Protein AF-0000000071207388 (afdb_homodimer)

Sequence (584 aa):
MSTWKAILKFKCFHRLSALIIYLLIGAAIFQKIEKTDEPNKDVAQRIFKATQNKLSLRLGVNISDEVFMMAAEDIAKAAVIRNKPDWTYWRAFDFVFIAISTIGYGDIVPETTLGRGVLIIYALIGLPIVMVTMNGTGKLLSNINMRTIIAIEKRLLKKEEHVYLNIKCYTFSLVSFVTSILITGAVFAHTHEVSYITGLYASFVTLTTIGFGDFRFRAPSDSSAFAVTEVPLTLLSLTIVSCIFNTSVELAGQMHNQIKAGCDAQHNREEDTPATRNELTLEDVISVKPATMSTWKAILKFKCFHRLSALIIYLLIGAAIFQKIEKTDEPNKDVAQRIFKATQNKLSLRLGVNISDEVFMMAAEDIAKAAVIRNKPDWTYWRAFDFVFIAISTIGYGDIVPETTLGRGVLIIYALIGLPIVMVTMNGTGKLLSNINMRTIIAIEKRLLKKEEHVYLNIKCYTFSLVSFVTSILITGAVFAHTHEVSYITGLYASFVTLTTIGFGDFRFRAPSDSSAFAVTEVPLTLLSLTIVSCIFNTSVELAGQMHNQIKAGCDAQHNREEDTPATRNELTLEDVISVKPAT

Foldseek 3Di:
DPVVVVVLVVVLVVLVVVLVVLLLVQLVVLLVVLVPPDCCVVVCVVVVVVVQVVCCVVVVPNPDPVVVVVVVVVLVVVLPPPPRQNSDSVVSSVVLLLLLLLLCLVPDDRSDPVRVVVSVVSNVVSNVSLVVSLLSLLVVVLVVLLVVVVVVCVVVVPDCPVPCSLVSSLVVLVVVLLVLLQVQLVVLCVVQVHDSVVSSVVSVSRLVSVNNNPPPPPPPRDDCVCVVPVSVSSSVSSSSVSNNVVSVVVVVVVVVVVVVVVVVVVVVVVCPPVVVVPPPPVVVVVPPPPDD/DPVVVVVLVVVLVVLVVVLVVLLLVQLVVLLVVQVPPPPVVVVCVVVVVVVQVVCCVVVVPNDDPVVVVVVVVVLVVVLPPPPRPNSDSVVSSVVLLLLLLLLCLVPDDRSDPVRVVVSVVSNVVSNVSLVVSLLSLLVVVLVVLLVVVVVVCVVVVPDCPVPCSLVSSLVVLVVVLLVLLQVQLVVQCVVLVHDSVVSSVVSVSRLVSVNNNPPVSPPPDPDCVCVVPVSVSSSVSSNSVSNNVVSVVVVVVVVVVVVVVVVVVVVVVVVPPVVVVPPPPVVVVVPPPPDD

Structure (mmCIF, N/CA/C/O backbone):
data_AF-0000000071207388-model_v1
#
loop_
_entity.id
_entity.type
_entity.pdbx_description
1 polymer 'Potassium channel domain-containing protein'
#
loop_
_atom_site.group_PDB
_atom_site.id
_atom_site.type_symbol
_atom_site.label_atom_id
_atom_site.label_alt_id
_atom_site.label_comp_id
_atom_site.label_asym_id
_atom_site.label_entity_id
_atom_site.label_seq_id
_atom_site.pdbx_PDB_ins_code
_atom_site.Cartn_x
_atom_site.Cartn_y
_atom_site.Cartn_z
_atom_site.occupancy
_atom_site.B_iso_or_equiv
_atom_site.auth_seq_id
_atom_site.auth_comp_id
_atom_site.auth_asym_id
_atom_site.auth_atom_id
_atom_site.pdbx_PDB_model_num
ATOM 1 N N . MET A 1 1 ? -22.656 25.531 8.234 1 34.75 1 MET A N 1
ATOM 2 C CA . MET A 1 1 ? -22.234 24.125 8.266 1 34.75 1 MET A CA 1
ATOM 3 C C . MET A 1 1 ? -21.641 23.719 6.926 1 34.75 1 MET A C 1
ATOM 5 O O . MET A 1 1 ? -21 22.656 6.824 1 34.75 1 MET A O 1
ATOM 9 N N . SER A 1 2 ? -22.344 24.016 5.711 1 43.84 2 SER A N 1
ATOM 10 C CA . SER A 1 2 ? -22.797 23.344 4.5 1 43.84 2 SER A CA 1
ATOM 11 C C . SER A 1 2 ? -21.719 23.328 3.428 1 43.84 2 SER A C 1
ATOM 13 O O . SER A 1 2 ? -21.609 22.359 2.674 1 43.84 2 SER A O 1
ATOM 15 N N . THR A 1 3 ? -21.156 24.484 3.17 1 43.59 3 THR A N 1
ATOM 16 C CA . THR A 1 3 ? -20.406 24.688 1.933 1 43.59 3 THR A CA 1
ATOM 17 C C . THR A 1 3 ? -19.078 23.938 1.97 1 43.59 3 THR A C 1
ATOM 19 O O . THR A 1 3 ? -18.656 23.359 0.964 1 43.59 3 THR A O 1
ATOM 22 N N . TRP A 1 4 ? -18.516 23.922 3.104 1 43.25 4 TRP A N 1
ATOM 23 C CA . TRP A 1 4 ? -17.219 23.266 3.213 1 43.25 4 TRP A CA 1
ATOM 24 C C . TRP A 1 4 ? -17.344 21.75 3.025 1 43.25 4 TRP A C 1
ATOM 26 O O . TRP A 1 4 ? -16.531 21.141 2.355 1 43.25 4 TRP A O 1
ATOM 36 N N . LYS A 1 5 ? -18.453 21.359 3.703 1 52.31 5 LYS A N 1
ATOM 37 C CA . LYS A 1 5 ? -18.766 19.938 3.543 1 52.31 5 LYS A CA 1
ATOM 38 C C . LYS A 1 5 ? -19.016 19.594 2.078 1 52.31 5 LYS A C 1
ATOM 40 O O . LYS A 1 5 ? -18.594 18.531 1.604 1 52.31 5 LYS A O 1
ATOM 45 N N . ALA A 1 6 ? -19.688 20.516 1.451 1 47.53 6 ALA A N 1
ATOM 46 C CA . ALA A 1 6 ? -20.031 20.328 0.045 1 47.53 6 ALA A CA 1
ATOM 47 C C . ALA A 1 6 ? -18.781 20.344 -0.833 1 47.53 6 ALA A C 1
ATOM 49 O O . ALA A 1 6 ? -18.672 19.547 -1.764 1 47.53 6 ALA A O 1
ATOM 50 N N . ILE A 1 7 ? -17.844 21.062 -0.411 1 42.97 7 ILE A N 1
ATOM 51 C CA . ILE A 1 7 ? -16.625 21.203 -1.196 1 42.97 7 ILE A CA 1
ATOM 52 C C . ILE A 1 7 ? -15.734 19.984 -1.007 1 42.97 7 ILE A C 1
ATOM 54 O O . ILE A 1 7 ? -15.18 19.453 -1.975 1 42.97 7 ILE A O 1
ATOM 58 N N . LEU A 1 8 ? -15.766 19.5 0.174 1 50.91 8 LEU A N 1
ATOM 59 C CA . LEU A 1 8 ? -14.938 18.328 0.453 1 50.91 8 LEU A CA 1
ATOM 60 C C . LEU A 1 8 ? -15.531 17.094 -0.198 1 50.91 8 LEU A C 1
ATOM 62 O O . LEU A 1 8 ? -14.797 16.25 -0.736 1 50.91 8 LEU A O 1
ATOM 66 N N . LYS A 1 9 ? -16.859 17.125 -0.014 1 56.84 9 LYS A N 1
ATOM 67 C CA . LYS A 1 9 ? -17.578 16.031 -0.663 1 56.84 9 LYS A CA 1
ATOM 68 C C . LYS A 1 9 ? -17.375 16.062 -2.176 1 56.84 9 LYS A C 1
ATOM 70 O O . LYS A 1 9 ? -17.203 15.016 -2.809 1 56.84 9 LYS A O 1
ATOM 75 N N . PHE A 1 10 ? -17.375 17.234 -2.613 1 53 10 PHE A N 1
ATOM 76 C CA . PHE A 1 10 ? -17.25 17.391 -4.055 1 53 10 PHE A CA 1
ATOM 77 C C . PHE A 1 10 ? -15.844 17.016 -4.52 1 53 10 PHE A C 1
ATOM 79 O O . PHE A 1 10 ? -15.68 16.391 -5.57 1 53 10 PHE A O 1
ATOM 86 N N . LYS A 1 11 ? -14.953 17.219 -3.604 1 63.25 11 LYS A N 1
ATOM 87 C CA . LYS A 1 11 ? -13.547 16.953 -3.904 1 63.25 11 LYS A CA 1
ATOM 88 C C . LYS A 1 11 ? -13.273 15.453 -3.959 1 63.25 11 LYS A C 1
ATOM 90 O O . LYS A 1 11 ? -12.602 14.977 -4.879 1 63.25 11 LYS A O 1
ATOM 95 N N . CYS A 1 12 ? -13.875 14.781 -3.119 1 69.5 12 CYS A N 1
ATOM 96 C CA . CYS A 1 12 ? -13.672 13.336 -3.031 1 69.5 12 CYS A CA 1
ATOM 97 C C . CYS A 1 12 ? -14.391 12.617 -4.164 1 69.5 12 CYS A C 1
ATOM 99 O O . CYS A 1 12 ? -13.852 11.672 -4.742 1 69.5 12 CYS A O 1
ATOM 101 N N . PHE A 1 13 ? -15.445 13.312 -4.562 1 70.12 13 PHE A N 1
ATOM 102 C CA . PHE A 1 13 ? -16.219 12.695 -5.629 1 70.12 13 PHE A CA 1
ATOM 103 C C . PHE A 1 13 ? -15.523 12.859 -6.973 1 70.12 13 PHE A C 1
ATOM 105 O O . PHE A 1 13 ? -15.484 11.93 -7.777 1 70.12 13 PHE A O 1
ATOM 112 N N . HIS A 1 14 ? -14.914 13.992 -7.145 1 75.31 14 HIS A N 1
ATOM 113 C CA . HIS A 1 14 ? -14.219 14.227 -8.406 1 75.31 14 HIS A CA 1
ATOM 114 C C . HIS A 1 14 ? -12.969 13.352 -8.516 1 75.31 14 HIS A C 1
ATOM 116 O O . HIS A 1 14 ? -12.688 12.812 -9.586 1 75.31 14 HIS A O 1
ATOM 122 N N . ARG A 1 15 ? -12.344 13.133 -7.449 1 81.81 15 ARG A N 1
ATOM 123 C CA . ARG A 1 15 ? -11.141 12.32 -7.461 1 81.81 15 ARG A CA 1
ATOM 124 C C . ARG A 1 15 ? -11.477 10.844 -7.672 1 81.81 15 ARG A C 1
ATOM 126 O O . ARG A 1 15 ? -10.773 10.133 -8.391 1 81.81 15 ARG A O 1
ATOM 133 N N . LEU A 1 16 ? -12.594 10.477 -7.066 1 84.25 16 LEU A N 1
ATOM 134 C CA . LEU A 1 16 ? -13.016 9.086 -7.223 1 84.25 16 LEU A CA 1
ATOM 135 C C . LEU A 1 16 ? -13.477 8.812 -8.648 1 84.25 16 LEU A C 1
ATOM 137 O O . LEU A 1 16 ? -13.188 7.754 -9.211 1 84.25 16 LEU A O 1
ATOM 141 N N . SER A 1 17 ? -14.172 9.844 -9.227 1 81.75 17 SER A N 1
ATOM 142 C CA . SER A 1 17 ? -14.602 9.711 -10.617 1 81.75 17 SER A CA 1
ATOM 143 C C . SER A 1 17 ? -13.406 9.672 -11.562 1 81.75 17 SER A C 1
ATOM 145 O O . SER A 1 17 ? -13.398 8.898 -12.523 1 81.75 17 SER A O 1
ATOM 147 N N . ALA A 1 18 ? -12.422 10.508 -11.305 1 81.88 18 ALA A N 1
ATOM 148 C CA . ALA A 1 18 ? -11.211 10.508 -12.117 1 81.88 18 ALA A CA 1
ATOM 149 C C . ALA A 1 18 ? -10.5 9.164 -12.039 1 81.88 18 ALA A C 1
ATOM 151 O O . ALA A 1 18 ? -9.961 8.672 -13.031 1 81.88 18 ALA A O 1
ATOM 152 N N . LEU A 1 19 ? -10.555 8.578 -10.875 1 88.25 19 LEU A N 1
ATOM 153 C CA . LEU A 1 19 ? -9.938 7.266 -10.688 1 88.25 19 LEU A CA 1
ATOM 154 C C . LEU A 1 19 ? -10.672 6.203 -11.492 1 88.25 19 LEU A C 1
ATOM 156 O O . LEU A 1 19 ? -10.047 5.363 -12.141 1 88.25 19 LEU A O 1
ATOM 160 N N . ILE A 1 20 ? -11.992 6.289 -11.539 1 83.88 20 ILE A N 1
ATOM 161 C CA . ILE A 1 20 ? -12.805 5.32 -12.273 1 83.88 20 ILE A CA 1
ATOM 162 C C . ILE A 1 20 ? -12.555 5.469 -13.773 1 83.88 20 ILE A C 1
ATOM 164 O O . ILE A 1 20 ? -12.414 4.473 -14.484 1 83.88 20 ILE A O 1
ATOM 168 N N . ILE A 1 21 ? -12.453 6.668 -14.227 1 83.19 21 ILE A N 1
ATOM 169 C CA . ILE A 1 21 ? -12.172 6.922 -15.633 1 83.19 21 ILE A CA 1
ATOM 170 C C . ILE A 1 21 ? -10.789 6.395 -15.984 1 83.19 21 ILE A C 1
ATOM 172 O O . ILE A 1 21 ? -10.594 5.785 -17.047 1 83.19 21 ILE A O 1
ATOM 176 N N . TYR A 1 22 ? -9.891 6.664 -15.117 1 89.56 22 TYR A N 1
ATOM 177 C CA . TYR A 1 22 ? -8.531 6.176 -15.328 1 89.56 22 TYR A CA 1
ATOM 178 C C . TYR A 1 22 ? -8.508 4.656 -15.445 1 89.56 22 TYR A C 1
ATOM 180 O O . TYR A 1 22 ? -7.789 4.102 -16.281 1 89.56 22 TYR A O 1
ATOM 188 N N . LEU A 1 23 ? -9.289 3.963 -14.641 1 89.5 23 LEU A N 1
ATOM 189 C CA . LEU A 1 23 ? -9.367 2.506 -14.672 1 89.5 23 LEU A CA 1
ATOM 190 C C . LEU A 1 23 ? -10.008 2.021 -15.969 1 89.5 23 LEU A C 1
ATOM 192 O O . LEU A 1 23 ? -9.57 1.031 -16.547 1 89.5 23 LEU A O 1
ATOM 196 N N . LEU A 1 24 ? -11.031 2.736 -16.406 1 85.81 24 LEU A N 1
ATOM 197 C CA . LEU A 1 24 ? -11.719 2.354 -17.641 1 85.81 24 LEU A CA 1
ATOM 198 C C . LEU A 1 24 ? -10.797 2.514 -18.844 1 85.81 24 LEU A C 1
ATOM 200 O O . LEU A 1 24 ? -10.773 1.661 -19.734 1 85.81 24 LEU A O 1
ATOM 204 N N . ILE A 1 25 ? -10.008 3.568 -18.844 1 87.12 25 ILE A N 1
ATOM 205 C CA . ILE A 1 25 ? -9.055 3.793 -19.922 1 87.12 25 ILE A CA 1
ATOM 206 C C . ILE A 1 25 ? -7.992 2.693 -19.906 1 87.12 25 ILE A C 1
ATOM 208 O O . ILE A 1 25 ? -7.617 2.172 -20.953 1 87.12 25 ILE A O 1
ATOM 212 N N . GLY A 1 26 ? -7.535 2.363 -18.75 1 90.88 26 GLY A N 1
ATOM 213 C CA . GLY A 1 26 ? -6.555 1.291 -18.641 1 90.88 26 GLY A CA 1
ATOM 214 C C . GLY A 1 26 ? -7.078 -0.045 -19.125 1 90.88 26 GLY A C 1
ATOM 215 O O . GLY A 1 26 ? -6.352 -0.801 -19.781 1 90.88 26 GLY A O 1
ATOM 216 N N . ALA A 1 27 ? -8.32 -0.337 -18.781 1 87.56 27 ALA A N 1
ATOM 217 C CA . ALA A 1 27 ? -8.93 -1.589 -19.234 1 87.56 27 ALA A CA 1
ATOM 218 C C . ALA A 1 27 ? -8.961 -1.676 -20.75 1 87.56 27 ALA A C 1
ATOM 220 O O . ALA A 1 27 ? -8.648 -2.723 -21.328 1 87.56 27 ALA A O 1
ATOM 221 N N . ALA A 1 28 ? -9.289 -0.569 -21.391 1 86.12 28 ALA A N 1
ATOM 222 C CA . ALA A 1 28 ? -9.344 -0.53 -22.859 1 86.12 28 ALA A CA 1
ATOM 223 C C . ALA A 1 28 ? -7.953 -0.699 -23.453 1 86.12 28 ALA A C 1
ATOM 225 O O . ALA A 1 28 ? -7.785 -1.409 -24.453 1 86.12 28 ALA A O 1
ATOM 226 N N . ILE A 1 29 ? -7.02 -0.081 -22.875 1 88.19 29 ILE A N 1
ATOM 227 C CA . ILE A 1 29 ? -5.648 -0.137 -23.375 1 88.19 29 ILE A CA 1
ATOM 228 C C . ILE A 1 29 ? -5.125 -1.568 -23.281 1 88.19 29 ILE A C 1
ATOM 230 O O . ILE A 1 29 ? -4.598 -2.107 -24.266 1 88.19 29 ILE A O 1
ATOM 234 N N . PHE A 1 30 ? -5.293 -2.229 -22.156 1 89.81 30 PHE A N 1
ATOM 235 C CA . PHE A 1 30 ? -4.719 -3.553 -21.969 1 89.81 30 PHE A CA 1
ATOM 236 C C . PHE A 1 30 ? -5.512 -4.609 -22.719 1 89.81 30 PHE A C 1
ATOM 238 O O . PHE A 1 30 ? -4.949 -5.613 -23.156 1 89.81 30 PHE A O 1
ATOM 245 N N . GLN A 1 31 ? -6.816 -4.383 -22.812 1 84.62 31 GLN A N 1
ATOM 246 C CA . GLN A 1 31 ? -7.586 -5.305 -23.641 1 84.62 31 GLN A CA 1
ATOM 247 C C . GLN A 1 31 ? -7.062 -5.332 -25.062 1 84.62 31 GLN A C 1
ATOM 249 O O . GLN A 1 31 ? -6.93 -6.402 -25.672 1 84.62 31 GLN A O 1
ATOM 254 N N . LYS A 1 32 ? -6.797 -4.172 -25.609 1 81.81 32 LYS A N 1
ATOM 255 C CA . LYS A 1 32 ? -6.324 -4.059 -26.984 1 81.81 32 LYS A CA 1
ATOM 256 C C . LYS A 1 32 ? -4.914 -4.633 -27.141 1 81.81 32 LYS A C 1
ATOM 258 O O . LYS A 1 32 ? -4.629 -5.348 -28.094 1 81.81 32 LYS A O 1
ATOM 263 N N . ILE A 1 33 ? -4.078 -4.355 -26.219 1 83.25 33 ILE A N 1
ATOM 264 C CA . ILE A 1 33 ? -2.674 -4.734 -26.312 1 83.25 33 ILE A CA 1
ATOM 265 C C . ILE A 1 33 ? -2.535 -6.246 -26.125 1 83.25 33 ILE A C 1
ATOM 267 O O . ILE A 1 33 ? -1.735 -6.891 -26.797 1 83.25 33 ILE A O 1
ATOM 271 N N . GLU A 1 34 ? -3.254 -6.801 -25.172 1 84.88 34 GLU A N 1
ATOM 272 C CA . GLU A 1 34 ? -3.059 -8.203 -24.812 1 84.88 34 GLU A CA 1
ATOM 273 C C . GLU A 1 34 ? -3.969 -9.117 -25.641 1 84.88 34 GLU A C 1
ATOM 275 O O . GLU A 1 34 ? -3.729 -10.32 -25.719 1 84.88 34 GLU A O 1
ATOM 280 N N . LYS A 1 35 ? -5.176 -8.711 -26.047 1 70.06 35 LYS A N 1
ATOM 281 C CA . LYS A 1 35 ? -6.035 -9.531 -26.891 1 70.06 35 LYS A CA 1
ATOM 282 C C . LYS A 1 35 ? -5.359 -9.836 -28.234 1 70.06 35 LYS A C 1
ATOM 284 O O . LYS A 1 35 ? -5.586 -10.891 -28.812 1 70.06 35 LYS A O 1
ATOM 289 N N . THR A 1 36 ? -4.762 -8.828 -28.828 1 56.22 36 THR A N 1
ATOM 290 C CA . THR A 1 36 ? -4.25 -9.008 -30.188 1 56.22 36 THR A CA 1
ATOM 291 C C . THR A 1 36 ? -3.219 -10.125 -30.234 1 56.22 36 THR A C 1
ATOM 293 O O . THR A 1 36 ? -2.213 -10.086 -29.516 1 56.22 36 THR A O 1
ATOM 296 N N . ASP A 1 37 ? -3.529 -11.375 -30.156 1 47.31 37 ASP A N 1
ATOM 297 C CA . ASP A 1 37 ? -2.863 -12.648 -30.422 1 47.31 37 ASP A CA 1
ATOM 298 C C . ASP A 1 37 ? -1.645 -12.453 -31.328 1 47.31 37 ASP A C 1
ATOM 300 O O . ASP A 1 37 ? -0.969 -13.422 -31.688 1 47.31 37 ASP A O 1
ATOM 304 N N . GLU A 1 38 ? -1.667 -11.641 -32.531 1 40.69 38 GLU A N 1
ATOM 305 C CA . GLU A 1 38 ? -0.624 -11.859 -33.531 1 40.69 38 GLU A CA 1
ATOM 306 C C . GLU A 1 38 ? 0.766 -11.773 -32.906 1 40.69 38 GLU A C 1
ATOM 308 O O . GLU A 1 38 ? 1.022 -10.898 -32.062 1 40.69 38 GLU A O 1
ATOM 313 N N . PRO A 1 39 ? 1.555 -12.891 -32.875 1 41.44 39 PRO A N 1
ATOM 314 C CA . PRO A 1 39 ? 2.988 -12.938 -32.562 1 41.44 39 PRO A CA 1
ATOM 315 C C . PRO A 1 39 ? 3.703 -11.625 -32.906 1 41.44 39 PRO A C 1
ATOM 317 O O . PRO A 1 39 ? 4.148 -11.43 -34.031 1 41.44 39 PRO A O 1
ATOM 320 N N . ASN A 1 40 ? 3.227 -10.547 -32.688 1 38.53 40 ASN A N 1
ATOM 321 C CA . ASN A 1 40 ? 3.871 -9.359 -33.219 1 38.53 40 ASN A CA 1
ATOM 322 C C . ASN A 1 40 ? 5.289 -9.195 -32.688 1 38.53 40 ASN A C 1
ATOM 324 O O . ASN A 1 40 ? 5.512 -8.461 -31.734 1 38.53 40 ASN A O 1
ATOM 328 N N . LYS A 1 41 ? 5.902 -10.234 -32.531 1 42.34 41 LYS A N 1
ATOM 329 C CA . LYS A 1 41 ? 7.352 -10.25 -32.375 1 42.34 41 LYS A CA 1
ATOM 330 C C . LYS A 1 41 ? 8 -9.062 -33.062 1 42.34 41 LYS A C 1
ATOM 332 O O . LYS A 1 41 ? 8.938 -8.453 -32.531 1 42.34 41 LYS A O 1
ATOM 337 N N . ASP A 1 42 ? 7.508 -8.891 -34.25 1 42.28 42 ASP A N 1
ATOM 338 C CA . ASP A 1 42 ? 8.141 -7.879 -35.094 1 42.28 42 ASP A CA 1
ATOM 339 C C . ASP A 1 42 ? 7.836 -6.473 -34.594 1 42.28 42 ASP A C 1
ATOM 341 O O . ASP A 1 42 ? 8.711 -5.605 -34.594 1 42.28 42 ASP A O 1
ATOM 345 N N . VAL A 1 43 ? 6.645 -6.289 -34.125 1 40.09 43 VAL A N 1
ATOM 346 C CA . VAL A 1 43 ? 6.312 -4.938 -33.688 1 40.09 43 VAL A CA 1
ATOM 347 C C . VAL A 1 43 ? 7.004 -4.637 -32.344 1 40.09 43 VAL A C 1
ATOM 349 O O . VAL A 1 43 ? 7.547 -3.547 -32.156 1 40.09 43 VAL A O 1
ATOM 352 N N . ALA A 1 44 ? 6.93 -5.605 -31.438 1 40.25 44 ALA A N 1
ATOM 353 C CA . ALA A 1 44 ? 7.676 -5.387 -30.203 1 40.25 44 ALA A CA 1
ATOM 354 C C . ALA A 1 44 ? 9.156 -5.176 -30.484 1 40.25 44 ALA A C 1
ATOM 356 O O . ALA A 1 44 ? 9.781 -4.277 -29.922 1 40.25 44 ALA A O 1
ATOM 357 N N . GLN A 1 45 ? 9.586 -6.07 -31.328 1 44.53 45 GLN A N 1
ATOM 358 C CA . GLN A 1 45 ? 10.969 -5.875 -31.766 1 44.53 45 GLN A CA 1
ATOM 359 C C . GLN A 1 45 ? 11.164 -4.5 -32.406 1 44.53 45 GLN A C 1
ATOM 361 O O . GLN A 1 45 ? 12.188 -3.854 -32.188 1 44.53 45 GLN A O 1
ATOM 366 N N . ARG A 1 46 ? 10.172 -4.094 -33.125 1 44.19 46 ARG A N 1
ATOM 367 C CA . ARG A 1 46 ? 10.273 -2.789 -33.781 1 44.19 46 ARG A CA 1
ATOM 368 C C . ARG A 1 46 ? 10.141 -1.661 -32.781 1 44.19 46 ARG A C 1
ATOM 370 O O . ARG A 1 46 ? 10.883 -0.677 -32.812 1 44.19 46 ARG A O 1
ATOM 377 N N . ILE A 1 47 ? 9.219 -1.748 -31.875 1 43.47 47 ILE A N 1
ATOM 378 C CA . ILE A 1 47 ? 9.055 -0.71 -30.859 1 43.47 47 ILE A CA 1
ATOM 379 C C . ILE A 1 47 ? 10.266 -0.703 -29.922 1 43.47 47 ILE A C 1
ATOM 381 O O . ILE A 1 47 ? 10.781 0.361 -29.578 1 43.47 47 ILE A O 1
ATOM 385 N N . PHE A 1 48 ? 10.578 -1.885 -29.625 1 43.78 48 PHE A N 1
ATOM 386 C CA . PHE A 1 48 ? 11.758 -2.004 -28.781 1 43.78 48 PHE A CA 1
ATOM 387 C C . PHE A 1 48 ? 12.992 -1.482 -29.5 1 43.78 48 PHE A C 1
ATOM 389 O O . PHE A 1 48 ? 13.805 -0.754 -28.922 1 43.78 48 PHE A O 1
ATOM 396 N N . LYS A 1 49 ? 13.094 -1.995 -30.766 1 49.53 49 LYS A N 1
ATOM 397 C CA . LYS A 1 49 ? 14.195 -1.46 -31.562 1 49.53 49 LYS A CA 1
ATOM 398 C C . LYS A 1 49 ? 14.07 0.054 -31.719 1 49.53 49 LYS A C 1
ATOM 400 O O . LYS A 1 49 ? 15.078 0.77 -31.656 1 49.53 49 LYS A O 1
ATOM 405 N N . ALA A 1 50 ? 12.875 0.466 -31.797 1 45.53 50 ALA A N 1
ATOM 406 C CA . ALA A 1 50 ? 12.664 1.904 -31.938 1 45.53 50 ALA A CA 1
ATOM 407 C C . ALA A 1 50 ? 12.938 2.623 -30.609 1 45.53 50 ALA A C 1
ATOM 409 O O . ALA A 1 50 ? 13.555 3.689 -30.594 1 45.53 50 ALA A O 1
ATOM 410 N N . THR A 1 51 ? 12.508 2.062 -29.578 1 43.88 51 THR A N 1
ATOM 411 C CA . THR A 1 51 ? 12.781 2.645 -28.281 1 43.88 51 THR A CA 1
ATOM 412 C C . THR A 1 51 ? 14.266 2.545 -27.938 1 43.88 51 THR A C 1
ATOM 414 O O . THR A 1 51 ? 14.852 3.49 -27.406 1 43.88 51 THR A O 1
ATOM 417 N N . GLN A 1 52 ? 14.797 1.362 -28.203 1 47.69 52 GLN A N 1
ATOM 418 C CA . GLN A 1 52 ? 16.234 1.194 -28.078 1 47.69 52 GLN A CA 1
ATOM 419 C C . GLN A 1 52 ? 16.984 2.258 -28.875 1 47.69 52 GLN A C 1
ATOM 421 O O . GLN A 1 52 ? 17.938 2.863 -28.375 1 47.69 52 GLN A O 1
ATOM 426 N N . ASN A 1 53 ? 16.562 2.295 -30.094 1 49.06 53 ASN A N 1
ATOM 427 C CA . ASN A 1 53 ? 17.203 3.285 -30.953 1 49.06 53 ASN A CA 1
ATOM 428 C C . ASN A 1 53 ? 17.016 4.699 -30.406 1 49.06 53 ASN A C 1
ATOM 430 O O . ASN A 1 53 ? 17.969 5.496 -30.406 1 49.06 53 ASN A O 1
ATOM 434 N N . LYS A 1 54 ? 15.883 4.922 -30 1 45.16 54 LYS A N 1
ATOM 435 C CA . LYS A 1 54 ? 15.625 6.254 -29.469 1 45.16 54 LYS A CA 1
ATOM 436 C C . LYS A 1 54 ? 16.328 6.457 -28.141 1 45.16 54 LYS A C 1
ATOM 438 O O . LYS A 1 54 ? 16.891 7.527 -27.875 1 45.16 54 LYS A O 1
ATOM 443 N N . LEU A 1 55 ? 16.25 5.508 -27.375 1 44.09 55 LEU A N 1
ATOM 444 C CA . LEU A 1 55 ? 16.938 5.59 -26.109 1 44.09 55 LEU A CA 1
ATOM 445 C C . LEU A 1 55 ? 18.453 5.609 -26.312 1 44.09 55 LEU A C 1
ATOM 447 O O . LEU A 1 55 ? 19.156 6.371 -25.656 1 44.09 55 LEU A O 1
ATOM 451 N N . SER A 1 56 ? 18.875 4.613 -27.156 1 45.81 56 SER A N 1
ATOM 452 C CA . SER A 1 56 ? 20.297 4.633 -27.5 1 45.81 56 SER A CA 1
ATOM 453 C C . SER A 1 56 ? 20.703 5.992 -28.062 1 45.81 56 SER A C 1
ATOM 455 O O . SER A 1 56 ? 21.781 6.5 -27.75 1 45.81 56 SER A O 1
ATOM 457 N N . LEU A 1 57 ? 19.906 6.527 -28.922 1 46.59 57 LEU A N 1
ATOM 458 C CA . LEU A 1 57 ? 20.203 7.828 -29.516 1 46.59 57 LEU A CA 1
ATOM 459 C C . LEU A 1 57 ? 20.156 8.93 -28.453 1 46.59 57 LEU A C 1
ATOM 461 O O . LEU A 1 57 ? 21 9.836 -28.469 1 46.59 57 LEU A O 1
ATOM 465 N N . ARG A 1 58 ? 19.281 8.781 -27.641 1 40.53 58 ARG A N 1
ATOM 466 C CA . ARG A 1 58 ? 19.109 9.852 -26.656 1 40.53 58 ARG A CA 1
ATOM 467 C C . ARG A 1 58 ? 20.078 9.688 -25.484 1 40.53 58 ARG A C 1
ATOM 469 O O . ARG A 1 58 ? 20.578 10.672 -24.953 1 40.53 58 ARG A O 1
ATOM 476 N N . LEU A 1 59 ? 20.266 8.414 -25.156 1 44.78 59 LEU A N 1
ATOM 477 C CA . LEU A 1 59 ? 21.172 8.18 -24.031 1 44.78 59 LEU A CA 1
ATOM 478 C C . LEU A 1 59 ? 22.594 7.883 -24.516 1 44.78 59 LEU A C 1
ATOM 480 O O . LEU A 1 59 ? 23.531 7.855 -23.734 1 44.78 59 LEU A O 1
ATOM 484 N N . GLY A 1 60 ? 22.812 7.797 -25.75 1 44.09 60 GLY A N 1
ATOM 485 C CA . GLY A 1 60 ? 24.109 7.535 -26.328 1 44.09 60 GLY A CA 1
ATOM 486 C C . GLY A 1 60 ? 24.641 6.145 -26.016 1 44.09 60 GLY A C 1
ATOM 487 O O . GLY A 1 60 ? 25.859 5.926 -25.984 1 44.09 60 GLY A O 1
ATOM 488 N N . VAL A 1 61 ? 23.859 5.262 -25.406 1 40.12 61 VAL A N 1
ATOM 489 C CA . VAL A 1 61 ? 24.406 3.947 -25.078 1 40.12 61 VAL A CA 1
ATOM 490 C C . VAL A 1 61 ? 23.922 2.912 -26.094 1 40.12 61 VAL A C 1
ATOM 492 O O . VAL A 1 61 ? 22.797 2.986 -26.578 1 40.12 61 VAL A O 1
ATOM 495 N N . ASN A 1 62 ? 24.797 2.211 -26.906 1 41.69 62 ASN A N 1
ATOM 496 C CA . ASN A 1 62 ? 24.578 1.101 -27.828 1 41.69 62 ASN A CA 1
ATOM 497 C C . ASN A 1 62 ? 24.047 -0.133 -27.094 1 41.69 62 ASN A C 1
ATOM 499 O O . ASN A 1 62 ? 24.797 -0.857 -26.453 1 41.69 62 ASN A O 1
ATOM 503 N N . ILE A 1 63 ? 22.859 -0.237 -26.781 1 43.66 63 ILE A N 1
ATOM 504 C CA . ILE A 1 63 ? 22.312 -1.467 -26.219 1 43.66 63 ILE A CA 1
ATOM 505 C C . ILE A 1 63 ? 22.344 -2.574 -27.266 1 43.66 63 ILE A C 1
ATOM 507 O O . ILE A 1 63 ? 21.734 -2.447 -28.344 1 43.66 63 ILE A O 1
ATOM 511 N N . SER A 1 64 ? 23.188 -3.609 -27.156 1 47.34 64 SER A N 1
ATOM 512 C CA . SER A 1 64 ? 23.453 -4.68 -28.109 1 47.34 64 SER A CA 1
ATOM 513 C C . SER A 1 64 ? 22.203 -5.512 -28.391 1 47.34 64 SER A C 1
ATOM 515 O O . SER A 1 64 ? 21.375 -5.691 -27.5 1 47.34 64 SER A O 1
ATOM 517 N N . ASP A 1 65 ? 21.859 -5.848 -29.656 1 47.59 65 ASP A N 1
ATOM 518 C CA . ASP A 1 65 ? 20.797 -6.703 -30.188 1 47.59 65 ASP A CA 1
ATOM 519 C C . ASP A 1 65 ? 20.688 -7.992 -29.391 1 47.59 65 ASP A C 1
ATOM 521 O O . ASP A 1 65 ? 19.578 -8.508 -29.203 1 47.59 65 ASP A O 1
ATOM 525 N N . GLU A 1 66 ? 21.734 -8.508 -28.906 1 47.12 66 GLU A N 1
ATOM 526 C CA . GLU A 1 66 ? 21.75 -9.773 -28.188 1 47.12 66 GLU A CA 1
ATOM 527 C C . GLU A 1 66 ? 21 -9.672 -26.859 1 47.12 66 GLU A C 1
ATOM 529 O O . GLU A 1 66 ? 20.266 -10.578 -26.484 1 47.12 66 GLU A O 1
ATOM 534 N N . VAL A 1 67 ? 21.172 -8.664 -26.266 1 45.59 67 VAL A N 1
ATOM 535 C CA . VAL A 1 67 ? 20.547 -8.469 -24.969 1 45.59 67 VAL A CA 1
ATOM 536 C C . VAL A 1 67 ? 19.031 -8.391 -25.156 1 45.59 67 VAL A C 1
ATOM 538 O O . VAL A 1 67 ? 18.266 -8.938 -24.344 1 45.59 67 VAL A O 1
ATOM 541 N N . PHE A 1 68 ? 18.688 -7.863 -26.266 1 43.09 68 PHE A N 1
ATOM 542 C CA . PHE A 1 68 ? 17.266 -7.742 -26.594 1 43.09 68 PHE A CA 1
ATOM 543 C C . PHE A 1 68 ? 16.672 -9.109 -26.922 1 43.09 68 PHE A C 1
ATOM 545 O O . PHE A 1 68 ? 15.562 -9.422 -26.484 1 43.09 68 PHE A O 1
ATOM 552 N N . MET A 1 69 ? 17.422 -9.82 -27.766 1 44.88 69 MET A N 1
ATOM 553 C CA . MET A 1 69 ? 16.922 -11.148 -28.109 1 44.88 69 MET A CA 1
ATOM 554 C C . MET A 1 69 ? 16.797 -12.023 -26.859 1 44.88 69 MET A C 1
ATOM 556 O O . MET A 1 69 ? 15.859 -12.812 -26.734 1 44.88 69 MET A O 1
ATOM 560 N N . MET A 1 70 ? 17.688 -11.914 -26.047 1 44.66 70 MET A N 1
ATOM 561 C CA . MET A 1 70 ? 17.609 -12.703 -24.812 1 44.66 70 MET A CA 1
ATOM 562 C C . MET A 1 70 ? 16.438 -12.266 -23.953 1 44.66 70 MET A C 1
ATOM 564 O O . MET A 1 70 ? 15.742 -13.102 -23.359 1 44.66 70 MET A O 1
ATOM 568 N N . ALA A 1 71 ? 16.219 -11.008 -24.016 1 44.56 71 ALA A N 1
ATOM 569 C CA . ALA A 1 71 ? 15.055 -10.492 -23.297 1 44.56 71 ALA A CA 1
ATOM 570 C C . ALA A 1 71 ? 13.758 -11 -23.906 1 44.56 71 ALA A C 1
ATOM 572 O O . ALA A 1 71 ? 12.828 -11.383 -23.188 1 44.56 71 ALA A O 1
ATOM 573 N N . ALA A 1 72 ? 13.75 -11.016 -25.219 1 43.03 72 ALA A N 1
ATOM 574 C CA . ALA A 1 72 ? 12.586 -11.531 -25.938 1 43.03 72 ALA A CA 1
ATOM 575 C C . ALA A 1 72 ? 12.352 -13.008 -25.625 1 43.03 72 ALA A C 1
ATOM 577 O O . ALA A 1 72 ? 11.211 -13.43 -25.438 1 43.03 72 ALA A O 1
ATOM 578 N N . GLU A 1 73 ? 13.422 -13.742 -25.703 1 42.97 73 GLU A N 1
ATOM 579 C CA . GLU A 1 73 ? 13.273 -15.164 -25.406 1 42.97 73 GLU A CA 1
ATOM 580 C C . GLU A 1 73 ? 12.773 -15.391 -23.984 1 42.97 73 GLU A C 1
ATOM 582 O O . GLU A 1 73 ? 11.914 -16.25 -23.75 1 42.97 73 GLU A O 1
ATOM 587 N N . ASP A 1 74 ? 13.375 -14.695 -23.094 1 40.78 74 ASP A N 1
ATOM 588 C CA . ASP A 1 74 ? 12.969 -14.883 -21.703 1 40.78 74 ASP A CA 1
ATOM 589 C C . ASP A 1 74 ? 11.508 -14.5 -21.5 1 40.78 74 ASP A C 1
ATOM 591 O O . ASP A 1 74 ? 10.773 -15.172 -20.766 1 40.78 74 ASP A O 1
ATOM 595 N N . ILE A 1 75 ? 11.125 -13.391 -22.141 1 40.56 75 ILE A N 1
ATOM 596 C CA . ILE A 1 75 ? 9.711 -13.031 -22.125 1 40.56 75 ILE A CA 1
ATOM 597 C C . ILE A 1 75 ? 8.891 -14.156 -22.766 1 40.56 75 ILE A C 1
ATOM 599 O O . ILE A 1 75 ? 7.82 -14.508 -22.266 1 40.56 75 ILE A O 1
ATOM 603 N N . ALA A 1 76 ? 9.445 -14.688 -23.875 1 37.16 76 ALA A N 1
ATOM 604 C CA . ALA A 1 76 ? 8.766 -15.797 -24.547 1 37.16 76 ALA A CA 1
ATOM 605 C C . ALA A 1 76 ? 8.633 -17 -23.609 1 37.16 76 ALA A C 1
ATOM 607 O O . ALA A 1 76 ? 7.59 -17.656 -23.594 1 37.16 76 ALA A O 1
ATOM 608 N N . LYS A 1 77 ? 9.672 -17.406 -22.984 1 39.62 77 LYS A N 1
ATOM 609 C CA . LYS A 1 77 ? 9.617 -18.547 -22.094 1 39.62 77 LYS A CA 1
ATOM 610 C C . LYS A 1 77 ? 8.656 -18.297 -20.922 1 39.62 77 LYS A C 1
ATOM 612 O O . LYS A 1 77 ? 7.973 -19.203 -20.469 1 39.62 77 LYS A O 1
ATOM 617 N N . ALA A 1 78 ? 8.812 -17.188 -20.344 1 36.06 78 ALA A N 1
ATOM 618 C CA . ALA A 1 78 ? 7.863 -16.844 -19.281 1 36.06 78 ALA A CA 1
ATOM 619 C C . ALA A 1 78 ? 6.43 -16.875 -19.797 1 36.06 78 ALA A C 1
ATOM 621 O O . ALA A 1 78 ? 5.492 -17.109 -19.031 1 36.06 78 ALA A O 1
ATOM 622 N N . ALA A 1 79 ? 6.227 -16.594 -21.078 1 33.69 79 ALA A N 1
ATOM 623 C CA . ALA A 1 79 ? 4.938 -16.766 -21.734 1 33.69 79 ALA A CA 1
ATOM 624 C C . ALA A 1 79 ? 4.562 -18.234 -21.828 1 33.69 79 ALA A C 1
ATOM 626 O O . ALA A 1 79 ? 4.652 -18.844 -22.906 1 33.69 79 ALA A O 1
ATOM 627 N N . VAL A 1 80 ? 5.152 -19.188 -21.156 1 32.34 80 VAL A N 1
ATOM 628 C CA . VAL A 1 80 ? 4.598 -20.547 -21.219 1 32.34 80 VAL A CA 1
ATOM 629 C C . VAL A 1 80 ? 3.076 -20.469 -21.297 1 32.34 80 VAL A C 1
ATOM 631 O O . VAL A 1 80 ? 2.469 -19.5 -20.844 1 32.34 80 VAL A O 1
ATOM 634 N N . ILE A 1 81 ? 2.389 -21.719 -21.688 1 33.16 81 ILE A N 1
ATOM 635 C CA . ILE A 1 81 ? 1.081 -22.172 -22.156 1 33.16 81 ILE A CA 1
ATOM 636 C C . ILE A 1 81 ? 0.015 -21.828 -21.125 1 33.16 81 ILE A C 1
ATOM 638 O O . ILE A 1 81 ? -0.287 -22.641 -20.25 1 33.16 81 ILE A O 1
ATOM 642 N N . ARG A 1 82 ? 0.265 -20.953 -20.172 1 36 82 ARG A N 1
ATOM 643 C CA . ARG A 1 82 ? -0.995 -20.844 -19.438 1 36 82 ARG A CA 1
ATOM 644 C C . ARG A 1 82 ? -2.139 -20.469 -20.375 1 36 82 ARG A C 1
ATOM 646 O O . ARG A 1 82 ? -1.952 -19.703 -21.328 1 36 82 ARG A O 1
ATOM 653 N N . ASN A 1 83 ? -3.156 -21.266 -20.453 1 38.16 83 ASN A N 1
ATOM 654 C CA . ASN A 1 83 ? -4.402 -20.953 -21.141 1 38.16 83 ASN A CA 1
ATOM 655 C C . ASN A 1 83 ? -4.664 -19.453 -21.156 1 38.16 83 ASN A C 1
ATOM 657 O O . ASN A 1 83 ? -4.539 -18.781 -20.125 1 38.16 83 ASN A O 1
ATOM 661 N N . LYS A 1 84 ? -4.297 -18.656 -22.203 1 46.69 84 LYS A N 1
ATOM 662 C CA . LYS A 1 84 ? -4.465 -17.234 -22.453 1 46.69 84 LYS A CA 1
ATOM 663 C C . LYS A 1 84 ? -5.676 -16.672 -21.703 1 46.69 84 LYS A C 1
ATOM 665 O O . LYS A 1 84 ? -6.797 -17.156 -21.891 1 46.69 84 LYS A O 1
ATOM 670 N N . PRO A 1 85 ? -5.469 -16.203 -20.516 1 55.22 85 PRO A N 1
ATOM 671 C CA . PRO A 1 85 ? -6.664 -15.594 -19.922 1 55.22 85 PRO A CA 1
ATOM 672 C C . PRO A 1 85 ? -7.465 -14.773 -20.938 1 55.22 85 PRO A C 1
ATOM 674 O O . PRO A 1 85 ? -6.895 -14.203 -21.875 1 55.22 85 PRO A O 1
ATOM 677 N N . ASP A 1 86 ? -8.703 -15.164 -21.312 1 63.5 86 ASP A N 1
ATOM 678 C CA . ASP A 1 86 ? -9.617 -14.352 -22.109 1 63.5 86 ASP A CA 1
ATOM 679 C C . ASP A 1 86 ? -9.648 -12.914 -21.609 1 63.5 86 ASP A C 1
ATOM 681 O O . ASP A 1 86 ? -10.078 -12.648 -20.484 1 63.5 86 ASP A O 1
ATOM 685 N N . TRP A 1 87 ? -8.773 -12.031 -22.234 1 77.94 87 TRP A N 1
ATOM 686 C CA . TRP A 1 87 ? -8.727 -10.609 -21.906 1 77.94 87 TRP A CA 1
ATOM 687 C C . TRP A 1 87 ? -9.992 -9.898 -22.391 1 77.94 87 TRP A C 1
ATOM 689 O O . TRP A 1 87 ? -9.938 -9.078 -23.312 1 77.94 87 TRP A O 1
ATOM 699 N N . THR A 1 88 ? -11.156 -10.297 -21.781 1 77.62 88 THR A N 1
ATOM 700 C CA . THR A 1 88 ? -12.359 -9.492 -21.984 1 77.62 88 THR A CA 1
ATOM 701 C C . THR A 1 88 ? -12.203 -8.125 -21.328 1 77.62 88 THR A C 1
ATOM 703 O O . THR A 1 88 ? -11.266 -7.898 -20.562 1 77.62 88 THR A O 1
ATOM 706 N N . TYR A 1 89 ? -13.047 -7.234 -21.734 1 81.62 89 TYR A N 1
ATOM 707 C CA . TYR A 1 89 ? -12.953 -5.887 -21.172 1 81.62 89 TYR A CA 1
ATOM 708 C C . TYR A 1 89 ? -13.016 -5.918 -19.656 1 81.62 89 TYR A C 1
ATOM 710 O O . TYR A 1 89 ? -12.234 -5.242 -18.984 1 81.62 89 TYR A O 1
ATOM 718 N N . TRP A 1 90 ? -13.875 -6.688 -19.094 1 79.19 90 TRP A N 1
ATOM 719 C CA . TRP A 1 90 ? -14.062 -6.703 -17.641 1 79.19 90 TRP A CA 1
ATOM 720 C C . TRP A 1 90 ? -12.891 -7.402 -16.953 1 79.19 90 TRP A C 1
ATOM 722 O O . TRP A 1 90 ? -12.516 -7.039 -15.836 1 79.19 90 TRP A O 1
ATOM 732 N N . ARG A 1 91 ? -12.312 -8.297 -17.641 1 83.44 91 ARG A N 1
ATOM 733 C CA . ARG A 1 91 ? -11.117 -8.938 -17.094 1 83.44 91 ARG A CA 1
ATOM 734 C C . ARG A 1 91 ? -9.93 -7.984 -17.109 1 83.44 91 ARG A C 1
ATOM 736 O O . ARG A 1 91 ? -9.117 -7.98 -16.188 1 83.44 91 ARG A O 1
ATOM 743 N N . ALA A 1 92 ? -9.938 -7.199 -18.219 1 86.38 92 ALA A N 1
ATOM 744 C CA . ALA A 1 92 ? -8.898 -6.176 -18.281 1 86.38 92 ALA A CA 1
ATOM 745 C C . ALA A 1 92 ? -9.086 -5.121 -17.203 1 86.38 92 ALA A C 1
ATOM 747 O O . ALA A 1 92 ? -8.117 -4.625 -16.625 1 86.38 92 ALA A O 1
ATOM 748 N N . PHE A 1 93 ? -10.352 -4.875 -16.969 1 86.5 93 PHE A N 1
ATOM 749 C CA . PHE A 1 93 ? -10.672 -3.932 -15.898 1 86.5 93 PHE A CA 1
ATOM 750 C C . PHE A 1 93 ? -10.227 -4.465 -14.547 1 86.5 93 PHE A C 1
ATOM 752 O O . PHE A 1 93 ? -9.625 -3.738 -13.75 1 86.5 93 PHE A O 1
ATOM 759 N N . ASP A 1 94 ? -10.477 -5.699 -14.328 1 85.69 94 ASP A N 1
ATOM 760 C CA . ASP A 1 94 ? -10.062 -6.332 -13.086 1 85.69 94 ASP A CA 1
ATOM 761 C C . ASP A 1 94 ? -8.539 -6.32 -12.945 1 85.69 94 ASP A C 1
ATOM 763 O O . ASP A 1 94 ? -8.016 -6.074 -11.852 1 85.69 94 ASP A O 1
ATOM 767 N N . PHE A 1 95 ? -7.949 -6.5 -14 1 89.81 95 PHE A N 1
ATOM 768 C CA . PHE A 1 95 ? -6.492 -6.527 -13.992 1 89.81 95 PHE A CA 1
ATOM 769 C C . PHE A 1 95 ? -5.922 -5.168 -13.602 1 89.81 95 PHE A C 1
ATOM 771 O O . PHE A 1 95 ? -5.043 -5.086 -12.742 1 89.81 95 PHE A O 1
ATOM 778 N N . VAL A 1 96 ? -6.379 -4.156 -14.227 1 91.44 96 VAL A N 1
ATOM 779 C CA . VAL A 1 96 ? -5.836 -2.824 -13.977 1 91.44 96 VAL A CA 1
ATOM 780 C C . VAL A 1 96 ? -6.164 -2.396 -12.547 1 91.44 96 VAL A C 1
ATOM 782 O O . VAL A 1 96 ? -5.348 -1.755 -11.883 1 91.44 96 VAL A O 1
ATOM 785 N N . PHE A 1 97 ? -7.344 -2.764 -12.086 1 90.94 97 PHE A N 1
ATOM 786 C CA . PHE A 1 97 ? -7.723 -2.428 -10.719 1 90.94 97 PHE A CA 1
ATOM 787 C C . PHE A 1 97 ? -6.816 -3.131 -9.719 1 90.94 97 PHE A C 1
ATOM 789 O O . PHE A 1 97 ? -6.34 -2.514 -8.766 1 90.94 97 PHE A O 1
ATOM 796 N N . ILE A 1 98 ? -6.547 -4.375 -9.906 1 90.62 98 ILE A N 1
ATOM 797 C CA . ILE A 1 98 ? -5.699 -5.18 -9.031 1 90.62 98 ILE A CA 1
ATOM 798 C C . ILE A 1 98 ? -4.266 -4.652 -9.07 1 90.62 98 ILE A C 1
ATOM 800 O O . ILE A 1 98 ? -3.576 -4.641 -8.055 1 90.62 98 ILE A O 1
ATOM 804 N N . ALA A 1 99 ? -3.893 -4.125 -10.188 1 93.38 99 ALA A N 1
ATOM 805 C CA . ALA A 1 99 ? -2.537 -3.607 -10.359 1 93.38 99 ALA A CA 1
ATOM 806 C C . ALA A 1 99 ? -2.365 -2.273 -9.633 1 93.38 99 ALA A C 1
ATOM 808 O O . ALA A 1 99 ? -1.434 -2.102 -8.844 1 93.38 99 ALA A O 1
ATOM 809 N N . ILE A 1 100 ? -3.305 -1.408 -9.812 1 93.5 100 ILE A N 1
ATOM 810 C CA . ILE A 1 100 ? -3.111 -0.053 -9.305 1 93.5 100 ILE A CA 1
ATOM 811 C C . ILE A 1 100 ? -3.484 0.005 -7.828 1 93.5 100 ILE A C 1
ATOM 813 O O . ILE A 1 100 ? -3.074 0.921 -7.113 1 93.5 100 ILE A O 1
ATOM 817 N N . SER A 1 101 ? -4.371 -0.885 -7.371 1 91.94 101 SER A N 1
ATOM 818 C CA . SER A 1 101 ? -4.66 -0.976 -5.945 1 91.94 101 SER A CA 1
ATOM 819 C C . SER A 1 101 ? -3.562 -1.732 -5.203 1 91.94 101 SER A C 1
ATOM 821 O O . SER A 1 101 ? -3.59 -1.83 -3.977 1 91.94 101 SER A O 1
ATOM 823 N N . THR A 1 102 ? -2.611 -2.342 -5.902 1 91.94 102 THR A N 1
ATOM 824 C CA . THR A 1 102 ? -1.445 -3.074 -5.422 1 91.94 102 THR A CA 1
ATOM 825 C C . THR A 1 102 ? -1.869 -4.352 -4.699 1 91.94 102 THR A C 1
ATOM 827 O O . THR A 1 102 ? -1.151 -4.844 -3.828 1 91.94 102 THR A O 1
ATOM 830 N N . ILE A 1 103 ? -3.125 -4.793 -4.961 1 91.31 103 ILE A N 1
ATOM 831 C CA . ILE A 1 103 ? -3.523 -6.109 -4.477 1 91.31 103 ILE A CA 1
ATOM 832 C C . ILE A 1 103 ? -2.629 -7.184 -5.094 1 91.31 103 ILE A C 1
ATOM 834 O O . ILE A 1 103 ? -2.051 -8.008 -4.379 1 91.31 103 ILE A O 1
ATOM 838 N N . GLY A 1 104 ? -2.504 -7.23 -6.434 1 90.06 104 GLY A N 1
ATOM 839 C CA . GLY A 1 104 ? -1.487 -7.992 -7.145 1 90.06 104 GLY A CA 1
ATOM 840 C C . GLY A 1 104 ? -1.696 -9.492 -7.062 1 90.06 104 GLY A C 1
ATOM 841 O O . GLY A 1 104 ? -0.757 -10.242 -6.781 1 90.06 104 GLY A O 1
ATOM 842 N N . TYR A 1 105 ? -2.844 -10.094 -7.309 1 85.19 105 TYR A N 1
ATOM 843 C CA . TYR A 1 105 ? -3.105 -11.531 -7.254 1 85.19 105 TYR A CA 1
ATOM 844 C C . TYR A 1 105 ? -2.152 -12.297 -8.164 1 85.19 105 TYR A C 1
ATOM 846 O O . TYR A 1 105 ? -1.722 -13.398 -7.832 1 85.19 105 TYR A O 1
ATOM 854 N N . GLY A 1 106 ? -1.837 -11.75 -9.305 1 81.88 106 GLY A N 1
ATOM 855 C CA . GLY A 1 106 ? -0.923 -12.375 -10.25 1 81.88 106 GLY A CA 1
ATOM 856 C C . GLY A 1 106 ? -1.59 -13.414 -11.133 1 81.88 106 GLY A C 1
ATOM 857 O O . GLY A 1 106 ? -0.911 -14.203 -11.789 1 81.88 106 GLY A O 1
ATOM 858 N N . ASP A 1 107 ? -2.908 -13.57 -11.055 1 79.25 107 ASP A N 1
ATOM 859 C CA . ASP A 1 107 ? -3.621 -14.531 -11.891 1 79.25 107 ASP A CA 1
ATOM 860 C C . ASP A 1 107 ? -3.648 -14.07 -13.352 1 79.25 107 ASP A C 1
ATOM 862 O O . ASP A 1 107 ? -3.576 -14.891 -14.266 1 79.25 107 ASP A O 1
ATOM 866 N N . ILE A 1 108 ? -3.836 -12.789 -13.586 1 81.12 108 ILE A N 1
ATOM 867 C CA . ILE A 1 108 ? -3.736 -12.188 -14.914 1 81.12 108 ILE A CA 1
ATOM 868 C C . ILE A 1 108 ? -2.57 -11.203 -14.945 1 81.12 108 ILE A C 1
ATOM 870 O O . ILE A 1 108 ? -2.529 -10.25 -14.156 1 81.12 108 ILE A O 1
ATOM 874 N N . VAL A 1 109 ? -1.632 -11.531 -15.703 1 85.19 109 VAL A N 1
ATOM 875 C CA . VAL A 1 109 ? -0.438 -10.695 -15.82 1 85.19 109 VAL A CA 1
ATOM 876 C C . VAL A 1 109 ? -0.136 -10.43 -17.297 1 85.19 109 VAL A C 1
ATOM 878 O O . VAL A 1 109 ? -0.551 -11.188 -18.172 1 85.19 109 VAL A O 1
ATOM 881 N N . PRO A 1 110 ? 0.439 -9.312 -17.5 1 85.25 110 PRO A N 1
ATOM 882 C CA . PRO A 1 110 ? 0.793 -9.047 -18.906 1 85.25 110 PRO A CA 1
ATOM 883 C C . PRO A 1 110 ? 1.75 -10.086 -19.469 1 85.25 110 PRO A C 1
ATOM 885 O O . PRO A 1 110 ? 2.764 -10.414 -18.859 1 85.25 110 PRO A O 1
ATOM 888 N N . GLU A 1 111 ? 1.44 -10.539 -20.625 1 81.81 111 GLU A N 1
ATOM 889 C CA . GLU A 1 111 ? 2.238 -11.586 -21.266 1 81.81 111 GLU A CA 1
ATOM 890 C C . GLU A 1 111 ? 3.137 -11.016 -22.344 1 81.81 111 GLU A C 1
ATOM 892 O O . GLU A 1 111 ? 4.184 -11.586 -22.672 1 81.81 111 GLU A O 1
ATOM 897 N N . THR A 1 112 ? 2.717 -9.867 -22.859 1 78.56 112 THR A N 1
ATOM 898 C CA . THR A 1 112 ? 3.486 -9.242 -23.938 1 78.56 112 THR A CA 1
ATOM 899 C C . THR A 1 112 ? 4.48 -8.234 -23.375 1 78.56 112 THR A C 1
ATOM 901 O O . THR A 1 112 ? 4.266 -7.68 -22.297 1 78.56 112 THR A O 1
ATOM 904 N N . THR A 1 113 ? 5.621 -8.109 -24.078 1 77.62 113 THR A N 1
ATOM 905 C CA . THR A 1 113 ? 6.617 -7.125 -23.672 1 77.62 113 THR A CA 1
ATOM 906 C C . THR A 1 113 ? 6.012 -5.723 -23.656 1 77.62 113 THR A C 1
ATOM 908 O O . THR A 1 113 ? 6.293 -4.93 -22.75 1 77.62 113 THR A O 1
ATOM 911 N N . LEU A 1 114 ? 5.191 -5.512 -24.688 1 79.19 114 LEU A N 1
ATOM 912 C CA . LEU A 1 114 ? 4.52 -4.215 -24.734 1 79.19 114 LEU A CA 1
ATOM 913 C C . LEU A 1 114 ? 3.607 -4.031 -23.516 1 79.19 114 LEU A C 1
ATOM 915 O O . LEU A 1 114 ? 3.555 -2.947 -22.938 1 79.19 114 LEU A O 1
ATOM 919 N N . GLY A 1 115 ? 2.881 -5.094 -23.219 1 85.19 115 GLY A N 1
ATOM 920 C CA . GLY A 1 115 ? 2.008 -5.035 -22.062 1 85.19 115 GLY A CA 1
ATOM 921 C C . GLY A 1 115 ? 2.75 -4.738 -20.781 1 85.19 115 GLY A C 1
ATOM 922 O O . GLY A 1 115 ? 2.281 -3.953 -19.953 1 85.19 115 GLY A O 1
ATOM 923 N N . ARG A 1 116 ? 3.914 -5.281 -20.641 1 86.94 116 ARG A N 1
ATOM 924 C CA . ARG A 1 116 ? 4.73 -5.059 -19.453 1 86.94 116 ARG A CA 1
ATOM 925 C C . ARG A 1 116 ? 5.254 -3.627 -19.406 1 86.94 116 ARG A C 1
ATOM 927 O O . ARG A 1 116 ? 5.273 -3 -18.344 1 86.94 116 ARG A O 1
ATOM 934 N N . GLY A 1 117 ? 5.672 -3.131 -20.5 1 85.44 117 GLY A N 1
ATOM 935 C CA . GLY A 1 117 ? 6.117 -1.749 -20.578 1 85.44 117 GLY A CA 1
ATOM 936 C C . GLY A 1 117 ? 5.008 -0.75 -20.297 1 85.44 117 GLY A C 1
ATOM 937 O O . GLY A 1 117 ? 5.211 0.221 -19.562 1 85.44 117 GLY A O 1
ATOM 938 N N . VAL A 1 118 ? 3.871 -1.012 -20.875 1 87.69 118 VAL A N 1
ATOM 939 C CA . VAL A 1 118 ? 2.732 -0.119 -20.688 1 87.69 118 VAL A CA 1
ATOM 940 C C . VAL A 1 118 ? 2.281 -0.146 -19.234 1 87.69 118 VAL A C 1
ATOM 942 O O . VAL A 1 118 ? 1.865 0.877 -18.688 1 87.69 118 VAL A O 1
ATOM 945 N N . LEU A 1 119 ? 2.393 -1.283 -18.625 1 92.12 119 LEU A N 1
ATOM 946 C CA . LEU A 1 119 ? 2.031 -1.38 -17.219 1 92.12 119 LEU A CA 1
ATOM 947 C C . LEU A 1 119 ? 2.902 -0.462 -16.375 1 92.12 119 LEU A C 1
ATOM 949 O O . LEU A 1 119 ? 2.41 0.191 -15.445 1 92.12 119 LEU A O 1
ATOM 953 N N . ILE A 1 120 ? 4.184 -0.431 -16.719 1 90.06 120 ILE A N 1
ATOM 954 C CA . ILE A 1 120 ? 5.117 0.389 -15.953 1 90.06 120 ILE A CA 1
ATOM 955 C C . ILE A 1 120 ? 4.711 1.858 -16.047 1 90.06 120 ILE A C 1
ATOM 957 O O . ILE A 1 120 ? 4.578 2.539 -15.031 1 90.06 120 ILE A O 1
ATOM 961 N N . ILE A 1 121 ? 4.438 2.287 -17.219 1 87.94 121 ILE A N 1
ATOM 962 C CA . ILE A 1 121 ? 4.062 3.68 -17.422 1 87.94 121 ILE A CA 1
ATOM 963 C C . ILE A 1 121 ? 2.695 3.949 -16.797 1 87.94 121 ILE A C 1
ATOM 965 O O . ILE A 1 121 ? 2.508 4.953 -16.109 1 87.94 121 ILE A O 1
ATOM 969 N N . TYR A 1 122 ? 1.789 3.09 -17.078 1 91.12 122 TYR A N 1
ATOM 970 C CA . TYR A 1 122 ? 0.429 3.223 -16.562 1 91.12 122 TYR A CA 1
ATOM 971 C C . TYR A 1 122 ? 0.418 3.27 -15.039 1 91.12 122 TYR A C 1
ATOM 973 O O . TYR A 1 122 ? -0.271 4.102 -14.445 1 91.12 122 TYR A O 1
ATOM 981 N N . ALA A 1 123 ? 1.188 2.457 -14.43 1 93.25 123 ALA A N 1
ATOM 982 C CA . ALA A 1 123 ? 1.175 2.355 -12.977 1 93.25 123 ALA A CA 1
ATOM 983 C C . ALA A 1 123 ? 1.937 3.514 -12.336 1 93.25 123 ALA A C 1
ATOM 985 O O . ALA A 1 123 ? 1.614 3.941 -11.227 1 93.25 123 ALA A O 1
ATOM 986 N N . LEU A 1 124 ? 2.961 4.039 -12.984 1 89.44 124 LEU A N 1
ATOM 987 C CA . LEU A 1 124 ? 3.709 5.18 -12.477 1 89.44 124 LEU A CA 1
ATOM 988 C C . LEU A 1 124 ? 2.805 6.398 -12.312 1 89.44 124 LEU A C 1
ATOM 990 O O . LEU A 1 124 ? 2.986 7.195 -11.391 1 89.44 124 LEU A O 1
ATOM 994 N N . ILE A 1 125 ? 1.827 6.418 -13.156 1 89.94 125 ILE A N 1
ATOM 995 C CA . ILE A 1 125 ? 0.877 7.523 -13.102 1 89.94 125 ILE A CA 1
ATOM 996 C C . ILE A 1 125 ? -0.28 7.16 -12.172 1 89.94 125 ILE A C 1
ATOM 998 O O . ILE A 1 125 ? -0.74 7.996 -11.383 1 89.94 125 ILE A O 1
ATOM 1002 N N . GLY A 1 126 ? -0.729 6.016 -12.266 1 92.06 126 GLY A N 1
ATOM 1003 C CA . GLY A 1 126 ? -1.913 5.566 -11.547 1 92.06 126 GLY A CA 1
ATOM 1004 C C . GLY A 1 126 ? -1.699 5.457 -10.047 1 92.06 126 GLY A C 1
ATOM 1005 O O . GLY A 1 126 ? -2.594 5.785 -9.266 1 92.06 126 GLY A O 1
ATOM 1006 N N . LEU A 1 127 ? -0.55 5.07 -9.578 1 92.56 127 LEU A N 1
ATOM 1007 C CA . LEU A 1 127 ? -0.292 4.82 -8.164 1 92.56 127 LEU A CA 1
ATOM 1008 C C . LEU A 1 127 ? -0.385 6.109 -7.355 1 92.56 127 LEU A C 1
ATOM 1010 O O . LEU A 1 127 ? -1.104 6.172 -6.355 1 92.56 127 LEU A O 1
ATOM 1014 N N . PRO A 1 128 ? 0.257 7.152 -7.797 1 88.88 128 PRO A N 1
ATOM 1015 C CA . PRO A 1 128 ? 0.094 8.406 -7.059 1 88.88 128 PRO A CA 1
ATOM 1016 C C . PRO A 1 128 ? -1.355 8.891 -7.027 1 88.88 128 PRO A C 1
ATOM 1018 O O . PRO A 1 128 ? -1.804 9.438 -6.02 1 88.88 128 PRO A O 1
ATOM 1021 N N . ILE A 1 129 ? -2.047 8.656 -8.109 1 88.75 129 ILE A N 1
ATOM 1022 C CA . ILE A 1 129 ? -3.445 9.07 -8.18 1 88.75 129 ILE A CA 1
ATOM 1023 C C . ILE A 1 129 ? -4.258 8.32 -7.125 1 88.75 129 ILE A C 1
ATOM 1025 O O . ILE A 1 129 ? -5.039 8.93 -6.391 1 88.75 129 ILE A O 1
ATOM 1029 N N . VAL A 1 130 ? -4.062 7.07 -7.051 1 91.44 130 VAL A N 1
ATOM 1030 C CA . VAL A 1 130 ? -4.789 6.262 -6.074 1 91.44 130 VAL A CA 1
ATOM 1031 C C . VAL A 1 130 ? -4.391 6.676 -4.66 1 91.44 130 VAL A C 1
ATOM 1033 O O . VAL A 1 130 ? -5.242 6.793 -3.777 1 91.44 130 VAL A O 1
ATOM 1036 N N . MET A 1 131 ? -3.111 6.949 -4.457 1 89.75 131 MET A N 1
ATOM 1037 C CA . MET A 1 131 ? -2.605 7.309 -3.135 1 89.75 131 MET A CA 1
ATOM 1038 C C . MET A 1 131 ? -3.232 8.609 -2.646 1 89.75 131 MET A C 1
ATOM 1040 O O . MET A 1 131 ? -3.693 8.695 -1.508 1 89.75 131 MET A O 1
ATOM 1044 N N . VAL A 1 132 ? -3.271 9.578 -3.51 1 88.5 132 VAL A N 1
ATOM 1045 C CA . VAL A 1 132 ? -3.809 10.883 -3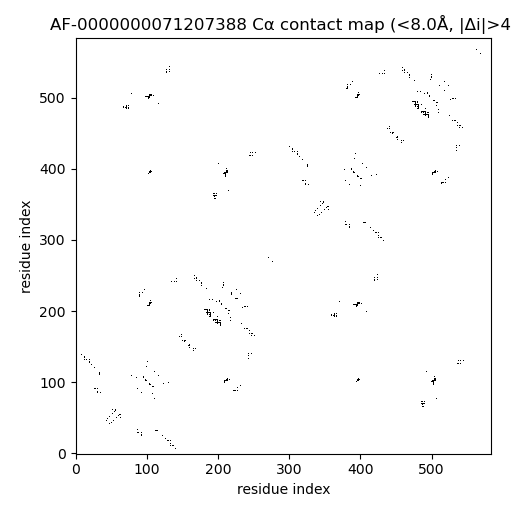.143 1 88.5 132 VAL A CA 1
ATOM 1046 C C . VAL A 1 132 ? -5.316 10.781 -2.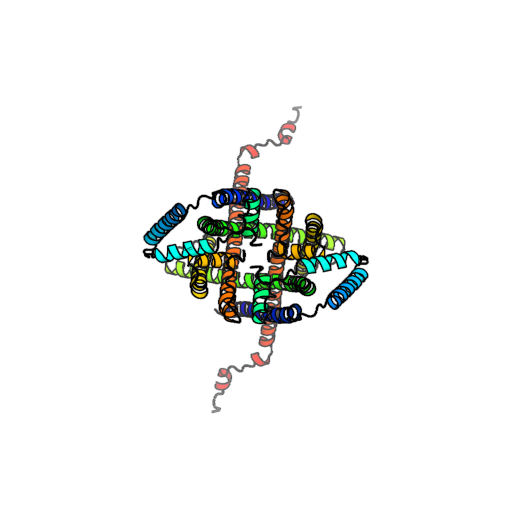926 1 88.5 132 VAL A C 1
ATOM 1048 O O . VAL A 1 132 ? -5.855 11.352 -1.977 1 88.5 132 VAL A O 1
ATOM 1051 N N . THR A 1 133 ? -5.969 10.086 -3.807 1 90.06 133 THR A N 1
ATOM 1052 C CA . THR A 1 133 ? -7.418 9.938 -3.707 1 90.06 133 THR A CA 1
ATOM 1053 C C . THR A 1 133 ? -7.801 9.219 -2.416 1 90.06 133 THR A C 1
ATOM 1055 O O . THR A 1 133 ? -8.695 9.664 -1.694 1 90.06 133 THR A O 1
ATOM 1058 N N . MET A 1 134 ? -7.062 8.18 -2.088 1 92.06 134 MET A N 1
ATOM 1059 C CA . MET A 1 134 ? -7.402 7.41 -0.897 1 92.06 134 MET A CA 1
ATOM 1060 C C . MET A 1 134 ? -7.02 8.164 0.37 1 92.06 134 MET A C 1
ATOM 1062 O O . MET A 1 134 ? -7.691 8.047 1.396 1 92.06 134 MET A O 1
ATOM 1066 N N . ASN A 1 135 ? -5.969 8.859 0.266 1 89.69 135 ASN A N 1
ATOM 1067 C CA . ASN A 1 135 ? -5.617 9.688 1.417 1 89.69 135 ASN A CA 1
ATOM 1068 C C . ASN A 1 135 ? -6.684 10.742 1.703 1 89.69 135 ASN A C 1
ATOM 1070 O O . ASN A 1 135 ? -7.02 10.992 2.861 1 89.69 135 ASN A O 1
ATOM 1074 N N . GLY A 1 136 ? -7.137 11.328 0.664 1 87.44 136 GLY A N 1
ATOM 1075 C CA . GLY A 1 136 ? -8.188 12.312 0.821 1 87.44 136 GLY A CA 1
ATOM 1076 C C . GLY A 1 136 ? -9.469 11.734 1.396 1 87.44 136 GLY A C 1
ATOM 1077 O O . GLY A 1 136 ? -10.047 12.305 2.324 1 87.44 136 GLY A O 1
ATOM 1078 N N . THR A 1 137 ? -9.875 10.672 0.93 1 90.25 137 THR A N 1
ATOM 1079 C CA . THR A 1 137 ? -11.078 10.023 1.432 1 90.25 137 THR A CA 1
ATOM 1080 C C . THR A 1 137 ? -10.867 9.516 2.855 1 90.25 137 THR A C 1
ATOM 1082 O O . THR A 1 137 ? -11.797 9.508 3.662 1 90.25 137 THR A O 1
ATOM 1085 N N . GLY A 1 138 ? -9.688 9.023 3.105 1 90.69 138 GLY A N 1
ATOM 1086 C CA . GLY A 1 138 ? -9.359 8.594 4.457 1 90.69 138 GLY A CA 1
ATOM 1087 C C . GLY A 1 138 ? -9.43 9.719 5.469 1 90.69 138 GLY A C 1
ATOM 1088 O O . GLY A 1 138 ? -9.922 9.531 6.586 1 90.69 138 GLY A O 1
ATOM 1089 N N . LYS A 1 139 ? -8.938 10.859 5.07 1 88.69 139 LYS A N 1
ATOM 1090 C CA . LYS A 1 139 ? -9 12.031 5.941 1 88.69 139 LYS A CA 1
ATOM 1091 C C . LYS A 1 139 ? -10.445 12.453 6.191 1 88.69 139 LYS A C 1
ATOM 1093 O O . LYS A 1 139 ? -10.805 12.836 7.305 1 88.69 139 LYS A O 1
ATOM 1098 N N . LEU A 1 140 ? -11.195 12.375 5.168 1 86.94 140 LEU A N 1
ATOM 1099 C CA . LEU A 1 140 ? -12.609 12.688 5.309 1 86.94 140 LEU A CA 1
ATOM 1100 C C . LEU A 1 140 ? -13.281 11.742 6.301 1 86.94 140 LEU A C 1
ATOM 1102 O O . LEU A 1 140 ? -14.031 12.18 7.18 1 86.94 140 LEU A O 1
ATOM 1106 N N . LEU A 1 141 ? -12.953 10.508 6.148 1 89.56 141 LEU A N 1
ATOM 1107 C CA . LEU A 1 141 ? -13.531 9.516 7.051 1 89.56 141 LEU A CA 1
ATOM 1108 C C . LEU A 1 141 ? -13.055 9.734 8.484 1 89.56 141 LEU A C 1
ATOM 1110 O O . LEU A 1 141 ? -13.828 9.578 9.43 1 89.56 141 LEU A O 1
ATOM 1114 N N . SER A 1 142 ? -11.812 10.039 8.578 1 89.38 142 SER A N 1
ATOM 1115 C CA . SER A 1 142 ? -11.266 10.32 9.898 1 89.38 142 SER A CA 1
ATOM 1116 C C . SER A 1 142 ? -11.992 11.492 10.555 1 89.38 142 SER A C 1
ATOM 1118 O O . SER A 1 142 ? -12.281 11.445 11.758 1 89.38 142 SER A O 1
ATOM 1120 N N . ASN A 1 143 ? -12.266 12.477 9.805 1 87.44 143 ASN A N 1
ATOM 1121 C CA . ASN A 1 143 ? -12.992 13.641 10.312 1 87.44 143 ASN A CA 1
ATOM 1122 C C . ASN A 1 143 ? -14.414 13.281 10.711 1 87.44 143 ASN A C 1
ATOM 1124 O O . ASN A 1 143 ? -14.914 13.75 11.734 1 87.44 143 ASN A O 1
ATOM 1128 N N . ILE A 1 144 ? -15 12.516 9.898 1 87.69 144 ILE A N 1
ATOM 1129 C CA . ILE A 1 144 ? -16.344 12.055 10.211 1 87.69 144 ILE A CA 1
ATOM 1130 C C . ILE A 1 144 ? -16.344 11.258 11.516 1 87.69 144 ILE A C 1
ATOM 1132 O O . ILE A 1 144 ? -17.203 11.438 12.375 1 87.69 144 ILE A O 1
ATOM 1136 N N . ASN A 1 145 ? -15.32 10.344 11.625 1 88.31 145 ASN A N 1
ATOM 1137 C CA . ASN A 1 145 ? -15.188 9.547 12.836 1 88.31 145 ASN A CA 1
ATOM 1138 C C . ASN A 1 145 ? -15 10.422 14.07 1 88.31 145 ASN A C 1
ATOM 1140 O O . ASN A 1 145 ? -15.602 10.172 15.117 1 88.31 145 ASN A O 1
ATOM 1144 N N . MET A 1 146 ? -14.219 11.438 13.953 1 86.94 146 MET A N 1
ATOM 1145 C CA . MET A 1 146 ? -13.969 12.344 15.062 1 86.94 146 MET A CA 1
ATOM 1146 C C . MET A 1 146 ? -15.25 13.07 15.469 1 86.94 146 MET A C 1
ATOM 1148 O O . MET A 1 146 ? -15.562 13.164 16.656 1 86.94 146 MET A O 1
ATOM 1152 N N . ARG A 1 147 ? -15.953 13.508 14.516 1 86.06 147 ARG A N 1
ATOM 1153 C CA . ARG A 1 147 ? -17.203 14.227 14.781 1 86.06 147 ARG A CA 1
ATOM 1154 C C . ARG A 1 147 ? -18.234 13.312 15.438 1 86.06 147 ARG A C 1
ATOM 1156 O O . ARG A 1 147 ? -18.969 13.734 16.328 1 86.06 147 ARG A O 1
ATOM 1163 N N . THR A 1 148 ? -18.25 12.164 14.945 1 86.5 148 THR A N 1
ATOM 1164 C CA . THR A 1 148 ? -19.188 11.195 15.492 1 86.5 148 THR A CA 1
ATOM 1165 C C . THR A 1 148 ? -18.859 10.875 16.953 1 86.5 148 THR A C 1
ATOM 1167 O O . THR A 1 148 ? -19.75 10.789 17.797 1 86.5 148 THR A O 1
ATOM 1170 N N . ILE A 1 149 ? -17.594 10.727 17.234 1 87 149 ILE A N 1
ATOM 1171 C CA . ILE A 1 149 ? -17.156 10.406 18.594 1 87 149 ILE A CA 1
ATOM 1172 C C . ILE A 1 149 ? -17.469 11.57 19.516 1 87 149 ILE A C 1
ATOM 1174 O O . ILE A 1 149 ? -17.953 11.367 20.641 1 87 149 ILE A O 1
ATOM 1178 N N . ILE A 1 150 ? -17.219 12.766 19.062 1 84.75 150 ILE A N 1
ATOM 1179 C CA . ILE A 1 150 ? -17.484 13.953 19.859 1 84.75 150 ILE A CA 1
ATOM 1180 C C . ILE A 1 150 ? -18.984 14.062 20.141 1 84.75 150 ILE A C 1
ATOM 1182 O O . ILE A 1 150 ? -19.391 14.375 21.266 1 84.75 150 ILE A O 1
ATOM 1186 N N . ALA A 1 151 ? -19.75 13.773 19.156 1 85 151 ALA A N 1
ATOM 1187 C CA . ALA A 1 151 ? -21.203 13.836 19.297 1 85 151 ALA A CA 1
ATOM 1188 C C . ALA A 1 151 ? -21.688 12.812 20.328 1 85 151 ALA A C 1
ATOM 1190 O O . ALA A 1 151 ? -22.578 13.109 21.125 1 85 151 ALA A O 1
ATOM 1191 N N . ILE A 1 152 ? -21.109 11.688 20.297 1 83.94 152 ILE A N 1
ATOM 1192 C CA . ILE A 1 152 ? -21.484 10.625 21.219 1 83.94 152 ILE A CA 1
ATOM 1193 C C . ILE A 1 152 ? -21.062 11.008 22.641 1 83.94 152 ILE A C 1
ATOM 1195 O O . ILE A 1 152 ? -21.812 10.781 23.594 1 83.94 152 ILE A O 1
ATOM 1199 N N . GLU A 1 153 ? -19.859 11.531 22.734 1 83.44 153 GLU A N 1
ATOM 1200 C CA . GLU A 1 153 ? -19.359 11.93 24.047 1 83.44 153 GLU A CA 1
ATOM 1201 C C . GLU A 1 153 ? -20.188 13.07 24.625 1 83.44 153 GLU A C 1
ATOM 1203 O O . GLU A 1 153 ? -20.406 13.141 25.844 1 83.44 153 GLU A O 1
ATOM 1208 N N . LYS A 1 154 ? -20.531 14.023 23.812 1 82.62 154 LYS A N 1
ATOM 1209 C CA . LYS A 1 154 ? -21.375 15.133 24.266 1 82.62 154 LYS A CA 1
ATOM 1210 C C . LYS A 1 154 ? -22.719 14.641 24.766 1 82.62 154 LYS A C 1
ATOM 1212 O O . LYS A 1 154 ? -23.266 15.164 25.75 1 82.62 154 LYS A O 1
ATOM 1217 N N . ARG A 1 155 ? -23.156 13.711 24.125 1 81.12 155 ARG A N 1
ATOM 1218 C CA . ARG A 1 155 ? -24.438 13.156 24.516 1 81.12 155 ARG A CA 1
ATOM 1219 C C . ARG A 1 155 ? -24.328 12.391 25.828 1 81.12 155 ARG A C 1
ATOM 1221 O O . ARG A 1 155 ? -25.266 12.367 26.625 1 81.12 155 ARG A O 1
ATOM 1228 N N . LEU A 1 156 ? -23.172 11.695 25.953 1 77.5 156 LEU A N 1
ATOM 1229 C CA . LEU A 1 156 ? -22.984 10.891 27.156 1 77.5 156 LEU A CA 1
ATOM 1230 C C . LEU A 1 156 ? -22.438 11.734 28.297 1 77.5 156 LEU A C 1
ATOM 1232 O O . LEU A 1 156 ? -22.203 11.227 29.391 1 77.5 156 LEU A O 1
ATOM 1236 N N . LEU A 1 157 ? -22.422 13.086 28.281 1 64.5 157 LEU A N 1
ATOM 1237 C CA . LEU A 1 157 ? -22.016 14.062 29.281 1 64.5 157 LEU A CA 1
ATOM 1238 C C . LEU A 1 157 ? -20.594 13.773 29.781 1 64.5 157 LEU A C 1
ATOM 1240 O O . LEU A 1 157 ? -20.312 13.93 30.969 1 64.5 157 LEU A O 1
ATOM 1244 N N . LYS A 1 158 ? -19.891 13.047 29.109 1 60.38 158 LYS A N 1
ATOM 1245 C CA . LYS A 1 158 ? -18.547 12.773 29.578 1 60.38 158 LYS A CA 1
ATOM 1246 C C . LYS A 1 158 ? -17.594 13.93 29.234 1 60.38 158 LYS A C 1
ATOM 1248 O O . LYS A 1 158 ? -17.766 14.594 28.219 1 60.38 158 LYS A O 1
ATOM 1253 N N . LYS A 1 159 ? -17.125 14.555 30.234 1 53.47 159 LYS A N 1
ATOM 1254 C CA . LYS A 1 159 ? -16.156 15.656 30.203 1 53.47 159 LYS A CA 1
ATOM 1255 C C . LYS A 1 159 ? -15.062 15.391 29.172 1 53.47 159 LYS A C 1
ATOM 1257 O O . LYS A 1 159 ? -14.453 14.32 29.172 1 53.47 159 LYS A O 1
ATOM 1262 N N . GLU A 1 160 ? -15.016 16 28.016 1 53.03 160 GLU A N 1
ATOM 1263 C CA . GLU A 1 160 ? -14.422 15.938 26.672 1 53.03 160 GLU A CA 1
ATOM 1264 C C . GLU A 1 160 ? -12.898 15.93 26.75 1 53.03 160 GLU A C 1
ATOM 1266 O O . GLU A 1 160 ? -12.266 16.984 26.766 1 53.03 160 GLU A O 1
ATOM 1271 N N . GLU A 1 161 ? -12.211 15.328 27.672 1 53.22 161 GLU A N 1
ATOM 1272 C CA . GLU A 1 161 ? -10.789 15.609 27.469 1 53.22 161 GLU A CA 1
ATOM 1273 C C . GLU A 1 161 ? -10.328 15.125 26.094 1 53.22 161 GLU A C 1
ATOM 1275 O O . GLU A 1 161 ? -10.547 13.969 25.734 1 53.22 161 GLU A O 1
ATOM 1280 N N . HIS A 1 162 ? -10.273 16.047 25.062 1 58 162 HIS A N 1
ATOM 1281 C CA . HIS A 1 162 ? -9.789 15.969 23.688 1 58 162 HIS A CA 1
ATOM 1282 C C . HIS A 1 162 ? -8.516 15.141 23.594 1 58 162 HIS A C 1
ATOM 1284 O O . HIS A 1 162 ? -8.062 14.812 22.5 1 58 162 HIS A O 1
ATOM 1290 N N . VAL A 1 163 ? -8.016 14.609 24.812 1 57.75 163 VAL A N 1
ATOM 1291 C CA . VAL A 1 163 ? -6.684 14.008 24.812 1 57.75 163 VAL A CA 1
ATOM 1292 C C . VAL A 1 163 ? -6.746 12.625 24.172 1 57.75 163 VAL A C 1
ATOM 1294 O O . VAL A 1 163 ? -5.824 12.211 23.469 1 57.75 163 VAL A O 1
ATOM 1297 N N . TYR A 1 164 ? -7.957 12.023 24.156 1 74.56 164 TYR A N 1
ATOM 1298 C CA . TYR A 1 164 ? -7.934 10.625 23.734 1 74.56 164 TYR A CA 1
ATOM 1299 C C . TYR A 1 164 ? -8.742 10.422 22.469 1 74.56 164 TYR A C 1
ATOM 1301 O O . TYR A 1 164 ? -9.102 9.289 22.125 1 74.56 164 TYR A O 1
ATOM 1309 N N . LEU A 1 165 ? -8.93 11.562 21.875 1 81.06 165 LEU A N 1
ATOM 1310 C CA . LEU A 1 165 ? -9.773 11.508 20.688 1 81.06 165 LEU A CA 1
ATOM 1311 C C . LEU A 1 165 ? -9.086 10.727 19.578 1 81.06 165 LEU A C 1
ATOM 1313 O O . LEU A 1 165 ? -9.734 9.938 18.875 1 81.06 165 LEU A O 1
ATOM 1317 N N . ASN A 1 166 ? -7.785 10.883 19.531 1 80.81 166 ASN A N 1
ATOM 1318 C CA . ASN A 1 166 ? -7.043 10.203 18.469 1 80.81 166 ASN A CA 1
ATOM 1319 C C . ASN A 1 166 ? -7.023 8.695 18.688 1 80.81 166 ASN A C 1
ATOM 1321 O O . ASN A 1 166 ? -7.117 7.926 17.734 1 80.81 166 ASN A O 1
ATOM 1325 N N . ILE A 1 167 ? -6.977 8.328 19.922 1 85.69 167 ILE A N 1
ATOM 1326 C CA . ILE A 1 167 ? -6.953 6.902 20.234 1 85.69 167 ILE A CA 1
ATOM 1327 C C . ILE A 1 167 ? -8.336 6.297 20 1 85.69 167 ILE A C 1
ATOM 1329 O O . ILE A 1 167 ? -8.445 5.16 19.531 1 85.69 167 ILE A O 1
ATOM 1333 N N . LYS A 1 168 ? -9.352 7.09 20.391 1 87.5 168 LYS A N 1
ATOM 1334 C CA . LYS A 1 168 ? -10.711 6.609 20.156 1 87.5 168 LYS A CA 1
ATOM 1335 C C . LYS A 1 168 ? -11.008 6.48 18.672 1 87.5 168 LYS A C 1
ATOM 1337 O O . LYS A 1 168 ? -11.625 5.5 18.234 1 87.5 168 LYS A O 1
ATOM 1342 N N . CYS A 1 169 ? -10.539 7.414 17.875 1 86.94 169 CYS A N 1
ATOM 1343 C CA . CYS A 1 169 ? -10.742 7.375 16.438 1 86.94 169 CYS A CA 1
ATOM 1344 C C . CYS A 1 169 ? -9.992 6.203 15.812 1 86.94 169 CYS A C 1
ATOM 1346 O O . CYS A 1 169 ? -10.516 5.535 14.914 1 86.94 169 CYS A O 1
ATOM 1348 N N . TYR A 1 170 ? -8.781 5.996 16.297 1 89.56 170 TYR A N 1
ATOM 1349 C CA . TYR A 1 170 ? -7.984 4.875 15.812 1 89.56 170 TYR A CA 1
ATOM 1350 C C . TYR A 1 170 ? -8.68 3.549 16.094 1 89.56 170 TYR A C 1
ATOM 1352 O O . TYR A 1 170 ? -8.773 2.689 15.219 1 89.56 170 TYR A O 1
ATOM 1360 N N . THR A 1 171 ? -9.203 3.406 17.312 1 89.31 171 THR A N 1
ATOM 1361 C CA . THR A 1 171 ? -9.891 2.182 17.703 1 89.31 171 THR A CA 1
ATOM 1362 C C . THR A 1 171 ? -11.156 1.989 16.875 1 89.31 171 THR A C 1
ATOM 1364 O O . THR A 1 171 ? -11.461 0.875 16.438 1 89.31 171 THR A O 1
ATOM 1367 N N . PHE A 1 172 ? -11.805 3.078 16.672 1 90.75 172 PHE A N 1
ATOM 1368 C CA . PHE A 1 172 ? -13.016 3.021 15.859 1 90.75 172 PHE A CA 1
ATOM 1369 C C . PHE A 1 172 ? -12.695 2.58 14.438 1 90.75 172 PHE A C 1
ATOM 1371 O O . PHE A 1 172 ? -13.438 1.799 13.844 1 90.75 172 PHE A O 1
ATOM 1378 N N . SER A 1 173 ? -11.648 3.119 13.891 1 91.38 173 SER A N 1
ATOM 1379 C CA . SER A 1 173 ? -11.234 2.758 12.539 1 91.38 173 SER A CA 1
ATOM 1380 C C . SER A 1 173 ? -10.82 1.292 12.461 1 91.38 173 SER A C 1
ATOM 1382 O O . SER A 1 173 ? -11.078 0.619 11.461 1 91.38 173 SER A O 1
ATOM 1384 N N . LEU A 1 174 ? -10.188 0.777 13.492 1 91.38 174 LEU A N 1
ATOM 1385 C CA . LEU A 1 174 ? -9.773 -0.62 13.531 1 91.38 174 LEU A CA 1
ATOM 1386 C C . LEU A 1 174 ? -10.984 -1.547 13.578 1 91.38 174 LEU A C 1
ATOM 1388 O O . LEU A 1 174 ? -11.008 -2.572 12.891 1 91.38 174 LEU A O 1
ATOM 1392 N N . VAL A 1 175 ? -11.969 -1.145 14.328 1 91.12 175 VAL A N 1
ATOM 1393 C CA . VAL A 1 175 ? -13.188 -1.938 14.445 1 91.12 175 VAL A CA 1
ATOM 1394 C C . VAL A 1 175 ? -13.922 -1.954 13.109 1 91.12 175 VAL A C 1
ATOM 1396 O O . VAL A 1 175 ? -14.398 -3.002 12.664 1 91.12 175 VAL A O 1
ATOM 1399 N N . SER A 1 176 ? -13.953 -0.759 12.523 1 92 176 SER A N 1
ATOM 1400 C CA . SER A 1 176 ? -14.594 -0.677 11.211 1 92 176 SER A CA 1
ATOM 1401 C C . SER A 1 176 ? -13.867 -1.546 10.188 1 92 176 SER A C 1
ATOM 1403 O O . SER A 1 176 ? -14.5 -2.139 9.312 1 92 176 SER A O 1
ATOM 1405 N N . PHE A 1 177 ? -12.602 -1.595 10.273 1 94.31 177 PHE A N 1
ATOM 1406 C CA . PHE A 1 177 ? -11.805 -2.402 9.352 1 94.31 177 PHE A CA 1
ATOM 1407 C C . PHE A 1 177 ? -12.086 -3.887 9.555 1 94.31 177 PHE A C 1
ATOM 1409 O O . PHE A 1 177 ? -12.281 -4.625 8.586 1 94.31 177 PHE A O 1
ATOM 1416 N N . VAL A 1 178 ? -12.156 -4.348 10.82 1 91.56 178 VAL A N 1
ATOM 1417 C CA . VAL A 1 178 ? -12.43 -5.746 11.141 1 91.56 178 VAL A CA 1
ATOM 1418 C C . VAL A 1 178 ? -13.844 -6.109 10.68 1 91.56 178 VAL A C 1
ATOM 1420 O O . VAL A 1 178 ? -14.062 -7.188 10.117 1 91.56 178 VAL A O 1
ATOM 1423 N N . THR A 1 179 ? -14.75 -5.215 10.844 1 91.69 179 THR A N 1
ATOM 1424 C CA . THR A 1 179 ? -16.125 -5.445 10.406 1 91.69 179 THR A CA 1
ATOM 1425 C C . THR A 1 179 ? -16.188 -5.574 8.883 1 91.69 179 THR A C 1
ATOM 1427 O O . THR A 1 179 ? -16.906 -6.426 8.367 1 91.69 179 THR A O 1
ATOM 1430 N N . SER A 1 180 ? -15.445 -4.711 8.242 1 92.38 180 SER A N 1
ATOM 1431 C CA . SER A 1 180 ? -15.422 -4.793 6.781 1 92.38 180 SER A CA 1
ATOM 1432 C C . SER A 1 180 ? -14.859 -6.129 6.312 1 92.38 180 SER A C 1
ATOM 1434 O O . SER A 1 180 ? -15.312 -6.68 5.305 1 92.38 180 SER A O 1
ATOM 1436 N N . ILE A 1 181 ? -13.867 -6.617 6.984 1 92.62 181 ILE A N 1
ATOM 1437 C CA . ILE A 1 181 ? -13.281 -7.906 6.645 1 92.62 181 ILE A CA 1
ATOM 1438 C C . ILE A 1 181 ? -14.312 -9.016 6.84 1 92.62 181 ILE A C 1
ATOM 1440 O O . ILE A 1 181 ? -14.438 -9.906 6 1 92.62 181 ILE A O 1
ATOM 1444 N N . LEU A 1 182 ? -15.07 -8.953 7.941 1 89.69 182 LEU A N 1
ATOM 1445 C CA . LEU A 1 182 ? -16.078 -9.969 8.242 1 89.69 182 LEU A CA 1
ATOM 1446 C C . LEU A 1 182 ? -17.203 -9.938 7.207 1 89.69 182 LEU A C 1
ATOM 1448 O O . LEU A 1 182 ? -17.641 -10.992 6.734 1 89.69 182 LEU A O 1
ATOM 1452 N N . ILE A 1 183 ? -17.609 -8.789 6.789 1 89.44 183 ILE A N 1
ATOM 1453 C CA . ILE A 1 183 ? -18.688 -8.641 5.816 1 89.44 183 ILE A CA 1
ATOM 1454 C C . ILE A 1 183 ? -18.234 -9.141 4.453 1 89.44 183 ILE A C 1
ATOM 1456 O O . ILE A 1 183 ? -18.922 -9.945 3.818 1 89.44 183 ILE A O 1
ATOM 1460 N N . THR A 1 184 ? -17.062 -8.68 4.059 1 89.44 184 THR A N 1
ATOM 1461 C CA . THR A 1 184 ? -16.547 -9.109 2.766 1 89.44 184 THR A CA 1
ATOM 1462 C C . THR A 1 184 ? -16.266 -10.609 2.768 1 89.44 184 THR A C 1
ATOM 1464 O O . THR A 1 184 ? -16.453 -11.281 1.749 1 89.44 184 THR A O 1
ATOM 1467 N N . GLY A 1 185 ? -15.758 -11.07 3.91 1 88.56 185 GLY A N 1
ATOM 1468 C CA . GLY A 1 185 ? -15.539 -12.508 4.031 1 88.56 185 GLY A CA 1
ATOM 1469 C C . GLY A 1 185 ? -16.812 -13.32 3.834 1 88.56 185 GLY A C 1
ATOM 1470 O O . GLY A 1 185 ? -16.781 -14.367 3.193 1 88.56 185 GLY A O 1
ATOM 1471 N N . ALA A 1 186 ? -17.922 -12.828 4.391 1 86.44 186 ALA A N 1
ATOM 1472 C CA . ALA A 1 186 ? -19.219 -13.5 4.227 1 86.44 186 ALA A CA 1
ATOM 1473 C C . ALA A 1 186 ? -19.672 -13.461 2.771 1 86.44 186 ALA A C 1
ATOM 1475 O O . ALA A 1 186 ? -20.203 -14.453 2.254 1 86.44 186 ALA A O 1
ATOM 1476 N N . VAL A 1 187 ? -19.438 -12.344 2.164 1 83.62 187 VAL A N 1
ATOM 1477 C CA . VAL A 1 187 ? -19.812 -12.203 0.762 1 83.62 187 VAL A CA 1
ATOM 1478 C C . VAL A 1 187 ? -19 -13.164 -0.094 1 83.62 187 VAL A C 1
ATOM 1480 O O . VAL A 1 187 ? -19.531 -13.836 -0.973 1 83.62 187 VAL A O 1
ATOM 1483 N N . PHE A 1 188 ? -17.656 -13.219 0.193 1 83.44 188 PHE A N 1
ATOM 1484 C CA . PHE A 1 188 ? -16.781 -14.125 -0.551 1 83.44 188 PHE A CA 1
ATOM 1485 C C . PHE A 1 188 ? -17.188 -15.57 -0.32 1 83.44 188 PHE A C 1
ATOM 1487 O O . PHE A 1 188 ? -17.203 -16.375 -1.257 1 83.44 188 PHE A O 1
ATOM 1494 N N . ALA A 1 189 ? -17.484 -15.875 0.924 1 81.88 189 ALA A N 1
ATOM 1495 C CA . ALA A 1 189 ? -17.859 -17.25 1.258 1 81.88 189 ALA A CA 1
ATOM 1496 C C . ALA A 1 189 ? -19.125 -17.656 0.529 1 81.88 189 ALA A C 1
ATOM 1498 O O . ALA A 1 189 ? -19.219 -18.766 0.004 1 81.88 189 ALA A O 1
ATOM 1499 N N . HIS A 1 190 ? -20.094 -16.797 0.457 1 79.81 190 HIS A N 1
ATOM 1500 C CA . HIS A 1 190 ? -21.375 -17.078 -0.174 1 79.81 190 HIS A CA 1
ATOM 1501 C C . HIS A 1 190 ? -21.25 -17.094 -1.694 1 79.81 190 HIS A C 1
ATOM 1503 O O . HIS A 1 190 ? -21.797 -17.984 -2.357 1 79.81 190 HIS A O 1
ATOM 1509 N N . THR A 1 191 ? -20.547 -16.172 -2.254 1 74 191 THR A N 1
ATOM 1510 C CA . THR A 1 191 ? -20.438 -16.031 -3.703 1 74 191 THR A CA 1
ATOM 1511 C C . THR A 1 191 ? -19.594 -17.141 -4.297 1 74 191 THR A C 1
ATOM 1513 O O . THR A 1 191 ? -19.844 -17.594 -5.418 1 74 191 THR A O 1
ATOM 1516 N N . HIS A 1 192 ? -18.594 -17.531 -3.572 1 75.81 192 HIS A N 1
ATOM 1517 C CA . HIS A 1 192 ? -17.656 -18.516 -4.137 1 75.81 192 HIS A CA 1
ATOM 1518 C C . HIS A 1 192 ? -17.844 -19.891 -3.496 1 75.81 192 HIS A C 1
ATOM 1520 O O . HIS A 1 192 ? -17.078 -20.812 -3.762 1 75.81 192 HIS A O 1
ATOM 1526 N N . GLU A 1 193 ? -18.828 -20 -2.689 1 76.62 193 GLU A N 1
ATOM 1527 C CA . GLU A 1 193 ? -19.203 -21.266 -2.066 1 76.62 193 GLU A CA 1
ATOM 1528 C C . GLU A 1 193 ? -18.016 -21.922 -1.357 1 76.62 193 GLU A C 1
ATOM 1530 O O . GLU A 1 193 ? -17.719 -23.094 -1.582 1 76.62 193 GLU A O 1
ATOM 1535 N N . VAL A 1 194 ? -17.297 -21.141 -0.618 1 75.12 194 VAL A N 1
ATOM 1536 C CA . VAL A 1 194 ? -16.188 -21.625 0.195 1 75.12 194 VAL A CA 1
ATOM 1537 C C . VAL A 1 194 ? -16.516 -21.484 1.677 1 75.12 194 VAL A C 1
ATOM 1539 O O . VAL A 1 194 ? -17.547 -20.891 2.027 1 75.12 194 VAL A O 1
ATOM 1542 N N . SER A 1 195 ? -15.773 -22.109 2.484 1 76.12 195 SER A N 1
ATOM 1543 C CA . SER A 1 195 ? -15.977 -21.969 3.924 1 76.12 195 SER A CA 1
ATOM 1544 C C . SER A 1 195 ? -15.773 -20.516 4.375 1 76.12 195 SER A C 1
ATOM 1546 O O . SER A 1 195 ? -15.062 -19.75 3.721 1 76.12 195 SER A O 1
ATOM 1548 N N . TYR A 1 196 ? -16.484 -20.188 5.398 1 81 196 TYR A N 1
ATOM 1549 C CA . TYR A 1 196 ? -16.391 -18.812 5.895 1 81 196 TYR A CA 1
ATOM 1550 C C . TYR A 1 196 ? -14.969 -18.469 6.301 1 81 196 TYR A C 1
ATOM 1552 O O . TYR A 1 196 ? -14.516 -17.344 6.105 1 81 196 TYR A O 1
ATOM 1560 N N . ILE A 1 197 ? -14.25 -19.438 6.773 1 79.94 197 ILE A N 1
ATOM 1561 C CA . ILE A 1 197 ? -12.875 -19.172 7.207 1 79.94 197 ILE A CA 1
ATOM 1562 C C . ILE A 1 197 ? -12.008 -18.859 5.992 1 79.94 197 ILE A C 1
ATOM 1564 O O . ILE A 1 197 ? -11.18 -17.938 6.039 1 79.94 197 ILE A O 1
ATOM 1568 N N . THR A 1 198 ? -12.234 -19.578 4.984 1 81.75 198 THR A N 1
ATOM 1569 C CA . THR A 1 198 ? -11.5 -19.312 3.75 1 81.75 198 THR A CA 1
ATOM 1570 C C . THR A 1 198 ? -11.898 -17.969 3.158 1 81.75 198 THR A C 1
ATOM 1572 O O . THR A 1 198 ? -11.055 -17.234 2.641 1 81.75 198 THR A O 1
ATOM 1575 N N . GLY A 1 199 ? -13.18 -17.734 3.303 1 84.31 199 GLY A N 1
ATOM 1576 C CA . GLY A 1 199 ? -13.641 -16.438 2.842 1 84.31 199 GLY A CA 1
ATOM 1577 C C . GLY A 1 199 ? -13.062 -15.281 3.639 1 84.31 199 GLY A C 1
ATOM 1578 O O . GLY A 1 199 ? -12.711 -14.25 3.07 1 84.31 199 GLY A O 1
ATOM 1579 N N . LEU A 1 200 ? -12.953 -15.547 4.93 1 87.06 200 LEU A N 1
ATOM 1580 C CA . LEU A 1 200 ? -12.391 -14.523 5.809 1 87.06 200 LEU A CA 1
ATOM 1581 C C . LEU A 1 200 ? -10.922 -14.289 5.492 1 87.06 200 LEU A C 1
ATOM 1583 O O . LEU A 1 200 ? -10.469 -13.141 5.422 1 87.06 200 LEU A O 1
ATOM 1587 N N . TYR A 1 201 ? -10.234 -15.359 5.246 1 88.31 201 TYR A N 1
ATOM 1588 C CA . TYR A 1 201 ? -8.82 -15.266 4.887 1 88.31 201 TYR A CA 1
ATOM 1589 C C . TYR A 1 201 ? -8.641 -14.539 3.559 1 88.31 201 TYR A C 1
ATOM 1591 O O . TYR A 1 201 ? -7.805 -13.641 3.445 1 88.31 201 TYR A O 1
ATOM 1599 N N . ALA A 1 202 ? -9.453 -14.914 2.68 1 88.31 202 ALA A N 1
ATOM 1600 C CA . ALA A 1 202 ? -9.375 -14.297 1.36 1 88.31 202 ALA A CA 1
ATOM 1601 C C . ALA A 1 202 ? -9.734 -12.812 1.432 1 88.31 202 ALA A C 1
ATOM 1603 O O . ALA A 1 202 ? -9.125 -11.984 0.747 1 88.31 202 ALA A O 1
ATOM 1604 N N . SER A 1 203 ? -10.711 -12.555 2.229 1 90.94 203 SER A N 1
ATOM 1605 C CA . SER A 1 203 ? -11.109 -11.164 2.396 1 90.94 203 SER A CA 1
ATOM 1606 C C . SER A 1 203 ? -10 -10.336 3.043 1 90.94 203 SER A C 1
ATOM 1608 O O . SER A 1 203 ? -9.711 -9.227 2.602 1 90.94 203 SER A O 1
ATOM 1610 N N . PHE A 1 204 ? -9.398 -10.891 4.016 1 92.94 204 PHE A N 1
ATOM 1611 C CA . PHE A 1 204 ? -8.312 -10.195 4.699 1 92.94 204 PHE A CA 1
ATOM 1612 C C . PHE A 1 204 ? -7.16 -9.922 3.744 1 92.94 204 PHE A C 1
ATOM 1614 O O . PHE A 1 204 ? -6.645 -8.805 3.688 1 92.94 204 PHE A O 1
ATOM 1621 N N . VAL A 1 205 ? -6.77 -10.914 3.004 1 92.06 205 VAL A N 1
ATOM 1622 C CA . VAL A 1 205 ? -5.645 -10.828 2.078 1 92.06 205 VAL A CA 1
ATOM 1623 C C . VAL A 1 205 ? -5.953 -9.805 0.985 1 92.06 205 VAL A C 1
ATOM 1625 O O . VAL A 1 205 ? -5.066 -9.07 0.546 1 92.06 205 VAL A O 1
ATOM 1628 N N . THR A 1 206 ? -7.172 -9.695 0.644 1 89.81 206 THR A N 1
ATOM 1629 C CA . THR A 1 206 ? -7.586 -8.781 -0.415 1 89.81 206 THR A CA 1
ATOM 1630 C C . THR A 1 206 ? -7.684 -7.352 0.112 1 89.81 206 THR A C 1
ATOM 1632 O O . THR A 1 206 ? -7.137 -6.426 -0.489 1 89.81 206 THR A O 1
ATOM 1635 N N . LEU A 1 207 ? -8.281 -7.188 1.248 1 91.88 207 LEU A N 1
ATOM 1636 C CA . LEU A 1 207 ? -8.586 -5.852 1.751 1 91.88 207 LEU A CA 1
ATOM 1637 C C . LEU A 1 207 ? -7.332 -5.184 2.309 1 91.88 207 LEU A C 1
ATOM 1639 O O . LEU A 1 207 ? -7.254 -3.955 2.373 1 91.88 207 LEU A O 1
ATOM 1643 N N . THR A 1 208 ? -6.352 -5.941 2.686 1 92.19 208 THR A N 1
ATOM 1644 C CA . THR A 1 208 ? -5.086 -5.383 3.154 1 92.19 208 THR A CA 1
ATOM 1645 C C . THR A 1 208 ? -4.105 -5.223 1.997 1 92.19 208 THR A C 1
ATOM 1647 O O . THR A 1 208 ? -2.996 -4.719 2.184 1 92.19 208 THR A O 1
ATOM 1650 N N . THR A 1 209 ? -4.457 -5.613 0.778 1 90.5 209 THR A N 1
ATOM 1651 C CA . THR A 1 209 ? -3.701 -5.531 -0.467 1 90.5 209 THR A CA 1
ATOM 1652 C C . THR A 1 209 ? -2.438 -6.383 -0.392 1 90.5 209 THR A C 1
ATOM 1654 O O . THR A 1 209 ? -1.463 -6.121 -1.099 1 90.5 209 THR A O 1
ATOM 1657 N N . ILE A 1 210 ? -2.391 -7.32 0.641 1 93.06 210 ILE A N 1
ATOM 1658 C CA . ILE A 1 210 ? -1.326 -8.32 0.622 1 93.06 210 ILE A CA 1
ATOM 1659 C C . ILE A 1 210 ? -1.385 -9.109 -0.681 1 93.06 210 ILE A C 1
ATOM 1661 O O . ILE A 1 210 ? -0.373 -9.258 -1.37 1 93.06 210 ILE A O 1
ATOM 1665 N N . GLY A 1 211 ? -2.512 -9.656 -1.058 1 90.75 211 GLY A N 1
ATOM 1666 C CA . GLY A 1 211 ? -2.822 -10.156 -2.389 1 90.75 211 GLY A CA 1
ATOM 1667 C C . GLY A 1 211 ? -2.025 -11.383 -2.77 1 90.75 211 GLY A C 1
ATOM 1668 O O . GLY A 1 211 ? -1.444 -11.445 -3.855 1 90.75 211 GLY A O 1
ATOM 1669 N N . PHE A 1 212 ? -1.981 -12.438 -2.004 1 88.06 212 PHE A N 1
ATOM 1670 C CA . PHE A 1 212 ? -1.259 -13.664 -2.318 1 88.06 212 PHE A CA 1
ATOM 1671 C C . PHE A 1 212 ? -1.819 -14.312 -3.578 1 88.06 212 PHE A C 1
ATOM 1673 O O . PHE A 1 212 ? -1.077 -14.922 -4.352 1 88.06 212 PHE A O 1
ATOM 1680 N N . GLY A 1 213 ? -3.076 -14.219 -3.764 1 80.75 213 GLY A N 1
ATOM 1681 C CA . GLY A 1 213 ? -3.715 -14.758 -4.949 1 80.75 213 GLY A CA 1
ATOM 1682 C C . GLY A 1 213 ? -3.951 -16.25 -4.867 1 80.75 213 GLY A C 1
ATOM 1683 O O . GLY A 1 213 ? -4.18 -16.906 -5.887 1 80.75 213 GLY A O 1
ATOM 1684 N N . ASP A 1 214 ? -3.76 -16.875 -3.723 1 76.69 214 ASP A N 1
ATOM 1685 C CA . ASP A 1 214 ? -3.932 -18.312 -3.574 1 76.69 214 ASP A CA 1
ATOM 1686 C C . ASP A 1 214 ? -5.406 -18.703 -3.646 1 76.69 214 ASP A C 1
ATOM 1688 O O . ASP A 1 214 ? -5.75 -19.766 -4.172 1 76.69 214 ASP A O 1
ATOM 1692 N N . PHE A 1 215 ? -6.203 -17.906 -3.002 1 64.69 215 PHE A N 1
ATOM 1693 C CA . PHE A 1 215 ? -7.633 -18.188 -3.098 1 64.69 215 PHE A CA 1
ATOM 1694 C C . PHE A 1 215 ? -8.32 -17.188 -4.023 1 64.69 215 PHE A C 1
ATOM 1696 O O . PHE A 1 215 ? -8.766 -16.125 -3.584 1 64.69 215 PHE A O 1
ATOM 1703 N N . ARG A 1 216 ? -7.754 -17.016 -5.195 1 60.06 216 ARG A N 1
ATOM 1704 C CA . ARG A 1 216 ? -8.352 -15.992 -6.051 1 60.06 216 ARG A CA 1
ATOM 1705 C C . ARG A 1 216 ? -9.742 -16.406 -6.52 1 60.06 216 ARG A C 1
ATOM 1707 O O . ARG A 1 216 ? -9.906 -17.484 -7.109 1 60.06 216 ARG A O 1
ATOM 1714 N N . PHE A 1 217 ? -10.695 -15.797 -5.801 1 55.66 217 PHE A N 1
ATOM 1715 C CA . PHE A 1 217 ? -12.086 -15.922 -6.195 1 55.66 217 PHE A CA 1
ATOM 1716 C C . PHE A 1 217 ? -12.336 -15.242 -7.535 1 55.66 217 PHE A C 1
ATOM 1718 O O . PHE A 1 217 ? -12.133 -14.031 -7.672 1 55.66 217 PHE A O 1
ATOM 1725 N N . ARG A 1 218 ? -11.766 -16.016 -8.602 1 50.53 218 ARG A N 1
ATOM 1726 C CA . ARG A 1 218 ? -11.969 -15.539 -9.969 1 50.53 218 ARG A CA 1
ATOM 1727 C C . ARG A 1 218 ? -13.43 -15.18 -10.219 1 50.53 218 ARG A C 1
ATOM 1729 O O . ARG A 1 218 ? -14.328 -15.805 -9.656 1 50.53 218 ARG A O 1
ATOM 1736 N N . ALA A 1 219 ? -13.516 -13.812 -10.531 1 45.56 219 ALA A N 1
ATOM 1737 C CA . ALA A 1 219 ? -14.836 -13.609 -11.125 1 45.56 219 ALA A CA 1
ATOM 1738 C C . ALA A 1 219 ? -15.227 -14.781 -12.023 1 45.56 219 ALA A C 1
ATOM 1740 O O . ALA A 1 219 ? -14.406 -15.266 -12.805 1 45.56 219 ALA A O 1
ATOM 1741 N N . PRO A 1 220 ? -16.031 -15.547 -11.609 1 43 220 PRO A N 1
ATOM 1742 C CA . PRO A 1 220 ? -16.422 -16.484 -12.656 1 43 220 PRO A CA 1
ATOM 1743 C C . PRO A 1 220 ? -16.266 -15.914 -14.062 1 43 220 PRO A C 1
ATOM 1745 O O . PRO A 1 220 ? -16.188 -14.695 -14.227 1 43 220 PRO A O 1
ATOM 1748 N N . SER A 1 221 ? -16.078 -16.75 -15.141 1 42.81 221 SER A N 1
ATOM 1749 C CA . SER A 1 221 ? -15.883 -16.438 -16.547 1 42.81 221 SER A CA 1
ATOM 1750 C C . SER A 1 221 ? -16.234 -14.984 -16.844 1 42.81 221 SER A C 1
ATOM 1752 O O . SER A 1 221 ? -15.453 -14.258 -17.453 1 42.81 221 SER A O 1
ATOM 1754 N N . ASP A 1 222 ? -17.453 -14.641 -17.219 1 43.31 222 ASP A N 1
ATOM 1755 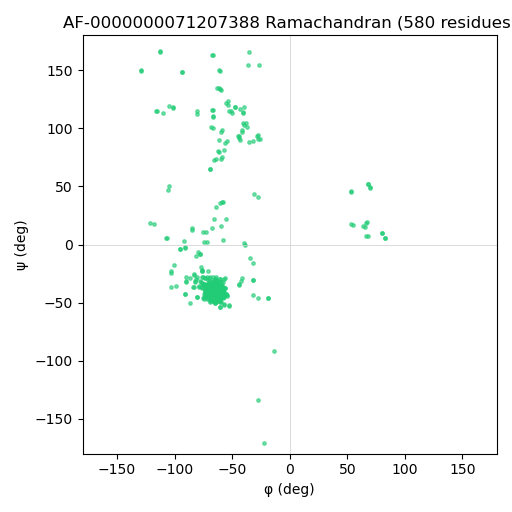C CA . ASP A 1 222 ? -18.125 -13.539 -17.906 1 43.31 222 ASP A CA 1
ATOM 1756 C C . ASP A 1 222 ? -18.625 -12.492 -16.906 1 43.31 222 ASP A C 1
ATOM 1758 O O . ASP A 1 222 ? -19.359 -11.578 -17.281 1 43.31 222 ASP A O 1
ATOM 1762 N N . SER A 1 223 ? -18.422 -12.531 -15.531 1 49.94 223 SER A N 1
ATOM 1763 C CA . SER A 1 223 ? -19.5 -11.758 -14.891 1 49.94 223 SER A CA 1
ATOM 1764 C C . SER A 1 223 ? -18.953 -10.461 -14.297 1 49.94 223 SER A C 1
ATOM 1766 O O . SER A 1 223 ? -17.922 -10.461 -13.633 1 49.94 223 SER A O 1
ATOM 1768 N N . SER A 1 224 ? -19.328 -9.336 -14.82 1 54.75 224 SER A N 1
ATOM 1769 C CA . SER A 1 224 ? -19.391 -7.949 -14.367 1 54.75 224 SER A CA 1
ATOM 1770 C C . SER A 1 224 ? -19.672 -7.863 -12.875 1 54.75 224 SER A C 1
ATOM 1772 O O . SER A 1 224 ? -19.406 -6.832 -12.25 1 54.75 224 SER A O 1
ATOM 1774 N N . ALA A 1 225 ? -20.125 -9 -12.344 1 57.09 225 ALA A N 1
ATOM 1775 C CA . ALA A 1 225 ? -20.578 -8.93 -10.961 1 57.09 225 ALA A CA 1
ATOM 1776 C C . ALA A 1 225 ? -19.406 -8.727 -10 1 57.09 225 ALA A C 1
ATOM 1778 O O . ALA A 1 225 ? -19.516 -7.977 -9.031 1 57.09 225 ALA A O 1
ATOM 1779 N N . PHE A 1 226 ? -18.312 -9.305 -10.352 1 57.91 226 PHE A N 1
ATOM 1780 C CA . PHE A 1 226 ? -17.156 -9.156 -9.477 1 57.91 226 PHE A CA 1
ATOM 1781 C C . PHE A 1 226 ? -16.672 -7.711 -9.461 1 57.91 226 PHE A C 1
ATOM 1783 O O . PHE A 1 226 ? -16.391 -7.156 -8.398 1 57.91 226 PHE A O 1
ATOM 1790 N N . ALA A 1 227 ? -16.719 -7.266 -10.68 1 62.12 227 ALA A N 1
ATOM 1791 C CA . ALA A 1 227 ? -16.25 -5.887 -10.797 1 62.12 227 ALA A CA 1
ATOM 1792 C C . ALA A 1 227 ? -17.156 -4.934 -10.023 1 62.12 227 ALA A C 1
ATOM 1794 O O . ALA A 1 227 ? -16.688 -4.008 -9.367 1 62.12 227 ALA A O 1
ATOM 1795 N N . VAL A 1 228 ? -18.359 -5.363 -9.969 1 64.75 228 VAL A N 1
ATOM 1796 C CA . VAL A 1 228 ? -19.328 -4.43 -9.406 1 64.75 228 VAL A CA 1
ATOM 1797 C C . VAL A 1 228 ? -19.375 -4.574 -7.887 1 64.75 228 VAL A C 1
ATOM 1799 O O . VAL A 1 228 ? -19.594 -3.598 -7.172 1 64.75 228 VAL A O 1
ATOM 1802 N N . THR A 1 229 ? -19.094 -5.742 -7.371 1 73.44 229 THR A N 1
ATOM 1803 C CA . THR A 1 229 ? -19.219 -5.91 -5.93 1 73.44 229 THR A CA 1
ATOM 1804 C C . THR A 1 229 ? -17.859 -5.797 -5.242 1 73.44 229 THR A C 1
ATOM 1806 O O . THR A 1 229 ? -17.75 -5.148 -4.199 1 73.44 229 THR A O 1
ATOM 1809 N N . GLU A 1 230 ? -16.844 -6.277 -5.906 1 77.06 230 GLU A N 1
ATOM 1810 C CA . GLU A 1 230 ? -15.547 -6.355 -5.242 1 77.06 230 GLU A CA 1
ATOM 1811 C C . GLU A 1 230 ? -14.82 -5.016 -5.285 1 77.06 230 GLU A C 1
ATOM 1813 O O . GLU A 1 230 ? -14.125 -4.648 -4.34 1 77.06 230 GLU A O 1
ATOM 1818 N N . VAL A 1 231 ? -15.07 -4.258 -6.383 1 83.94 231 VAL A N 1
ATOM 1819 C CA . VAL A 1 231 ? -14.344 -3.006 -6.551 1 83.94 231 VAL A CA 1
ATOM 1820 C C . VAL A 1 231 ? -14.797 -1.997 -5.5 1 83.94 231 VAL A C 1
ATOM 1822 O O . VAL A 1 231 ? -13.977 -1.436 -4.77 1 83.94 231 VAL A O 1
ATOM 1825 N N . PRO A 1 232 ? -16.109 -1.864 -5.305 1 83.75 232 PRO A N 1
ATOM 1826 C CA . PRO A 1 232 ? -16.547 -0.918 -4.273 1 83.75 232 PRO A CA 1
ATOM 1827 C C . PRO A 1 232 ? -16.156 -1.357 -2.865 1 83.75 232 PRO A C 1
ATOM 1829 O O . PRO A 1 232 ? -15.797 -0.521 -2.029 1 83.75 232 PRO A O 1
ATOM 1832 N N . LEU A 1 233 ? -16.203 -2.619 -2.607 1 85.94 233 LEU A N 1
ATOM 1833 C CA . LEU A 1 233 ? -15.836 -3.121 -1.287 1 85.94 233 LEU A CA 1
ATOM 1834 C C . LEU A 1 233 ? -14.352 -2.891 -1.012 1 85.94 233 LEU A C 1
ATOM 1836 O O . LEU A 1 233 ? -13.977 -2.531 0.105 1 85.94 233 LEU A O 1
ATOM 1840 N N . THR A 1 234 ? -13.578 -3.078 -2.037 1 87.81 234 THR A N 1
ATOM 1841 C CA . THR A 1 234 ? -12.141 -2.871 -1.895 1 87.81 234 THR A CA 1
ATOM 1842 C C . THR A 1 234 ? -11.828 -1.387 -1.731 1 87.81 234 THR A C 1
ATOM 1844 O O . THR A 1 234 ? -10.977 -1.015 -0.916 1 87.81 234 THR A O 1
ATOM 1847 N N . LEU A 1 235 ? -12.477 -0.546 -2.469 1 88.44 235 LEU A N 1
ATOM 1848 C CA . LEU A 1 235 ? -12.25 0.89 -2.348 1 88.44 235 LEU A CA 1
ATOM 1849 C C . LEU A 1 235 ? -12.664 1.39 -0.966 1 88.44 235 LEU A C 1
ATOM 1851 O O . LEU A 1 235 ? -11.984 2.242 -0.384 1 88.44 235 LEU A O 1
ATOM 1855 N N . LEU A 1 236 ? -13.719 0.813 -0.466 1 88.69 236 LEU A N 1
ATOM 1856 C CA . LEU A 1 236 ? -14.156 1.168 0.879 1 88.69 236 LEU A CA 1
ATOM 1857 C C . LEU A 1 236 ? -13.125 0.744 1.919 1 88.69 236 LEU A C 1
ATOM 1859 O O . LEU A 1 236 ? -12.812 1.506 2.836 1 88.69 236 LEU A O 1
ATOM 1863 N N . SER A 1 237 ? -12.656 -0.381 1.735 1 90.31 237 SER A N 1
ATOM 1864 C CA . SER A 1 237 ? -11.648 -0.885 2.67 1 90.31 237 SER A CA 1
ATOM 1865 C C . SER A 1 237 ? -10.375 -0.051 2.617 1 90.31 237 SER A C 1
ATOM 1867 O O . SER A 1 237 ? -9.781 0.248 3.654 1 90.31 237 SER A O 1
ATOM 1869 N N . LEU A 1 238 ? -9.992 0.297 1.404 1 90.62 238 LEU A N 1
ATOM 1870 C CA . LEU A 1 238 ? -8.797 1.128 1.254 1 90.62 238 LEU A CA 1
ATOM 1871 C C . LEU A 1 238 ? -8.992 2.479 1.935 1 90.62 238 LEU A C 1
ATOM 1873 O O . LEU A 1 238 ? -8.039 3.041 2.484 1 90.62 238 LEU A O 1
ATOM 1877 N N . THR A 1 239 ? -10.18 2.92 1.886 1 91.25 239 THR A N 1
ATOM 1878 C CA . THR A 1 239 ? -10.5 4.16 2.582 1 91.25 239 THR A CA 1
ATOM 1879 C C . THR A 1 239 ? -10.344 3.99 4.09 1 91.25 239 THR A C 1
ATOM 1881 O O . THR A 1 239 ? -9.758 4.844 4.758 1 91.25 239 THR A O 1
ATOM 1884 N N . ILE A 1 240 ? -10.797 2.932 4.57 1 93.25 240 ILE A N 1
ATOM 1885 C CA . ILE A 1 240 ? -10.719 2.658 6 1 93.25 240 ILE A CA 1
ATOM 1886 C C . ILE A 1 240 ? -9.258 2.494 6.414 1 93.25 240 ILE A C 1
ATOM 1888 O O . ILE A 1 240 ? -8.836 3.01 7.449 1 93.25 240 ILE A O 1
ATOM 1892 N N . VAL A 1 241 ? -8.523 1.779 5.586 1 92.56 241 VAL A N 1
ATOM 1893 C CA . VAL A 1 241 ? -7.105 1.593 5.859 1 92.56 241 VAL A CA 1
ATOM 1894 C C . VAL A 1 241 ? -6.395 2.945 5.859 1 92.56 241 VAL A C 1
ATOM 1896 O O . VAL A 1 241 ? -5.523 3.195 6.695 1 92.56 241 VAL A O 1
ATOM 1899 N N . SER A 1 242 ? -6.754 3.756 4.93 1 91.81 242 SER A N 1
ATOM 1900 C CA . SER A 1 242 ? -6.188 5.102 4.883 1 91.81 242 SER A CA 1
ATOM 1901 C C . SER A 1 242 ? -6.535 5.891 6.137 1 91.81 242 SER A C 1
ATOM 1903 O O . SER A 1 242 ? -5.734 6.703 6.609 1 91.81 242 SER A O 1
ATOM 1905 N N . CYS A 1 243 ? -7.703 5.68 6.617 1 91.44 243 CYS A N 1
ATOM 1906 C CA . CYS A 1 243 ? -8.109 6.305 7.871 1 91.44 243 CYS A CA 1
ATOM 1907 C C . CYS A 1 243 ? -7.234 5.828 9.023 1 91.44 243 CYS A C 1
ATOM 1909 O O . CYS A 1 243 ? -6.785 6.633 9.844 1 91.44 243 CYS A O 1
ATOM 1911 N N . ILE A 1 244 ? -7.031 4.586 9.055 1 91.75 244 ILE A N 1
ATOM 1912 C CA . ILE A 1 244 ? -6.172 4.008 10.078 1 91.75 244 ILE A CA 1
ATOM 1913 C C . ILE A 1 244 ? -4.758 4.578 9.953 1 91.75 244 ILE A C 1
ATOM 1915 O O . ILE A 1 244 ? -4.125 4.914 10.953 1 91.75 244 ILE A O 1
ATOM 1919 N N . PHE A 1 245 ? -4.336 4.715 8.727 1 90.19 245 PHE A N 1
ATOM 1920 C CA . PHE A 1 245 ? -3.016 5.281 8.461 1 90.19 245 PHE A CA 1
ATOM 1921 C C . PHE A 1 245 ? -2.914 6.695 9.016 1 90.19 245 PHE A C 1
ATOM 1923 O O . PHE A 1 245 ? -1.978 7.016 9.75 1 90.19 245 PHE A O 1
ATOM 1930 N N . ASN A 1 246 ? -3.854 7.484 8.719 1 87.12 246 ASN A N 1
ATOM 1931 C CA . ASN A 1 246 ? -3.844 8.875 9.148 1 87.12 246 ASN A CA 1
ATOM 1932 C C . ASN A 1 246 ? -3.906 9 10.664 1 87.12 246 ASN A C 1
ATOM 1934 O O . ASN A 1 246 ? -3.17 9.789 11.258 1 87.12 246 ASN A O 1
ATOM 1938 N N . THR A 1 247 ? -4.719 8.227 11.195 1 87.75 247 THR A N 1
ATOM 1939 C CA . THR A 1 247 ? -4.855 8.289 12.648 1 87.75 247 THR A CA 1
ATOM 1940 C C . THR A 1 247 ? -3.619 7.715 13.328 1 87.75 247 THR A C 1
ATOM 1942 O O . THR A 1 247 ? -3.213 8.195 14.391 1 87.75 247 THR A O 1
ATOM 1945 N N . SER A 1 248 ? -3.016 6.715 12.711 1 87.38 248 SER A N 1
ATOM 1946 C CA . SER A 1 248 ? -1.791 6.141 13.258 1 87.38 248 SER A CA 1
ATOM 1947 C C . SER A 1 248 ? -0.652 7.156 13.25 1 87.38 248 SER A C 1
ATOM 1949 O O . SER A 1 248 ? 0.14 7.219 14.188 1 87.38 248 SER A O 1
ATOM 1951 N N . VAL A 1 249 ? -0.546 7.867 12.227 1 84.94 249 VAL A N 1
ATOM 1952 C CA . VAL A 1 249 ? 0.501 8.875 12.094 1 84.94 249 VAL A CA 1
ATOM 1953 C C . VAL A 1 249 ? 0.294 9.977 13.133 1 84.94 249 VAL A C 1
ATOM 1955 O O . VAL A 1 249 ? 1.253 10.438 13.758 1 84.94 249 VAL A O 1
ATOM 1958 N N . GLU A 1 250 ? -0.914 10.336 13.289 1 83.44 250 GLU A N 1
ATOM 1959 C CA . GLU A 1 250 ? -1.22 11.352 14.289 1 83.44 250 GLU A CA 1
ATOM 1960 C C . GLU A 1 250 ? -0.896 10.852 15.695 1 83.44 250 GLU A C 1
ATOM 1962 O O . GLU A 1 250 ? -0.344 11.594 16.516 1 83.44 250 GLU A O 1
ATOM 1967 N N . LEU A 1 251 ? -1.229 9.672 15.953 1 82.56 251 LEU A N 1
ATOM 1968 C CA . LEU A 1 251 ? -0.948 9.078 17.25 1 82.56 251 LEU A CA 1
ATOM 1969 C C . LEU A 1 251 ? 0.555 8.984 17.5 1 82.56 251 LEU A C 1
ATOM 1971 O O . LEU A 1 251 ? 1.03 9.273 18.594 1 82.56 251 LEU A O 1
ATOM 1975 N N . ALA A 1 252 ? 1.236 8.539 16.516 1 79.19 252 ALA A N 1
ATOM 1976 C CA . ALA A 1 252 ? 2.691 8.461 16.625 1 79.19 252 ALA A CA 1
ATOM 1977 C C . ALA A 1 252 ? 3.301 9.836 16.875 1 79.19 252 ALA A C 1
ATOM 1979 O O . ALA A 1 252 ? 4.262 9.969 17.641 1 79.19 252 ALA A O 1
ATOM 1980 N N . GLY A 1 253 ? 2.729 10.812 16.234 1 78.5 253 GLY A N 1
ATOM 1981 C CA . GLY A 1 253 ? 3.172 12.18 16.484 1 78.5 253 GLY A CA 1
ATOM 1982 C C . GLY A 1 253 ? 2.926 12.648 17.891 1 78.5 253 GLY A C 1
ATOM 1983 O O . GLY A 1 253 ? 3.787 13.281 18.5 1 78.5 253 GLY A O 1
ATOM 1984 N N . GLN A 1 254 ? 1.828 12.352 18.375 1 77.88 254 GLN A N 1
ATOM 1985 C CA . GLN A 1 254 ? 1.49 12.727 19.734 1 77.88 254 GLN A CA 1
ATOM 1986 C C . GLN A 1 254 ? 2.412 12.031 20.75 1 77.88 254 GLN A C 1
ATOM 1988 O O . GLN A 1 254 ? 2.863 12.648 21.703 1 77.88 254 GLN A O 1
ATOM 1993 N N . MET A 1 255 ? 2.582 10.828 20.484 1 73.31 255 MET A N 1
ATOM 1994 C CA . MET A 1 255 ? 3.465 10.07 21.359 1 73.31 255 MET A CA 1
ATOM 1995 C C . MET A 1 255 ? 4.879 10.641 21.344 1 73.31 255 MET A C 1
ATOM 1997 O O . MET A 1 255 ? 5.531 10.734 22.375 1 73.31 255 MET A O 1
ATOM 2001 N N . HIS A 1 256 ? 5.227 11.008 20.203 1 72.44 256 HIS A N 1
ATOM 2002 C CA . HIS A 1 256 ? 6.547 11.609 20.062 1 72.44 256 HIS A CA 1
ATOM 2003 C C . HIS A 1 256 ? 6.645 12.922 20.812 1 72.44 256 HIS A C 1
ATOM 2005 O O . HIS A 1 256 ? 7.645 13.18 21.484 1 72.44 256 HIS A O 1
ATOM 2011 N N . ASN A 1 257 ? 5.672 13.625 20.75 1 73.19 257 ASN A N 1
ATOM 2012 C CA . ASN A 1 257 ? 5.656 14.914 21.438 1 73.19 257 ASN A CA 1
ATOM 2013 C C . ASN A 1 257 ? 5.633 14.727 22.953 1 73.19 257 ASN A C 1
ATOM 2015 O O . ASN A 1 257 ? 6.27 15.492 23.688 1 73.19 257 ASN A O 1
ATOM 2019 N N . GLN A 1 258 ? 4.984 13.781 23.375 1 69.75 258 GLN A N 1
ATOM 2020 C CA . GLN A 1 258 ? 4.938 13.492 24.797 1 69.75 258 GLN A CA 1
ATOM 2021 C C . GLN A 1 258 ? 6.297 13.016 25.312 1 69.75 258 GLN A C 1
ATOM 2023 O O . GLN A 1 258 ? 6.738 13.414 26.391 1 69.75 258 GLN A O 1
ATOM 2028 N N . ILE A 1 259 ? 6.906 12.18 24.5 1 65.38 259 ILE A N 1
ATOM 2029 C CA . ILE A 1 259 ? 8.227 11.672 24.859 1 65.38 259 ILE A CA 1
ATOM 2030 C C . ILE A 1 259 ? 9.234 12.812 24.859 1 65.38 259 ILE A C 1
ATOM 2032 O O . ILE A 1 259 ? 10.062 12.922 25.766 1 65.38 259 ILE A O 1
ATOM 2036 N N . LYS A 1 260 ? 9.078 13.617 23.875 1 68 260 LYS A N 1
ATOM 2037 C CA . LYS A 1 260 ? 9.953 14.781 23.797 1 68 260 LYS A CA 1
ATOM 2038 C C . LYS A 1 260 ? 9.727 15.711 24.984 1 68 260 LYS A C 1
ATOM 2040 O O . LYS A 1 260 ? 10.688 16.234 25.562 1 68 260 LYS A O 1
ATOM 2045 N N . ALA A 1 261 ? 8.57 15.922 25.25 1 67.5 261 ALA A N 1
ATOM 2046 C CA . ALA A 1 261 ? 8.234 16.766 26.391 1 67.5 261 ALA A CA 1
ATOM 2047 C C . ALA A 1 261 ? 8.758 16.172 27.688 1 67.5 261 ALA A C 1
ATOM 2049 O O . ALA A 1 261 ? 9.234 16.891 28.562 1 67.5 261 ALA A O 1
ATOM 2050 N N . GLY A 1 262 ? 8.641 14.914 27.703 1 61.69 262 GLY A N 1
ATOM 2051 C CA . GLY A 1 262 ? 9.172 14.25 28.875 1 61.69 262 GLY A CA 1
ATOM 2052 C C . GLY A 1 262 ? 10.68 14.344 28.984 1 61.69 262 GLY A C 1
ATOM 2053 O O . GLY A 1 262 ? 11.219 14.562 30.062 1 61.69 262 GLY A O 1
ATOM 2054 N N . CYS A 1 263 ? 11.312 14.188 27.812 1 59.69 263 CYS A N 1
ATOM 2055 C CA . CYS A 1 263 ? 12.766 14.297 27.797 1 59.69 263 CYS A CA 1
ATOM 2056 C C . CYS A 1 263 ? 13.211 15.719 28.109 1 59.69 263 CYS A C 1
ATOM 2058 O O . CYS A 1 263 ? 14.188 15.922 28.828 1 59.69 263 CYS A O 1
ATOM 2060 N N . ASP A 1 264 ? 12.508 16.641 27.516 1 65.25 264 ASP A N 1
ATOM 2061 C CA . ASP A 1 264 ? 12.812 18.047 27.797 1 65.25 264 ASP A CA 1
ATOM 2062 C C . ASP A 1 264 ? 12.602 18.375 29.266 1 65.25 264 ASP A C 1
ATOM 2064 O O . ASP A 1 264 ? 13.391 19.109 29.859 1 65.25 264 ASP A O 1
ATOM 2068 N N . ALA A 1 265 ? 11.586 17.812 29.75 1 65.69 265 ALA A N 1
ATOM 2069 C CA . ALA A 1 265 ? 11.305 18.031 31.172 1 65.69 265 ALA A CA 1
ATOM 2070 C C . ALA A 1 265 ? 12.398 17.391 32.031 1 65.69 265 ALA A C 1
ATOM 2072 O O . ALA A 1 265 ? 12.812 17.984 33.031 1 65.69 265 ALA A O 1
ATOM 2073 N N . GLN A 1 266 ? 12.828 16.312 31.656 1 60.5 266 GLN A N 1
ATOM 2074 C CA . GLN A 1 266 ? 13.898 15.641 32.375 1 60.5 266 GLN A CA 1
ATOM 2075 C C . GLN A 1 266 ? 15.211 16.422 32.281 1 60.5 266 GLN A C 1
ATOM 2077 O O . GLN A 1 266 ? 15.945 16.547 33.25 1 60.5 266 GLN A O 1
ATOM 2082 N N . HIS A 1 267 ? 15.398 16.859 31 1 61.19 267 HIS A N 1
ATOM 2083 C CA . HIS A 1 267 ? 16.594 17.656 30.797 1 61.19 267 HIS A CA 1
ATOM 2084 C C . HIS A 1 267 ? 16.562 18.938 31.625 1 61.19 267 HIS A C 1
ATOM 2086 O O . HIS A 1 267 ? 17.578 19.328 32.219 1 61.19 267 HIS A O 1
ATOM 2092 N N . ASN A 1 268 ? 15.414 19.5 31.609 1 65.19 268 ASN A N 1
ATOM 2093 C CA . ASN A 1 268 ? 15.25 20.703 32.406 1 65.19 268 ASN A CA 1
ATOM 2094 C C . ASN A 1 268 ? 15.383 20.406 33.906 1 65.19 268 ASN A C 1
ATOM 2096 O O . ASN A 1 268 ? 15.922 21.219 34.656 1 65.19 268 ASN A O 1
ATOM 2100 N N . ARG A 1 269 ? 14.875 19.344 34.312 1 59.62 269 ARG A N 1
ATOM 2101 C CA . ARG A 1 269 ? 15.023 18.938 35.719 1 59.62 269 ARG A CA 1
ATOM 2102 C C . ARG A 1 269 ? 16.484 18.641 36.062 1 59.62 269 ARG A C 1
ATOM 2104 O O . ARG A 1 269 ? 16.938 18.969 37.156 1 59.62 269 ARG A O 1
ATOM 2111 N N . GLU A 1 270 ? 17.156 18 35.125 1 57.22 270 GLU A N 1
ATOM 2112 C CA . GLU A 1 270 ? 18.578 17.719 35.344 1 57.22 270 GLU A CA 1
ATOM 2113 C C . GLU A 1 270 ? 19.391 19.016 35.375 1 57.22 270 GLU A C 1
ATOM 2115 O O . GLU A 1 270 ? 20.375 19.109 36.125 1 57.22 270 GLU A O 1
ATOM 2120 N N . GLU A 1 271 ? 18.969 19.906 34.5 1 57.72 271 GLU A N 1
ATOM 2121 C CA . GLU A 1 271 ? 19.656 21.203 34.5 1 57.72 271 GLU A CA 1
ATOM 2122 C C . GLU A 1 271 ? 19.328 21.969 35.781 1 57.72 271 GLU A C 1
ATOM 2124 O O . GLU A 1 271 ? 20.172 22.734 36.281 1 57.72 271 GLU A O 1
ATOM 2129 N N . ASP A 1 272 ? 18.109 21.797 36.344 1 54.12 272 ASP A N 1
ATOM 2130 C CA . ASP A 1 272 ? 17.719 22.484 37.562 1 54.12 272 ASP A CA 1
ATOM 2131 C C . ASP A 1 272 ? 18.281 21.766 38.812 1 54.12 272 ASP A C 1
ATOM 2133 O O . ASP A 1 272 ? 18.062 22.203 39.938 1 54.12 272 ASP A O 1
ATOM 2137 N N . THR A 1 273 ? 18.812 20.641 38.656 1 50.47 273 THR A N 1
ATOM 2138 C CA . THR A 1 273 ? 19.422 20.016 39.844 1 50.47 273 THR A CA 1
ATOM 2139 C C . THR A 1 273 ? 20.641 20.812 40.312 1 50.47 273 THR A C 1
ATOM 2141 O O . THR A 1 273 ? 21.469 21.219 39.5 1 50.47 273 THR A O 1
ATOM 2144 N N . PRO A 1 274 ? 20.609 21.406 41.531 1 51.38 274 PRO A N 1
ATOM 2145 C CA . PRO A 1 274 ? 21.609 22.281 42.125 1 51.38 274 PRO A CA 1
ATOM 2146 C C . PRO A 1 274 ? 23.047 21.812 41.875 1 51.38 274 PRO A C 1
ATOM 2148 O O . PRO A 1 274 ? 23.984 22.609 41.969 1 51.38 274 PRO A O 1
ATOM 2151 N N . ALA A 1 275 ? 23.266 20.516 41.719 1 48.03 275 ALA A N 1
ATOM 2152 C CA . ALA A 1 275 ? 24.656 20.078 41.656 1 48.03 275 ALA A CA 1
ATOM 2153 C C . ALA A 1 275 ? 25.328 20.609 40.375 1 48.03 275 ALA A C 1
ATOM 2155 O O . ALA A 1 275 ? 26.531 20.844 40.375 1 48.03 275 ALA A O 1
ATOM 2156 N N . THR A 1 276 ? 24.5 20.828 39.312 1 44.09 276 THR A N 1
ATOM 2157 C CA . THR A 1 276 ? 25.125 21.359 38.094 1 44.09 276 THR A CA 1
ATOM 2158 C C . THR A 1 276 ? 25.312 22.875 38.219 1 44.09 276 THR A C 1
ATOM 2160 O O . THR A 1 276 ? 26.031 23.469 37.406 1 44.09 276 THR A O 1
ATOM 2163 N N . ARG A 1 277 ? 24.453 23.562 38.969 1 40.28 277 ARG A N 1
ATOM 2164 C CA . ARG A 1 277 ? 24.719 24.984 39.219 1 40.28 277 ARG A CA 1
ATOM 2165 C C . ARG A 1 277 ? 26.062 25.172 39.938 1 40.28 277 ARG A C 1
ATOM 2167 O O . ARG A 1 277 ? 26.672 26.234 39.844 1 40.28 277 ARG A O 1
ATOM 2174 N N . ASN A 1 278 ? 26.312 24.188 40.812 1 38.56 278 ASN A N 1
ATOM 2175 C CA . ASN A 1 278 ? 27.562 24.422 41.531 1 38.56 278 ASN A CA 1
ATOM 2176 C C . ASN A 1 278 ? 28.781 24.203 40.625 1 38.56 278 ASN A C 1
ATOM 2178 O O . ASN A 1 278 ? 29.875 23.969 41.125 1 38.56 278 ASN A O 1
ATOM 2182 N N . GLU A 1 279 ? 28.609 23.891 39.344 1 36.56 279 GLU A N 1
ATOM 2183 C CA . GLU A 1 279 ? 29.891 23.906 38.656 1 36.56 279 GLU A CA 1
ATOM 2184 C C . GLU A 1 279 ? 30.594 25.25 38.812 1 36.56 279 GLU A C 1
ATOM 2186 O O . GLU A 1 279 ? 30.062 26.281 38.406 1 36.56 279 GLU A O 1
ATOM 2191 N N . LEU A 1 280 ? 31.391 25.422 39.906 1 34.47 280 LEU A N 1
ATOM 2192 C CA . LEU A 1 280 ? 32.438 26.359 40.281 1 34.47 280 LEU A CA 1
ATOM 2193 C C . LEU A 1 280 ? 33.219 26.812 39.031 1 34.47 280 LEU A C 1
ATOM 2195 O O . LEU A 1 280 ? 33.719 25.984 38.281 1 34.47 280 LEU A O 1
ATOM 2199 N N . THR A 1 281 ? 32.812 27.828 38.375 1 34.59 281 THR A N 1
ATOM 2200 C CA . THR A 1 281 ? 33.656 28.453 37.375 1 34.59 281 THR A CA 1
ATOM 2201 C C . THR A 1 281 ? 35.094 28.531 37.875 1 34.59 281 THR A C 1
ATOM 2203 O O . THR A 1 281 ? 35.375 28.875 39.031 1 34.59 281 THR A O 1
ATOM 2206 N N . LEU A 1 282 ? 35.969 27.594 37.469 1 35 282 LEU A N 1
ATOM 2207 C CA . LEU A 1 282 ? 37.406 27.594 37.719 1 35 282 LEU A CA 1
ATOM 2208 C C . LEU A 1 282 ? 37.938 29.016 37.781 1 35 282 LEU A C 1
ATOM 2210 O O . LEU A 1 282 ? 38.969 29.266 38.438 1 35 282 LEU A O 1
ATOM 2214 N N . GLU A 1 283 ? 37.344 29.969 37.062 1 34.62 283 GLU A N 1
ATOM 2215 C CA . GLU A 1 283 ? 37.938 31.297 37.156 1 34.62 283 GLU A CA 1
ATOM 2216 C C . GLU A 1 283 ? 37.812 31.859 38.562 1 34.62 283 GLU A C 1
ATOM 2218 O O . GLU A 1 283 ? 38.656 32.688 38.969 1 34.62 283 GLU A O 1
ATOM 2223 N N . ASP A 1 284 ? 36.719 31.469 39.219 1 36 284 ASP A N 1
ATOM 2224 C CA . ASP A 1 284 ? 36.656 32.031 40.562 1 36 284 ASP A CA 1
ATOM 2225 C C . ASP A 1 284 ? 37.688 31.406 41.5 1 36 284 ASP A C 1
ATOM 2227 O O . ASP A 1 284 ? 37.938 31.906 42.594 1 36 284 ASP A O 1
ATOM 2231 N N . VAL A 1 285 ? 38.031 30.078 41.25 1 35.78 285 VAL A N 1
ATOM 2232 C CA . VAL A 1 285 ? 39.094 29.516 42.125 1 35.78 285 VAL A CA 1
ATOM 2233 C C . VAL A 1 285 ? 40.406 30.188 41.812 1 35.78 285 VAL A C 1
ATOM 2235 O O . VAL A 1 285 ? 41.344 30.156 42.625 1 35.78 285 VAL A O 1
ATOM 2238 N N . ILE A 1 286 ? 40.656 30.547 40.562 1 34.38 286 ILE A N 1
ATOM 2239 C CA . ILE A 1 286 ? 42.031 31 40.312 1 34.38 286 ILE A CA 1
ATOM 2240 C C . ILE A 1 286 ? 42.25 32.375 40.969 1 34.38 286 ILE A C 1
ATOM 2242 O O . ILE A 1 286 ? 43.375 32.844 41.031 1 34.38 286 ILE A O 1
ATOM 2246 N N . SER A 1 287 ? 41.156 33.094 41.188 1 31.05 287 SER A N 1
ATOM 2247 C CA . SER A 1 287 ? 41.469 34.438 41.656 1 31.05 287 SER A CA 1
ATOM 2248 C C . SER A 1 287 ? 41.906 34.406 43.125 1 31.05 287 SER A C 1
ATOM 2250 O O . SER A 1 287 ? 41.719 35.375 43.875 1 31.05 287 SER A O 1
ATOM 2252 N N . VAL A 1 288 ? 42.156 33.219 43.688 1 33.16 288 VAL A N 1
ATOM 2253 C CA . VAL A 1 288 ? 42.719 33.281 45.031 1 33.16 288 VAL A CA 1
ATOM 2254 C C . VAL A 1 288 ? 44.062 34 45 1 33.16 288 VAL A C 1
ATOM 2256 O O . VAL A 1 288 ? 45 33.562 44.344 1 33.16 288 VAL A O 1
ATOM 2259 N N . LYS A 1 289 ? 44.125 35.312 45.156 1 34.66 289 LYS A N 1
ATOM 2260 C CA . LYS A 1 289 ? 45.219 36.25 45.406 1 34.66 289 LYS A CA 1
ATOM 2261 C C . LYS A 1 289 ? 46.156 35.688 46.469 1 34.66 289 LYS A C 1
ATOM 2263 O O . LYS A 1 289 ? 45.719 35.188 47.531 1 34.66 289 LYS A O 1
ATOM 2268 N N . PRO A 1 290 ? 47.438 35.406 46.125 1 29.94 290 PRO A N 1
ATOM 2269 C CA . PRO A 1 290 ? 48.406 35.125 47.188 1 29.94 290 PRO A CA 1
ATOM 2270 C C . PRO A 1 290 ? 48.406 36.188 48.281 1 29.94 290 PRO A C 1
ATOM 2272 O O . PRO A 1 290 ? 48.094 37.344 48.062 1 29.94 290 PRO A O 1
ATOM 2275 N N . ALA A 1 291 ? 48 35.812 49.531 1 34.69 291 ALA A N 1
ATOM 2276 C CA . ALA A 1 291 ? 48.219 36.656 50.719 1 34.69 291 ALA A CA 1
ATOM 2277 C C . ALA A 1 291 ? 49.625 37.25 50.75 1 34.69 291 ALA A C 1
ATOM 2279 O O . ALA A 1 291 ? 50.625 36.5 50.688 1 34.69 291 ALA A O 1
ATOM 2280 N N . THR A 1 292 ? 49.812 38.469 50.188 1 25.23 292 THR A N 1
ATOM 2281 C CA . THR A 1 292 ? 50.938 39.25 50.781 1 25.23 292 THR A CA 1
ATOM 2282 C C . THR A 1 292 ? 50.656 39.594 52.219 1 25.23 292 THR A C 1
ATOM 2284 O O . THR A 1 292 ? 49.562 40 52.562 1 25.23 292 THR A O 1
ATOM 2287 N N . MET B 1 1 ? 23.109 23.469 15.148 1 32.69 1 MET B N 1
ATOM 2288 C CA . MET B 1 1 ? 22.641 22.531 14.133 1 32.69 1 MET B CA 1
ATOM 2289 C C . MET B 1 1 ? 21.812 21.406 14.75 1 32.69 1 MET B C 1
ATOM 2291 O O . MET B 1 1 ? 20.703 21.125 14.297 1 32.69 1 MET B O 1
ATOM 2295 N N . SER B 1 2 ? 22.422 20.141 15.352 1 40.19 2 SER B N 1
ATOM 2296 C CA . SER B 1 2 ? 22.359 18.734 14.992 1 40.19 2 SER B CA 1
ATOM 2297 C C . SER B 1 2 ? 21.359 17.984 15.867 1 40.19 2 SER B C 1
ATOM 2299 O O . SER B 1 2 ? 21.328 16.75 15.852 1 40.19 2 SER B O 1
ATOM 2301 N N . THR B 1 3 ? 20.969 18.422 16.906 1 42.84 3 THR B N 1
ATOM 2302 C CA . THR B 1 3 ? 20.266 17.594 17.891 1 42.84 3 THR B CA 1
ATOM 2303 C C . THR B 1 3 ? 18.938 17.109 17.328 1 42.84 3 THR B C 1
ATOM 2305 O O . THR B 1 3 ? 18.547 15.961 17.547 1 42.84 3 THR B O 1
ATOM 2308 N N . TRP B 1 4 ? 18.344 17.969 16.656 1 43.62 4 TRP B N 1
ATOM 2309 C CA . TRP B 1 4 ? 17.062 17.594 16.094 1 43.62 4 TRP B CA 1
ATOM 2310 C C . TRP B 1 4 ? 17.219 16.484 15.055 1 43.62 4 TRP B C 1
ATOM 2312 O O . TRP B 1 4 ? 16.406 15.562 14.984 1 43.62 4 TRP B O 1
ATOM 2322 N N . LYS B 1 5 ? 18.328 16.766 14.32 1 52.62 5 LYS B N 1
ATOM 2323 C CA . LYS B 1 5 ? 18.672 15.742 13.336 1 52.62 5 LYS B CA 1
ATOM 2324 C C . LYS B 1 5 ? 18.953 14.406 14.008 1 52.62 5 LYS B C 1
ATOM 2326 O O . LYS B 1 5 ? 18.562 13.352 13.5 1 52.62 5 LYS B O 1
ATOM 2331 N N . ALA B 1 6 ? 19.609 14.547 15.117 1 48 6 ALA B N 1
ATOM 2332 C CA . ALA B 1 6 ? 19.984 13.359 15.875 1 48 6 ALA B CA 1
ATOM 2333 C C . ALA B 1 6 ? 18.75 12.656 16.438 1 48 6 ALA B C 1
ATOM 2335 O O . ALA B 1 6 ? 18.672 11.43 16.422 1 48 6 ALA B O 1
ATOM 2336 N N . ILE B 1 7 ? 17.797 13.391 16.734 1 42.81 7 ILE B N 1
ATOM 2337 C CA . ILE B 1 7 ? 16.594 12.852 17.344 1 42.81 7 ILE B CA 1
ATOM 2338 C C . ILE B 1 7 ? 15.719 12.195 16.281 1 42.81 7 ILE B C 1
ATOM 2340 O O . ILE B 1 7 ? 15.188 11.102 16.484 1 42.81 7 ILE B O 1
ATOM 2344 N N . LEU B 1 8 ? 15.734 12.805 15.156 1 51.09 8 LEU B N 1
ATOM 2345 C CA . LEU B 1 8 ? 14.93 12.258 14.078 1 51.09 8 LEU B CA 1
ATOM 2346 C C . LEU B 1 8 ? 15.547 10.977 13.523 1 51.09 8 LEU B C 1
ATOM 2348 O O . LEU B 1 8 ? 14.844 10.016 13.219 1 51.09 8 LEU B O 1
ATOM 2352 N N . LYS B 1 9 ? 16.875 11.172 13.43 1 56.81 9 LYS B N 1
ATOM 2353 C CA . LYS B 1 9 ? 17.609 10 12.992 1 56.81 9 LYS B CA 1
ATOM 2354 C C . LYS B 1 9 ? 17.438 8.836 13.977 1 56.81 9 LYS B C 1
ATOM 2356 O O . LYS B 1 9 ? 17.297 7.688 13.562 1 56.81 9 LYS B O 1
ATOM 2361 N N . PHE B 1 10 ? 17.438 9.242 15.156 1 53 10 PHE B N 1
ATOM 2362 C CA . PHE B 1 10 ? 17.312 8.227 16.188 1 53 10 PHE B CA 1
ATOM 2363 C C . PHE B 1 10 ? 15.93 7.598 16.188 1 53 10 PHE B C 1
ATOM 2365 O O . PHE B 1 10 ? 15.789 6.387 16.359 1 53 10 PHE B O 1
ATOM 2372 N N . LYS B 1 11 ? 15.016 8.406 15.75 1 63.12 11 LYS B N 1
ATOM 2373 C CA . LYS B 1 11 ? 13.625 7.977 15.727 1 63.12 11 LYS B CA 1
ATOM 2374 C C . LYS B 1 11 ? 13.367 6.984 14.602 1 63.12 11 LYS B C 1
ATOM 2376 O O 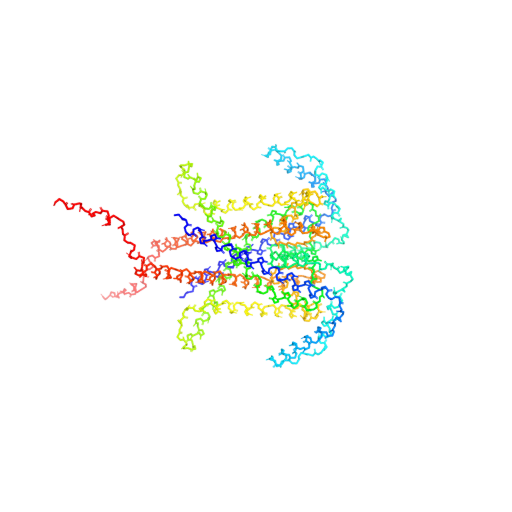. LYS B 1 11 ? 12.727 5.953 14.805 1 63.12 11 LYS B O 1
ATOM 2381 N N . CYS B 1 12 ? 13.984 7.223 13.555 1 69.69 12 CYS B N 1
ATOM 2382 C CA . CYS B 1 12 ? 13.812 6.375 12.383 1 69.69 12 CYS B CA 1
ATOM 2383 C C . CYS B 1 12 ? 14.562 5.059 12.539 1 69.69 12 CYS B C 1
ATOM 2385 O O . CYS B 1 12 ? 14.047 4 12.172 1 69.69 12 CYS B O 1
ATOM 2387 N N . PHE B 1 13 ? 15.617 5.219 13.352 1 70.19 1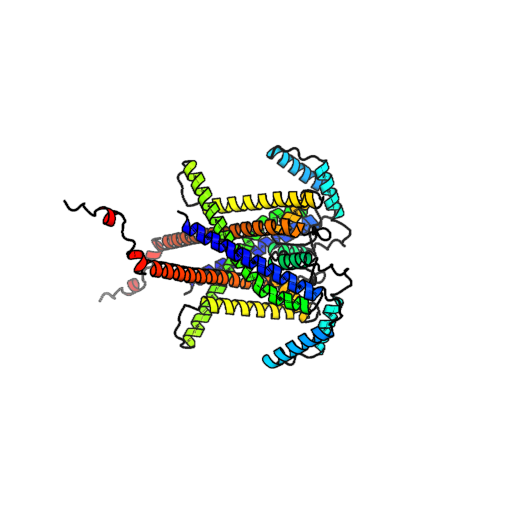3 PHE B N 1
ATOM 2388 C CA . PHE B 1 13 ? 16.422 4.02 13.555 1 70.19 13 PHE B CA 1
ATOM 2389 C C . PHE B 1 13 ? 15.727 3.064 14.516 1 70.19 13 PHE B C 1
ATOM 2391 O O . PHE B 1 13 ? 15.719 1.851 14.305 1 70.19 13 PHE B O 1
ATOM 2398 N N . HIS B 1 14 ? 15.086 3.623 15.5 1 75.69 14 HIS B N 1
ATOM 2399 C CA . HIS B 1 14 ? 14.398 2.773 16.469 1 75.69 14 HIS B CA 1
ATOM 2400 C C . HIS B 1 14 ? 13.172 2.111 15.844 1 75.69 14 HIS B C 1
ATOM 2402 O O . HIS B 1 14 ? 12.914 0.931 16.094 1 75.69 14 HIS B O 1
ATOM 2408 N N . ARG B 1 15 ? 12.547 2.799 15.008 1 81.81 15 ARG B N 1
ATOM 2409 C CA . ARG B 1 15 ? 11.359 2.246 14.359 1 81.81 15 ARG B CA 1
ATOM 2410 C C . ARG B 1 15 ? 11.734 1.164 13.352 1 81.81 15 ARG B C 1
ATOM 2412 O O . ARG B 1 15 ? 11.055 0.142 13.25 1 81.81 15 ARG B O 1
ATOM 2419 N N . LEU B 1 16 ? 12.852 1.43 12.695 1 84.31 16 LEU B N 1
ATOM 2420 C CA . LEU B 1 16 ? 13.312 0.449 11.719 1 84.31 16 LEU B CA 1
ATOM 2421 C C . LEU B 1 16 ? 13.797 -0.821 12.406 1 84.31 16 LEU B C 1
ATOM 2423 O O . LEU B 1 16 ? 13.531 -1.93 11.938 1 84.31 16 LEU B O 1
ATOM 2427 N N . SER B 1 17 ? 14.461 -0.605 13.586 1 81.81 17 SER B N 1
ATOM 2428 C CA . SER B 1 17 ? 14.914 -1.76 14.359 1 81.81 17 SER B CA 1
ATOM 2429 C C . SER B 1 17 ? 13.734 -2.551 14.914 1 81.81 17 SER B C 1
ATOM 2431 O O . SER B 1 17 ? 13.75 -3.783 14.914 1 81.81 17 SER B O 1
ATOM 2433 N N . ALA B 1 18 ? 12.734 -1.856 15.383 1 82.06 18 ALA B N 1
ATOM 2434 C CA . ALA B 1 18 ? 11.523 -2.514 15.875 1 82.06 18 ALA B CA 1
ATOM 2435 C C . ALA B 1 18 ? 10.844 -3.318 14.773 1 82.06 18 ALA B C 1
ATOM 2437 O O . ALA B 1 18 ? 10.336 -4.41 15.016 1 82.06 18 ALA B O 1
ATOM 2438 N N . LEU B 1 19 ? 10.898 -2.779 13.594 1 88.31 19 LEU B N 1
ATOM 2439 C CA . LEU B 1 19 ? 10.312 -3.479 12.453 1 88.31 19 LEU B CA 1
ATOM 2440 C C . LEU B 1 19 ? 11.086 -4.754 12.148 1 88.31 19 LEU B C 1
ATOM 2442 O O . LEU B 1 19 ? 10.492 -5.805 11.891 1 88.31 19 LEU B O 1
ATOM 2446 N N . ILE B 1 20 ? 12.414 -4.699 12.258 1 83.94 20 ILE B N 1
ATOM 2447 C CA . ILE B 1 20 ? 13.25 -5.859 11.977 1 83.94 20 ILE B CA 1
ATOM 2448 C C . ILE B 1 20 ? 13.016 -6.938 13.031 1 83.94 20 ILE B C 1
ATOM 2450 O O . ILE B 1 20 ? 12.914 -8.125 12.703 1 83.94 20 ILE B O 1
ATOM 2454 N N . ILE B 1 21 ? 12.891 -6.531 14.242 1 83.56 21 ILE B N 1
ATOM 2455 C CA . ILE B 1 21 ? 12.625 -7.473 15.32 1 83.56 21 ILE B CA 1
ATOM 2456 C C . ILE B 1 21 ? 11.25 -8.117 15.117 1 83.56 21 ILE B C 1
ATOM 2458 O O . ILE B 1 21 ? 11.094 -9.32 15.305 1 83.56 21 ILE B O 1
ATOM 2462 N N . TYR B 1 22 ? 10.336 -7.297 14.773 1 89.69 22 TYR B N 1
ATOM 2463 C CA . TYR B 1 22 ? 8.992 -7.801 14.508 1 89.69 22 TYR B CA 1
ATOM 2464 C C . TYR B 1 22 ? 9.016 -8.852 13.406 1 89.69 22 TYR B C 1
ATOM 2466 O O . TYR B 1 22 ? 8.312 -9.859 13.492 1 89.69 22 TYR B O 1
ATOM 2474 N N . LEU B 1 23 ? 9.797 -8.641 12.367 1 89.69 23 LEU B N 1
ATOM 2475 C CA . LEU B 1 23 ? 9.914 -9.578 11.258 1 89.69 23 LEU B CA 1
ATOM 2476 C C . LEU B 1 23 ? 10.578 -10.867 11.703 1 89.69 23 LEU B C 1
ATOM 2478 O O . LEU B 1 23 ? 10.172 -11.961 11.297 1 89.69 23 LEU B O 1
ATOM 2482 N N . LEU B 1 24 ? 11.602 -10.734 12.547 1 85.88 24 LEU B N 1
ATOM 2483 C CA . LEU B 1 24 ? 12.305 -11.914 13.031 1 85.88 24 LEU B CA 1
ATOM 2484 C C . LEU B 1 24 ? 11.391 -12.773 13.906 1 85.88 24 LEU B C 1
ATOM 2486 O O . LEU B 1 24 ? 11.414 -14 13.805 1 85.88 24 LEU B O 1
ATOM 2490 N N . ILE B 1 25 ? 10.578 -12.125 14.711 1 87.19 25 ILE B N 1
ATOM 2491 C CA . ILE B 1 25 ? 9.633 -12.844 15.555 1 87.19 25 ILE B CA 1
ATOM 2492 C C . ILE B 1 25 ? 8.602 -13.547 14.68 1 87.19 25 ILE B C 1
ATOM 2494 O O . ILE B 1 25 ? 8.25 -14.703 14.938 1 87.19 25 ILE B O 1
ATOM 2498 N N . GLY B 1 26 ? 8.125 -12.875 13.703 1 90.94 26 GLY B N 1
ATOM 2499 C CA . GLY B 1 26 ? 7.176 -13.492 12.789 1 90.94 26 GLY B CA 1
ATOM 2500 C C . GLY B 1 26 ? 7.734 -14.703 12.07 1 90.94 26 GLY B C 1
ATOM 2501 O O . GLY B 1 26 ? 7.035 -15.695 11.875 1 90.94 26 GLY B O 1
ATOM 2502 N N . ALA B 1 27 ? 8.984 -14.586 11.625 1 87.69 27 ALA B N 1
ATOM 2503 C CA . ALA B 1 27 ? 9.625 -15.703 10.938 1 87.69 27 ALA B CA 1
ATOM 2504 C C . ALA B 1 27 ? 9.68 -16.938 11.828 1 87.69 27 ALA B C 1
ATOM 2506 O O . ALA B 1 27 ? 9.406 -18.047 11.375 1 87.69 27 ALA B O 1
ATOM 2507 N N . ALA B 1 28 ? 9.992 -16.734 13.102 1 86.12 28 ALA B N 1
ATOM 2508 C CA . ALA B 1 28 ? 10.062 -17.844 14.047 1 86.12 28 ALA B CA 1
ATOM 2509 C C . ALA B 1 28 ? 8.68 -18.453 14.281 1 86.12 28 ALA B C 1
ATOM 2511 O O . ALA B 1 28 ? 8.539 -19.688 14.359 1 86.12 28 ALA B O 1
ATOM 2512 N N . ILE B 1 29 ? 7.723 -17.641 14.391 1 88.31 29 ILE B N 1
ATOM 2513 C CA . ILE B 1 29 ? 6.359 -18.094 14.648 1 88.31 29 ILE B CA 1
ATOM 2514 C C . ILE B 1 29 ? 5.867 -18.938 13.469 1 88.31 29 ILE B C 1
ATOM 2516 O O . ILE B 1 29 ? 5.367 -20.047 13.656 1 88.31 29 ILE B O 1
ATOM 2520 N N . PHE B 1 30 ? 6.039 -18.469 12.258 1 89.94 30 PHE B N 1
ATOM 2521 C CA . PHE B 1 30 ? 5.492 -19.156 11.094 1 89.94 30 PHE B CA 1
ATOM 2522 C C . PHE B 1 30 ? 6.32 -20.391 10.758 1 89.94 30 PHE B C 1
ATOM 2524 O O . PHE B 1 30 ? 5.789 -21.391 10.258 1 89.94 30 PHE B O 1
ATOM 2531 N N . GLN B 1 31 ? 7.625 -20.297 10.992 1 84.62 31 GLN B N 1
ATOM 2532 C CA . GLN B 1 31 ? 8.43 -21.5 10.805 1 84.62 31 GLN B CA 1
ATOM 2533 C C . GLN B 1 31 ? 7.918 -22.641 11.68 1 84.62 31 GLN B C 1
ATOM 2535 O O . GLN B 1 31 ? 7.82 -23.781 11.227 1 84.62 31 GLN B O 1
ATOM 2540 N N . LYS B 1 32 ? 7.633 -22.344 12.922 1 82.06 32 LYS B N 1
ATOM 2541 C CA . LYS B 1 32 ? 7.172 -23.359 13.867 1 82.06 32 LYS B CA 1
ATOM 2542 C C . LYS B 1 32 ? 5.781 -23.859 13.5 1 82.06 32 LYS B C 1
ATOM 2544 O O . LYS B 1 32 ? 5.52 -25.062 13.539 1 82.06 32 LYS B O 1
ATOM 2549 N N . ILE B 1 33 ? 4.922 -22.984 13.125 1 83.31 33 ILE B N 1
ATOM 2550 C CA . ILE B 1 33 ? 3.525 -23.328 12.875 1 83.31 33 ILE B CA 1
ATOM 2551 C C . ILE B 1 33 ? 3.42 -24.141 11.578 1 83.31 33 ILE B C 1
ATOM 2553 O O . ILE B 1 33 ? 2.643 -25.094 11.492 1 83.31 33 ILE B O 1
ATOM 2557 N N . GLU B 1 34 ? 4.137 -23.734 10.57 1 84.94 34 GLU B N 1
ATOM 2558 C CA . GLU B 1 34 ? 3.971 -24.344 9.25 1 84.94 34 GLU B CA 1
ATOM 2559 C C . GLU B 1 34 ? 4.91 -25.531 9.07 1 84.94 34 GLU B C 1
ATOM 2561 O O . GLU B 1 34 ? 4.699 -26.375 8.195 1 84.94 34 GLU B O 1
ATOM 2566 N N . LYS B 1 35 ? 6.109 -25.578 9.656 1 70.12 35 LYS B N 1
ATOM 2567 C CA . LYS B 1 35 ? 6.992 -26.734 9.562 1 70.12 35 LYS B CA 1
ATOM 2568 C C . LYS B 1 35 ? 6.344 -27.969 10.164 1 70.12 35 LYS B C 1
ATOM 2570 O O . LYS B 1 35 ? 6.598 -29.094 9.719 1 70.12 35 LYS B O 1
ATOM 2575 N N . THR B 1 36 ? 5.719 -27.828 11.312 1 56.16 36 THR B N 1
ATOM 2576 C CA . THR B 1 36 ? 5.23 -29 12.023 1 56.16 36 THR B CA 1
ATOM 2577 C C . THR B 1 36 ? 4.238 -29.781 11.164 1 56.16 36 THR B C 1
ATOM 2579 O O . THR B 1 36 ? 3.227 -29.219 10.727 1 56.16 36 THR B O 1
ATOM 2582 N N . ASP B 1 37 ? 4.562 -30.531 10.18 1 47.44 37 ASP B N 1
ATOM 2583 C CA . ASP B 1 37 ? 3.928 -31.578 9.375 1 47.44 37 ASP B CA 1
ATOM 2584 C C . ASP B 1 37 ? 2.713 -32.156 10.094 1 47.44 37 ASP B C 1
ATOM 2586 O O . ASP B 1 37 ? 2.07 -33.094 9.594 1 47.44 37 ASP B O 1
ATOM 2590 N N . GLU B 1 38 ? 2.719 -32.531 11.484 1 41 38 GLU B N 1
ATOM 2591 C CA . GLU B 1 38 ? 1.704 -33.438 12 1 41 38 GLU B CA 1
ATOM 2592 C C . GLU B 1 38 ? 0.298 -32.938 11.68 1 41 38 GLU B C 1
ATOM 2594 O O . GLU B 1 38 ? 0.033 -31.75 11.742 1 41 38 GLU B O 1
ATOM 2599 N N . PRO B 1 39 ? -0.527 -33.75 10.906 1 41.53 39 PRO B N 1
ATOM 2600 C CA . PRO B 1 39 ? -1.966 -33.562 10.68 1 41.53 39 PRO B CA 1
ATOM 2601 C C . PRO B 1 39 ? -2.67 -32.906 11.859 1 41.53 39 PRO B C 1
ATOM 2603 O O . PRO B 1 39 ? -3.07 -33.562 12.812 1 41.53 39 PRO B O 1
ATOM 2606 N N . ASN B 1 40 ? -2.215 -31.984 12.438 1 39.66 40 ASN B N 1
ATOM 2607 C CA . ASN B 1 40 ? -2.795 -31.531 13.695 1 39.66 40 ASN B CA 1
ATOM 2608 C C . ASN B 1 40 ? -4.223 -31.031 13.5 1 39.66 40 ASN B C 1
ATOM 2610 O O . ASN B 1 40 ? -4.449 -29.812 13.383 1 39.66 40 ASN B O 1
ATOM 2614 N N . LYS B 1 41 ? -4.844 -31.594 12.633 1 42.94 41 LYS B N 1
ATOM 2615 C CA . LYS B 1 41 ? -6.297 -31.469 12.547 1 42.94 41 LYS B CA 1
ATOM 2616 C C . LYS B 1 41 ? -6.914 -31.297 13.93 1 42.94 41 LYS B C 1
ATOM 2618 O O . LYS B 1 41 ? -7.848 -30.516 14.109 1 42.94 41 LYS B O 1
ATOM 2623 N N . ASP B 1 42 ? -6.363 -32.125 14.805 1 42.28 42 ASP B N 1
ATOM 2624 C CA . ASP B 1 42 ? -6.977 -32.156 16.125 1 42.28 42 ASP B CA 1
ATOM 2625 C C . ASP B 1 42 ? -6.691 -30.891 16.906 1 42.28 42 ASP B C 1
ATOM 2627 O O . ASP B 1 42 ? -7.57 -30.359 17.594 1 42.28 42 ASP B O 1
ATOM 2631 N N . VAL B 1 43 ? -5.492 -30.391 16.75 1 40.03 43 VAL B N 1
ATOM 2632 C CA . VAL B 1 43 ? -5.172 -29.188 17.516 1 40.03 43 VAL B CA 1
ATOM 2633 C C . VAL B 1 43 ? -5.895 -27.984 16.938 1 40.03 43 VAL B C 1
ATOM 2635 O O . VAL B 1 43 ? -6.445 -27.156 17.672 1 40.03 43 VAL B O 1
ATOM 2638 N N . ALA B 1 44 ? -5.848 -27.875 15.609 1 40.22 44 ALA B N 1
ATOM 2639 C CA . ALA B 1 44 ? -6.617 -26.797 15.016 1 40.22 44 ALA B CA 1
ATOM 2640 C C . ALA B 1 44 ? -8.094 -26.891 15.375 1 40.22 44 ALA B C 1
ATOM 2642 O O . ALA B 1 44 ? -8.727 -25.906 15.727 1 40.22 44 ALA B O 1
ATOM 2643 N N . GLN B 1 45 ? -8.508 -28.141 15.227 1 44.62 45 GLN B N 1
ATOM 2644 C CA . GLN B 1 45 ? -9.875 -28.359 15.664 1 44.62 45 GLN B CA 1
ATOM 2645 C C . GLN B 1 45 ? -10.055 -27.984 17.125 1 44.62 45 GLN B C 1
ATOM 2647 O O . GLN B 1 45 ? -11.086 -27.422 17.516 1 44.62 45 GLN B O 1
ATOM 2652 N N . ARG B 1 46 ? -9.055 -28.297 17.891 1 44.22 46 ARG B N 1
ATOM 2653 C CA . ARG B 1 46 ? -9.148 -27.969 19.312 1 44.22 46 ARG B CA 1
ATOM 2654 C C . ARG B 1 46 ? -9.031 -26.469 19.547 1 44.22 46 ARG B C 1
ATOM 2656 O O . ARG B 1 46 ? -9.773 -25.891 20.344 1 44.22 46 ARG B O 1
ATOM 2663 N N . ILE B 1 47 ? -8.117 -25.812 18.906 1 43.34 47 ILE B N 1
ATOM 2664 C CA . ILE B 1 47 ? -7.965 -24.359 19.062 1 43.34 47 ILE B CA 1
ATOM 2665 C C . ILE B 1 47 ? -9.188 -23.656 18.484 1 43.34 47 ILE B C 1
ATOM 2667 O O . ILE B 1 47 ? -9.711 -22.719 19.094 1 43.34 47 ILE B O 1
ATOM 2671 N N . PHE B 1 48 ? -9.508 -24.172 17.391 1 44.03 48 PHE B N 1
ATOM 2672 C CA . PHE B 1 48 ? -10.695 -23.609 16.766 1 44.03 48 PHE B CA 1
ATOM 2673 C C . PHE B 1 48 ? -11.922 -23.859 17.641 1 44.03 48 PHE B C 1
ATOM 2675 O O . PHE B 1 48 ? -12.742 -22.953 17.844 1 44.03 48 PHE B O 1
ATOM 2682 N N . LYS B 1 49 ? -12.016 -25.156 18.031 1 49.44 49 LYS B N 1
ATOM 2683 C CA . LYS B 1 49 ? -13.102 -25.453 18.953 1 49.44 49 LYS B CA 1
ATOM 2684 C C . LYS B 1 49 ? -12.984 -24.625 20.219 1 49.44 49 LYS B C 1
ATOM 2686 O O . LYS B 1 49 ? -13.992 -24.141 20.75 1 49.44 49 LYS B O 1
ATOM 2691 N N . ALA B 1 50 ? -11.773 -24.422 20.594 1 45.69 50 ALA B N 1
ATOM 2692 C CA . ALA B 1 50 ? -11.562 -23.609 21.797 1 45.69 50 ALA B CA 1
ATOM 2693 C C . ALA B 1 50 ? -11.859 -22.141 21.531 1 45.69 50 ALA B C 1
ATOM 2695 O O . ALA B 1 50 ? -12.484 -21.453 22.344 1 45.69 50 ALA B O 1
ATOM 2696 N N . THR B 1 51 ? -11.453 -21.672 20.438 1 43.94 51 THR B N 1
ATOM 2697 C CA . THR B 1 51 ? -11.742 -20.297 20.062 1 43.94 51 THR B CA 1
ATOM 2698 C C . THR B 1 51 ? -13.234 -20.125 19.781 1 43.94 51 THR B C 1
ATOM 2700 O O . THR B 1 51 ? -13.828 -19.109 20.172 1 43.94 51 THR B O 1
ATOM 2703 N N . GLN B 1 52 ? -13.758 -21.094 19.031 1 47.41 52 GLN B N 1
ATOM 2704 C CA . GLN B 1 52 ? -15.203 -21.125 18.828 1 47.41 52 GLN B CA 1
ATOM 2705 C C . GLN B 1 52 ? -15.945 -21.078 20.172 1 47.41 52 GLN B C 1
ATOM 2707 O O . GLN B 1 52 ? -16.906 -20.328 20.328 1 47.41 52 GLN B O 1
ATOM 2712 N N . ASN B 1 53 ? -15.508 -22 20.969 1 49.41 53 ASN B N 1
ATOM 2713 C CA . ASN B 1 53 ? -16.141 -22.047 22.281 1 49.41 53 ASN B CA 1
ATOM 2714 C C . ASN B 1 53 ? -15.969 -20.734 23.031 1 49.41 53 ASN B C 1
ATOM 2716 O O . ASN B 1 53 ? -16.922 -20.25 23.656 1 49.41 53 ASN B O 1
ATOM 2720 N N . LYS B 1 54 ? -14.836 -20.234 22.953 1 45.53 54 LYS B N 1
ATOM 2721 C CA . LYS B 1 54 ? -14.586 -18.969 23.641 1 45.53 54 LYS B CA 1
ATOM 2722 C C . LYS B 1 54 ? -15.32 -17.828 22.969 1 45.53 54 LYS B C 1
ATOM 2724 O O . LYS B 1 54 ? -15.891 -16.953 23.625 1 45.53 54 LYS B O 1
ATOM 2729 N N . LEU B 1 55 ? -15.234 -17.844 21.719 1 44.34 55 LEU B N 1
ATOM 2730 C CA . LEU B 1 55 ? -15.953 -16.812 20.984 1 44.34 55 LEU B CA 1
ATOM 2731 C C . LEU B 1 55 ? -17.469 -16.984 21.141 1 44.34 55 LEU B C 1
ATOM 2733 O O . LEU B 1 55 ? -18.188 -16 21.312 1 44.34 55 LEU B O 1
ATOM 2737 N N . SER B 1 56 ? -17.875 -18.281 20.906 1 46.06 56 SER B N 1
ATOM 2738 C CA . SER B 1 56 ? -19.281 -18.547 21.156 1 46.06 56 SER B CA 1
ATOM 2739 C C . SER B 1 56 ? -19.688 -18.141 22.562 1 46.06 56 SER B C 1
ATOM 2741 O O . SER B 1 56 ? -20.766 -17.578 22.766 1 46.06 56 SER B O 1
ATOM 2743 N N . LEU B 1 57 ? -18.891 -18.453 23.516 1 47.16 57 LEU B N 1
ATOM 2744 C CA . LEU B 1 57 ? -19.172 -18.094 24.906 1 47.16 57 LEU B CA 1
ATOM 2745 C C . LEU B 1 57 ? -19.141 -16.578 25.078 1 47.16 57 LEU B C 1
ATOM 2747 O O . LEU B 1 57 ? -19.984 -16.016 25.797 1 47.16 57 LEU B O 1
ATOM 2751 N N . ARG B 1 58 ? -18.266 -16.016 24.438 1 40.62 58 ARG B N 1
ATOM 2752 C CA . ARG B 1 58 ? -18.125 -14.578 24.641 1 40.62 58 ARG B CA 1
ATOM 2753 C C . ARG B 1 58 ? -19.094 -13.789 23.781 1 40.62 58 ARG B C 1
ATOM 2755 O O . ARG B 1 58 ? -19.609 -12.75 24.203 1 40.62 58 ARG B O 1
ATOM 2762 N N . LEU B 1 59 ? -19.281 -14.328 22.578 1 44.81 59 LEU B N 1
ATOM 2763 C CA . LEU B 1 59 ? -20.203 -13.617 21.688 1 44.81 59 LEU B CA 1
ATOM 2764 C C . LEU B 1 59 ? -21.609 -14.211 21.766 1 44.81 59 LEU B C 1
ATOM 2766 O O . LEU B 1 59 ? -22.562 -13.633 21.25 1 44.81 59 LEU B O 1
ATOM 2770 N N . GLY B 1 60 ? -21.812 -15.227 22.469 1 44.16 60 GLY B N 1
ATOM 2771 C CA . GLY B 1 60 ? -23.109 -15.867 22.641 1 44.16 60 GLY B CA 1
ATOM 2772 C C . GLY B 1 60 ? -23.625 -16.516 21.375 1 44.16 60 GLY B C 1
ATOM 2773 O O . GLY B 1 60 ? -24.828 -16.641 21.172 1 44.16 60 GLY B O 1
ATOM 2774 N N . VAL B 1 61 ? -22.844 -16.594 20.297 1 40.34 61 VAL B N 1
ATOM 2775 C CA . VAL B 1 61 ? -23.375 -17.172 19.078 1 40.34 61 VAL B CA 1
ATOM 2776 C C . VAL B 1 61 ? -22.875 -18.609 18.922 1 40.34 61 VAL B C 1
ATOM 2778 O O . VAL B 1 61 ? -21.734 -18.922 19.281 1 40.34 61 VAL B O 1
ATOM 2781 N N . ASN B 1 62 ? -23.734 -19.688 18.906 1 41.62 62 ASN B N 1
ATOM 2782 C CA . ASN B 1 62 ? -23.484 -21.094 18.641 1 41.62 62 ASN B CA 1
ATOM 2783 C C . ASN B 1 62 ? -22.969 -21.328 17.234 1 41.62 62 ASN B C 1
ATOM 2785 O O . ASN B 1 62 ? -23.75 -21.312 16.266 1 41.62 62 ASN B O 1
ATOM 2789 N N . ILE B 1 63 ? -21.781 -21.141 16.938 1 43.66 63 ILE B N 1
ATOM 2790 C CA . ILE B 1 63 ? -21.25 -21.5 15.625 1 43.66 63 ILE B CA 1
ATOM 2791 C C . ILE B 1 63 ? -21.266 -23.016 15.445 1 43.66 63 ILE B C 1
ATOM 2793 O O . ILE B 1 63 ? -20.641 -23.734 16.219 1 43.66 63 ILE B O 1
ATOM 2797 N N . SER B 1 64 ? -22.094 -23.594 14.578 1 47.47 64 SER B N 1
ATOM 2798 C CA . SER B 1 64 ? -22.359 -25.016 14.367 1 47.47 64 SER B CA 1
ATOM 2799 C C . SER B 1 64 ? -21.109 -25.734 13.883 1 47.47 64 SER B C 1
ATOM 2801 O O . SER B 1 64 ? -20.297 -25.156 13.164 1 47.47 64 SER B O 1
ATOM 2803 N N . ASP B 1 65 ? -20.75 -26.938 14.43 1 47.59 65 ASP B N 1
ATOM 2804 C CA . ASP B 1 65 ? -19.688 -27.875 14.102 1 47.59 65 ASP B CA 1
ATOM 2805 C C . ASP B 1 65 ? -19.578 -28.078 12.594 1 47.59 65 ASP B C 1
ATOM 2807 O O . ASP B 1 65 ? -18.484 -28.25 12.055 1 47.59 65 ASP B O 1
ATOM 2811 N N . GLU B 1 66 ? -20.656 -28.047 11.906 1 47.28 66 GLU B N 1
ATOM 2812 C CA . GLU B 1 66 ? -20.688 -28.312 10.477 1 47.28 66 GLU B CA 1
ATOM 2813 C C . GLU B 1 66 ? -19.969 -27.234 9.688 1 47.28 66 GLU B C 1
ATOM 2815 O O . GLU B 1 66 ? -19.234 -27.516 8.742 1 47.28 66 GLU B O 1
ATOM 2820 N N . VAL B 1 67 ? -20.156 -26.125 10.086 1 45.62 67 VAL B N 1
ATOM 2821 C CA . VAL B 1 67 ? -19.547 -25 9.383 1 45.62 67 VAL B CA 1
ATOM 2822 C C . VAL B 1 67 ? -18.016 -25.062 9.539 1 45.62 67 VAL B C 1
ATOM 2824 O O . VAL B 1 67 ? -17.281 -24.781 8.594 1 45.62 67 VAL B O 1
ATOM 2827 N N . PHE B 1 68 ? -17.672 -25.562 10.656 1 42.97 68 PHE B N 1
ATOM 2828 C CA . PHE B 1 68 ? -16.25 -25.719 10.945 1 42.97 68 PHE B CA 1
ATOM 2829 C C . PHE B 1 68 ? -15.641 -26.828 10.109 1 42.97 68 PHE B C 1
ATOM 2831 O O . PHE B 1 68 ? -14.547 -26.672 9.562 1 42.97 68 PHE B O 1
ATOM 2838 N N . MET B 1 69 ? -16.359 -27.922 10.094 1 44.66 69 MET B N 1
ATOM 2839 C CA . MET B 1 69 ? -15.844 -29.047 9.297 1 44.66 69 MET B CA 1
ATOM 2840 C C . MET B 1 69 ? -15.758 -28.656 7.824 1 44.66 69 MET B C 1
ATOM 2842 O O . MET B 1 69 ? -14.82 -29.047 7.129 1 44.66 69 MET B O 1
ATOM 2846 N N . MET B 1 70 ? -16.688 -27.984 7.395 1 44.72 70 MET B N 1
ATOM 2847 C CA . MET B 1 70 ? -16.641 -27.547 5.996 1 44.72 70 MET B CA 1
ATOM 2848 C C . MET B 1 70 ? -15.477 -26.594 5.758 1 44.72 70 MET B C 1
ATOM 2850 O O . MET B 1 70 ? -14.797 -26.672 4.73 1 44.72 70 MET B O 1
ATOM 2854 N N . ALA B 1 71 ? -15.273 -25.828 6.75 1 44.38 71 ALA B N 1
ATOM 2855 C CA . ALA B 1 71 ? -14.133 -24.922 6.66 1 44.38 71 ALA B CA 1
ATOM 2856 C C . ALA B 1 71 ? -12.812 -25.688 6.645 1 44.38 71 ALA B C 1
ATOM 2858 O O . ALA B 1 71 ? -11.906 -25.359 5.871 1 44.38 71 ALA B O 1
ATOM 2859 N N . ALA B 1 72 ? -12.781 -26.703 7.473 1 42.69 72 ALA B N 1
ATOM 2860 C CA . ALA B 1 72 ? -11.602 -27.562 7.527 1 42.69 72 ALA B CA 1
ATOM 2861 C C . ALA B 1 72 ? -11.367 -28.266 6.191 1 42.69 72 ALA B C 1
ATOM 2863 O O . ALA B 1 72 ? -10.234 -28.359 5.727 1 42.69 72 ALA B O 1
ATOM 2864 N N . GLU B 1 73 ? -12.438 -28.812 5.699 1 42.97 73 GLU B N 1
ATOM 2865 C CA . GLU B 1 73 ? -12.289 -29.5 4.426 1 42.97 73 GLU B CA 1
ATOM 2866 C C . GLU B 1 73 ? -11.82 -28.547 3.328 1 42.97 73 GLU B C 1
ATOM 2868 O O . GLU B 1 73 ? -10.969 -28.906 2.512 1 42.97 73 GLU B O 1
ATOM 2873 N N . ASP B 1 74 ? -12.453 -27.438 3.293 1 40.91 74 ASP B N 1
ATOM 2874 C CA . ASP B 1 74 ? -12.086 -26.484 2.244 1 40.91 74 ASP B CA 1
ATOM 2875 C C . ASP B 1 74 ? -10.633 -26.047 2.385 1 40.91 74 ASP B C 1
ATOM 2877 O O . ASP B 1 74 ? -9.922 -25.906 1.388 1 40.91 74 ASP B O 1
ATOM 2881 N N . ILE B 1 75 ? -10.227 -25.812 3.639 1 40.5 75 ILE B N 1
ATOM 2882 C CA . ILE B 1 75 ? -8.812 -25.531 3.885 1 40.5 75 ILE B CA 1
ATOM 2883 C C . ILE B 1 75 ? -7.965 -26.703 3.416 1 40.5 75 ILE B C 1
ATOM 2885 O O . ILE B 1 75 ? -6.91 -26.516 2.809 1 40.5 75 ILE B O 1
ATOM 2889 N N . ALA B 1 76 ? -8.477 -27.906 3.719 1 36.94 76 ALA B N 1
ATOM 2890 C CA . ALA B 1 76 ? -7.77 -29.109 3.291 1 36.94 76 ALA B CA 1
ATOM 2891 C C . ALA B 1 76 ? -7.648 -29.172 1.771 1 36.94 76 ALA B C 1
ATOM 2893 O O . ALA B 1 76 ? -6.602 -29.531 1.238 1 36.94 76 ALA B O 1
ATOM 2894 N N . LYS B 1 77 ? -8.711 -28.953 1.076 1 39.72 77 LYS B N 1
ATOM 2895 C CA . LYS B 1 77 ? -8.672 -29 -0.382 1 39.72 77 LYS B CA 1
ATOM 2896 C C . LYS B 1 77 ? -7.75 -27.922 -0.941 1 39.72 77 LYS B C 1
ATOM 2898 O O . LYS B 1 77 ? -7.07 -28.141 -1.948 1 39.72 77 LYS B O 1
ATOM 2903 N N . ALA B 1 78 ? -7.938 -26.766 -0.463 1 36.03 78 ALA B N 1
ATOM 2904 C CA . ALA B 1 78 ? -7.035 -25.703 -0.902 1 36.03 78 ALA B CA 1
ATOM 2905 C C . ALA B 1 78 ? -5.578 -26.062 -0.623 1 36.03 78 ALA B C 1
ATOM 2907 O O . ALA B 1 78 ? -4.668 -25.578 -1.295 1 36.03 78 ALA B O 1
ATOM 2908 N N . ALA B 1 79 ? -5.32 -26.859 0.407 1 33.28 79 ALA B N 1
ATOM 2909 C CA . ALA B 1 79 ? -4.004 -27.438 0.672 1 33.28 79 ALA B CA 1
ATOM 2910 C C . ALA B 1 79 ? -3.609 -28.422 -0.414 1 33.28 79 ALA B C 1
ATOM 2912 O O . ALA B 1 79 ? -3.779 -29.641 -0.248 1 33.28 79 ALA B O 1
ATOM 2913 N N . VAL B 1 80 ? -4.113 -28.422 -1.611 1 32.44 80 VAL B N 1
ATOM 2914 C CA . VAL B 1 80 ? -3.52 -29.297 -2.623 1 32.44 80 VAL B CA 1
ATOM 2915 C C . VAL B 1 80 ? -2.008 -29.359 -2.428 1 32.44 80 VAL B C 1
ATOM 2917 O O . VAL B 1 80 ? -1.393 -28.391 -1.961 1 32.44 80 VAL B O 1
ATOM 2920 N N . ILE B 1 81 ? -1.349 -30.531 -2.904 1 32.91 81 ILE B N 1
ATOM 2921 C CA . ILE B 1 81 ? -0.02 -31.125 -2.855 1 32.91 81 ILE B CA 1
ATOM 2922 C C . ILE B 1 81 ? 1.014 -30.141 -3.387 1 32.91 81 ILE B C 1
ATOM 2924 O O . ILE B 1 81 ? 1.291 -30.109 -4.59 1 32.91 81 ILE B O 1
ATOM 2928 N N . ARG B 1 82 ? 0.771 -28.859 -3.402 1 36 82 ARG B N 1
ATOM 2929 C CA . ARG B 1 82 ? 2.012 -28.219 -3.842 1 36 82 ARG B CA 1
ATOM 2930 C C . ARG B 1 82 ? 3.188 -28.656 -2.979 1 36 82 ARG B C 1
ATOM 2932 O O . ARG B 1 82 ? 3.031 -28.891 -1.776 1 36 82 ARG B O 1
ATOM 2939 N N . ASN B 1 83 ? 4.215 -29.188 -3.553 1 38.19 83 ASN B N 1
ATOM 2940 C CA . ASN B 1 83 ? 5.484 -29.469 -2.891 1 38.19 83 ASN B CA 1
ATOM 2941 C C . ASN B 1 83 ? 5.742 -28.516 -1.735 1 38.19 83 ASN B C 1
ATOM 2943 O O . ASN B 1 83 ? 5.594 -27.297 -1.889 1 38.19 83 ASN B O 1
ATOM 2947 N N . LYS B 1 84 ? 5.387 -28.828 -0.476 1 46.69 84 LYS B N 1
ATOM 2948 C CA . LYS B 1 84 ? 5.535 -28.109 0.787 1 46.69 84 LYS B CA 1
ATOM 2949 C C . LYS B 1 84 ? 6.734 -27.172 0.747 1 46.69 84 LYS B C 1
ATOM 2951 O O . LYS B 1 84 ? 7.863 -27.594 0.509 1 46.69 84 LYS B O 1
ATOM 2956 N N . PRO B 1 85 ? 6.523 -25.953 0.345 1 55.28 85 PRO B N 1
ATOM 2957 C CA . PRO B 1 85 ? 7.707 -25.094 0.455 1 55.28 85 PRO B CA 1
ATOM 2958 C C . PRO B 1 85 ? 8.484 -25.328 1.746 1 55.28 85 PRO B C 1
ATOM 2960 O O . PRO B 1 85 ? 7.898 -25.703 2.768 1 55.28 85 PRO B O 1
ATOM 2963 N N . ASP B 1 86 ? 9.734 -25.859 1.704 1 63.59 86 ASP B N 1
ATOM 2964 C CA . ASP B 1 86 ? 10.633 -25.953 2.855 1 63.59 86 ASP B CA 1
ATOM 2965 C C . ASP B 1 86 ? 10.625 -24.656 3.656 1 63.59 86 ASP B C 1
ATOM 2967 O O . ASP B 1 86 ? 11.047 -23.609 3.158 1 63.59 86 ASP B O 1
ATOM 2971 N N . TRP B 1 87 ? 9.742 -24.609 4.719 1 78.06 87 TRP B N 1
ATOM 2972 C CA . TRP B 1 87 ? 9.656 -23.469 5.621 1 78.06 87 TRP B CA 1
ATOM 2973 C C . TRP B 1 87 ? 10.914 -23.359 6.488 1 78.06 87 TRP B C 1
ATOM 2975 O O . TRP B 1 87 ? 10.859 -23.578 7.699 1 78.06 87 TRP B O 1
ATOM 2985 N N . THR B 1 88 ? 12.094 -23.094 5.805 1 77.69 88 THR B N 1
ATOM 2986 C CA . THR B 1 88 ? 13.273 -22.719 6.57 1 77.69 88 THR B CA 1
ATOM 2987 C C . THR B 1 88 ? 13.086 -21.344 7.215 1 77.69 88 THR B C 1
ATOM 2989 O O . THR B 1 88 ? 12.133 -20.641 6.898 1 77.69 88 THR B O 1
ATOM 2992 N N . TYR B 1 89 ? 13.914 -21.094 8.164 1 81.56 89 TYR B N 1
ATOM 2993 C CA . TYR B 1 89 ? 13.781 -19.812 8.859 1 81.56 89 TYR B CA 1
ATOM 2994 C C . TYR B 1 89 ? 13.828 -18.641 7.879 1 81.56 89 TYR B C 1
ATOM 2996 O O . TYR B 1 89 ? 13.023 -17.719 7.973 1 81.56 89 TYR B O 1
ATOM 3004 N N . TRP B 1 90 ? 14.695 -18.688 6.938 1 79.31 90 TRP B N 1
ATOM 3005 C CA . TRP B 1 90 ? 14.867 -17.562 6.012 1 79.31 90 TRP B CA 1
ATOM 3006 C C . TRP B 1 90 ? 13.703 -17.5 5.023 1 79.31 90 TRP B C 1
ATOM 3008 O O . TRP B 1 90 ? 13.305 -16.406 4.598 1 79.31 90 TRP B O 1
ATOM 3018 N N . ARG B 1 91 ? 13.164 -18.609 4.758 1 83.62 91 ARG B N 1
ATOM 3019 C CA . ARG B 1 91 ? 11.977 -18.609 3.906 1 83.62 91 ARG B CA 1
ATOM 3020 C C . ARG B 1 91 ? 10.766 -18.047 4.645 1 83.62 91 ARG B C 1
ATOM 3022 O O . ARG B 1 91 ? 9.945 -17.344 4.055 1 83.62 91 ARG B O 1
ATOM 3029 N N . ALA B 1 92 ? 10.766 -18.406 5.953 1 86.5 92 ALA B N 1
ATOM 3030 C CA . ALA B 1 92 ? 9.695 -17.844 6.781 1 86.5 92 ALA B CA 1
ATOM 3031 C C . ALA B 1 92 ? 9.852 -16.328 6.922 1 86.5 92 ALA B C 1
ATOM 3033 O O . ALA B 1 92 ? 8.859 -15.602 6.938 1 86.5 92 ALA B O 1
ATOM 3034 N N . PHE B 1 93 ? 11.102 -15.961 6.98 1 86.62 93 PHE B N 1
ATOM 3035 C CA . PHE B 1 93 ? 11.391 -14.531 7.047 1 86.62 93 PHE B CA 1
ATOM 3036 C C . PHE B 1 93 ? 10.938 -13.828 5.773 1 86.62 93 PHE B C 1
ATOM 3038 O O . PHE B 1 93 ? 10.312 -12.766 5.832 1 86.62 93 PHE B O 1
ATOM 3045 N N . ASP B 1 94 ? 11.219 -14.438 4.688 1 85.75 94 ASP B N 1
ATOM 3046 C CA . ASP B 1 94 ? 10.805 -13.875 3.404 1 85.75 94 ASP B CA 1
ATOM 3047 C C . ASP B 1 94 ? 9.281 -13.797 3.307 1 85.75 94 ASP B C 1
ATOM 3049 O O . ASP B 1 94 ? 8.734 -12.812 2.801 1 85.75 94 ASP B O 1
ATOM 3053 N N . PHE B 1 95 ? 8.703 -14.75 3.83 1 89.75 95 PHE B N 1
ATOM 3054 C CA . PHE B 1 95 ? 7.25 -14.797 3.789 1 89.75 95 PHE B CA 1
ATOM 3055 C C . PHE B 1 95 ? 6.645 -13.648 4.586 1 89.75 95 PHE B C 1
ATOM 3057 O O . PHE B 1 95 ? 5.75 -12.953 4.102 1 89.75 95 PHE B O 1
ATOM 3064 N N . VAL B 1 96 ? 7.086 -13.492 5.777 1 91.56 96 VAL B N 1
ATOM 3065 C CA . VAL B 1 96 ? 6.508 -12.469 6.641 1 91.56 96 VAL B CA 1
ATOM 3066 C C . VAL B 1 96 ? 6.809 -11.078 6.078 1 91.56 96 VAL B C 1
ATOM 3068 O O . VAL B 1 96 ? 5.969 -10.18 6.145 1 91.56 96 VAL B O 1
ATOM 3071 N N . PHE B 1 97 ? 7.988 -10.93 5.52 1 90.94 97 PHE B N 1
ATOM 3072 C CA . PHE B 1 97 ? 8.344 -9.648 4.918 1 90.94 97 PHE B CA 1
ATOM 3073 C C . PHE B 1 97 ? 7.438 -9.336 3.734 1 90.94 97 PHE B C 1
ATOM 3075 O O . PHE B 1 97 ? 6.938 -8.211 3.607 1 90.94 97 PHE B O 1
ATOM 3082 N N . ILE B 1 98 ? 7.203 -10.266 2.881 1 90.62 98 ILE B N 1
ATOM 3083 C CA . ILE B 1 98 ? 6.367 -10.109 1.695 1 90.62 98 ILE B CA 1
ATOM 3084 C C . ILE B 1 98 ? 4.922 -9.844 2.113 1 90.62 98 ILE B C 1
ATOM 3086 O O . ILE B 1 98 ? 4.219 -9.062 1.473 1 90.62 98 ILE B O 1
ATOM 3090 N N . ALA B 1 99 ? 4.547 -10.391 3.223 1 93.44 99 ALA B N 1
ATOM 3091 C CA . ALA B 1 99 ? 3.182 -10.227 3.717 1 93.44 99 ALA B CA 1
ATOM 3092 C C . ALA B 1 99 ? 2.971 -8.828 4.293 1 93.44 99 ALA B C 1
ATOM 3094 O O . ALA B 1 99 ? 2.029 -8.125 3.916 1 93.44 99 ALA B O 1
ATOM 3095 N N . ILE B 1 100 ? 3.887 -8.398 5.09 1 93.56 100 ILE B N 1
ATOM 3096 C CA . ILE B 1 100 ? 3.656 -7.156 5.816 1 93.56 100 ILE B CA 1
ATOM 3097 C C . ILE B 1 100 ? 4.012 -5.965 4.934 1 93.56 100 ILE B C 1
ATOM 3099 O O . ILE B 1 100 ? 3.568 -4.84 5.184 1 93.56 100 ILE B O 1
ATOM 3103 N N . SER B 1 101 ? 4.906 -6.148 3.963 1 92 101 SER B N 1
ATOM 3104 C CA . SER B 1 101 ? 5.184 -5.094 2.992 1 92 101 SER B CA 1
ATOM 3105 C C . SER B 1 101 ? 4.094 -5.027 1.927 1 92 101 SER B C 1
ATOM 3107 O O . SER B 1 101 ? 4.109 -4.137 1.072 1 92 101 SER B O 1
ATOM 3109 N N . THR B 1 102 ? 3.162 -5.969 1.885 1 92.06 102 THR B N 1
ATOM 3110 C CA . THR B 1 102 ? 2.006 -6.09 1.002 1 92.06 102 THR B CA 1
ATOM 3111 C C . THR B 1 102 ? 2.449 -6.324 -0.439 1 92.06 102 THR B C 1
ATOM 3113 O O . THR B 1 102 ? 1.736 -5.969 -1.38 1 92.06 102 THR B O 1
ATOM 3116 N N . ILE B 1 103 ? 3.719 -6.77 -0.61 1 91.31 103 ILE B N 1
ATOM 3117 C CA . ILE B 1 103 ? 4.145 -7.215 -1.934 1 91.31 103 ILE B CA 1
ATOM 3118 C C . ILE B 1 103 ? 3.279 -8.391 -2.385 1 91.31 103 ILE B C 1
ATOM 3120 O O . ILE B 1 103 ? 2.711 -8.367 -3.479 1 91.31 103 ILE B O 1
ATOM 3124 N N . GLY B 1 104 ? 3.17 -9.461 -1.577 1 90.06 104 GLY B N 1
ATOM 3125 C CA . GLY B 1 104 ? 2.184 -10.523 -1.732 1 90.06 104 GLY B CA 1
ATOM 3126 C C . GLY B 1 104 ? 2.426 -11.391 -2.951 1 90.06 104 GLY B C 1
ATOM 3127 O O . GLY B 1 104 ? 1.503 -11.656 -3.723 1 90.06 104 GLY B O 1
ATOM 3128 N N . TYR B 1 105 ? 3.588 -11.938 -3.252 1 85.31 105 TYR B N 1
ATOM 3129 C CA . TYR B 1 105 ? 3.883 -12.781 -4.402 1 85.31 105 TYR B CA 1
ATOM 3130 C C . TYR B 1 105 ? 2.957 -13.992 -4.441 1 85.31 105 TYR B C 1
ATOM 3132 O O . TYR B 1 105 ? 2.549 -14.43 -5.516 1 85.31 105 TYR B O 1
ATOM 3140 N N . GLY B 1 106 ? 2.639 -14.547 -3.299 1 81.88 106 GLY B N 1
ATOM 3141 C CA . GLY B 1 106 ? 1.753 -15.695 -3.201 1 81.88 106 GLY B CA 1
ATOM 3142 C C . GLY B 1 106 ? 2.459 -17.016 -3.445 1 81.88 106 GLY B C 1
ATOM 3143 O O . GLY B 1 106 ? 1.811 -18.047 -3.654 1 81.88 106 GLY B O 1
ATOM 3144 N N . ASP B 1 107 ? 3.791 -17.016 -3.596 1 79.19 107 ASP B N 1
ATOM 3145 C CA . ASP B 1 107 ? 4.539 -18.266 -3.801 1 79.19 107 ASP B CA 1
ATOM 3146 C C . ASP B 1 107 ? 4.574 -19.094 -2.527 1 79.19 107 ASP B C 1
ATOM 3148 O O . ASP B 1 107 ? 4.527 -20.328 -2.588 1 79.19 107 ASP B O 1
ATOM 3152 N N . ILE B 1 108 ? 4.723 -18.469 -1.386 1 80.94 108 ILE B N 1
ATOM 3153 C CA . ILE B 1 108 ? 4.625 -19.125 -0.083 1 80.94 108 ILE B CA 1
ATOM 3154 C C . ILE B 1 108 ? 3.436 -18.562 0.688 1 80.94 108 ILE B C 1
ATOM 3156 O O . ILE B 1 108 ? 3.355 -17.344 0.916 1 80.94 108 ILE B O 1
ATOM 3160 N N . VAL B 1 109 ? 2.527 -19.375 0.911 1 85.25 109 VAL B N 1
ATOM 3161 C CA . VAL B 1 109 ? 1.314 -18.984 1.616 1 85.25 109 VAL B CA 1
ATOM 3162 C C . VAL B 1 109 ? 1.028 -19.953 2.752 1 85.25 109 VAL B C 1
ATOM 3164 O O . VAL B 1 109 ? 1.477 -21.109 2.717 1 85.25 109 VAL B O 1
ATOM 3167 N N . PRO B 1 110 ? 0.433 -19.438 3.748 1 85.12 110 PRO B N 1
ATOM 3168 C CA . PRO B 1 110 ? 0.095 -20.359 4.832 1 85.12 110 PRO B CA 1
ATOM 3169 C C . PRO B 1 110 ? -0.831 -21.484 4.379 1 85.12 110 PRO B C 1
ATOM 3171 O O . PRO B 1 110 ? -1.847 -21.234 3.729 1 85.12 110 PRO B O 1
ATOM 3174 N N . GLU B 1 111 ? -0.492 -22.672 4.742 1 81.62 111 GLU B N 1
ATOM 3175 C CA . GLU B 1 111 ? -1.258 -23.828 4.32 1 81.62 111 GLU B CA 1
ATOM 3176 C C . GLU B 1 111 ? -2.156 -24.344 5.445 1 81.62 111 GLU B C 1
ATOM 3178 O O . GLU B 1 111 ? -3.184 -24.969 5.188 1 81.62 111 GLU B O 1
ATOM 3183 N N . THR B 1 112 ? -1.757 -24 6.664 1 78.38 112 THR B N 1
ATOM 3184 C CA . THR B 1 112 ? -2.525 -24.453 7.816 1 78.38 112 THR B CA 1
ATOM 3185 C C . THR B 1 112 ? -3.549 -23.406 8.234 1 78.38 112 THR B C 1
ATOM 3187 O O . THR B 1 112 ? -3.361 -22.219 7.992 1 78.38 112 THR B O 1
ATOM 3190 N N . THR B 1 113 ? -4.688 -23.906 8.766 1 77.31 113 THR B N 1
ATOM 3191 C CA . THR B 1 113 ? -5.707 -22.984 9.266 1 77.31 113 THR B CA 1
ATOM 3192 C C . THR B 1 113 ? -5.137 -22.078 10.352 1 77.31 113 THR B C 1
ATOM 3194 O O . THR B 1 113 ? -5.449 -20.891 10.398 1 77.31 113 THR B O 1
ATOM 3197 N N . LEU B 1 114 ? -4.309 -22.734 11.172 1 79.25 114 LEU B N 1
ATOM 3198 C CA . LEU B 1 114 ? -3.668 -21.938 12.219 1 79.25 114 LEU B CA 1
ATOM 3199 C C . LEU B 1 114 ? -2.775 -20.859 11.609 1 79.25 114 LEU B C 1
ATOM 3201 O O . LEU B 1 114 ? -2.752 -19.719 12.086 1 79.25 114 LEU B O 1
ATOM 3205 N N . GLY B 1 115 ? -2.031 -21.281 10.602 1 85.19 115 GLY B N 1
ATOM 3206 C CA . GLY B 1 115 ? -1.178 -20.328 9.93 1 85.19 115 GLY B CA 1
ATOM 3207 C C . GLY B 1 115 ? -1.944 -19.156 9.336 1 85.19 115 GLY B C 1
ATOM 3208 O O . GLY B 1 115 ? -1.505 -18 9.43 1 85.19 115 GLY B O 1
ATOM 3209 N N . ARG B 1 116 ? -3.096 -19.422 8.82 1 86.75 116 ARG B N 1
ATOM 3210 C CA . ARG B 1 116 ? -3.932 -18.375 8.234 1 86.75 116 ARG B CA 1
ATOM 3211 C C . ARG B 1 116 ? -4.492 -17.453 9.305 1 86.75 116 ARG B C 1
ATOM 3213 O O . ARG B 1 116 ? -4.543 -16.234 9.125 1 86.75 116 ARG B O 1
ATOM 3220 N N . GLY B 1 117 ? -4.902 -18 10.383 1 85.31 117 GLY B N 1
ATOM 3221 C CA . GLY B 1 117 ? -5.383 -17.203 11.492 1 85.31 117 GLY B CA 1
ATOM 3222 C C . GLY B 1 117 ? -4.301 -16.328 12.109 1 85.31 117 GLY B C 1
ATOM 3223 O O . GLY B 1 117 ? -4.535 -15.148 12.398 1 85.31 117 GLY B O 1
ATOM 3224 N N . VAL B 1 118 ? -3.156 -16.906 12.273 1 87.75 118 VAL B N 1
ATOM 3225 C CA . VAL B 1 118 ? -2.043 -16.188 12.867 1 87.75 118 VAL B CA 1
ATOM 3226 C C . VAL B 1 118 ? -1.608 -15.055 11.93 1 87.75 118 VAL B C 1
ATOM 3228 O O . VAL B 1 118 ? -1.224 -13.977 12.391 1 87.75 118 VAL B O 1
ATOM 3231 N N . LEU B 1 119 ? -1.696 -15.32 10.672 1 92.12 119 LEU B N 1
ATOM 3232 C CA . LEU B 1 119 ? -1.348 -14.281 9.711 1 92.12 119 LEU B CA 1
ATOM 3233 C C . LEU B 1 119 ? -2.252 -13.062 9.883 1 92.12 119 LEU B C 1
ATOM 3235 O O . LEU B 1 119 ? -1.785 -11.922 9.805 1 92.12 119 LEU B O 1
ATOM 3239 N N . ILE B 1 120 ? -3.529 -13.336 10.117 1 90.12 120 ILE B N 1
ATOM 3240 C CA . ILE B 1 120 ? -4.492 -12.25 10.258 1 90.12 120 ILE B CA 1
ATOM 3241 C C . ILE B 1 120 ? -4.121 -11.383 11.461 1 90.12 120 ILE B C 1
ATOM 3243 O O . ILE B 1 120 ? -4.016 -10.164 11.352 1 90.12 120 ILE B O 1
ATOM 3247 N N . ILE B 1 121 ? -3.844 -12.016 12.531 1 87.94 121 ILE B N 1
ATOM 3248 C CA . ILE B 1 121 ? -3.5 -11.297 13.75 1 87.94 121 ILE B CA 1
ATOM 3249 C C . ILE B 1 121 ? -2.148 -10.609 13.586 1 87.94 121 ILE B C 1
ATOM 3251 O O . ILE B 1 121 ? -1.992 -9.438 13.93 1 87.94 121 ILE B O 1
ATOM 3255 N N . TYR B 1 122 ? -1.222 -11.336 13.094 1 91.19 122 TYR B N 1
ATOM 3256 C CA . TYR B 1 122 ? 0.128 -10.82 12.891 1 91.19 122 TYR B CA 1
ATOM 3257 C C . TYR B 1 122 ? 0.118 -9.609 11.969 1 91.19 122 TYR B C 1
ATOM 3259 O O . TYR B 1 122 ? 0.775 -8.609 12.242 1 91.19 122 TYR B O 1
ATOM 3267 N N . ALA B 1 123 ? -0.635 -9.672 10.945 1 93.25 123 ALA B N 1
ATOM 3268 C CA . ALA B 1 123 ? -0.638 -8.609 9.945 1 93.25 123 ALA B CA 1
ATOM 3269 C C . ALA B 1 123 ? -1.436 -7.402 10.438 1 93.25 123 ALA B C 1
ATOM 3271 O O . ALA B 1 123 ? -1.136 -6.262 10.07 1 93.25 123 ALA B O 1
ATOM 3272 N N . LEU B 1 124 ? -2.469 -7.594 11.234 1 89.56 124 LEU B N 1
ATOM 3273 C CA . LEU B 1 124 ? -3.252 -6.496 11.789 1 89.56 124 LEU B CA 1
ATOM 3274 C C . LEU B 1 124 ? -2.377 -5.586 12.648 1 89.56 124 LEU B C 1
ATOM 3276 O O . LEU B 1 124 ? -2.59 -4.371 12.68 1 89.56 124 LEU B O 1
ATOM 3280 N N . ILE B 1 125 ? -1.394 -6.203 13.203 1 90.19 125 ILE B N 1
ATOM 3281 C CA . ILE B 1 125 ? -0.471 -5.441 14.039 1 90.19 125 ILE B CA 1
ATOM 3282 C C . ILE B 1 125 ? 0.684 -4.918 13.188 1 90.19 125 ILE B C 1
ATOM 3284 O O . ILE B 1 125 ? 1.118 -3.777 13.352 1 90.19 125 ILE B O 1
ATOM 3288 N N . GLY B 1 126 ? 1.159 -5.699 12.367 1 92.19 126 GLY B N 1
ATOM 3289 C CA . GLY B 1 126 ? 2.348 -5.398 11.586 1 92.19 126 GLY B CA 1
ATOM 3290 C C . GLY B 1 126 ? 2.121 -4.309 10.555 1 92.19 126 GLY B C 1
ATOM 3291 O O . GLY B 1 126 ? 2.998 -3.473 10.328 1 92.19 126 GLY B O 1
ATOM 3292 N N . LEU B 1 127 ? 0.97 -4.223 9.938 1 92.56 127 LEU B N 1
ATOM 3293 C CA . LEU B 1 127 ? 0.704 -3.289 8.844 1 92.56 127 LEU B CA 1
ATOM 3294 C C . LEU B 1 127 ? 0.755 -1.847 9.344 1 92.56 127 LEU B C 1
ATOM 3296 O O . LEU B 1 127 ? 1.461 -1.014 8.766 1 92.56 127 LEU B O 1
ATOM 3300 N N . PRO B 1 128 ? 0.099 -1.546 10.414 1 88.94 128 PRO B N 1
ATOM 3301 C CA . PRO B 1 128 ? 0.223 -0.178 10.922 1 88.94 128 PRO B CA 1
ATOM 3302 C C . PRO B 1 128 ? 1.657 0.185 11.297 1 88.94 128 PRO B C 1
ATOM 3304 O O . PRO B 1 128 ? 2.082 1.326 11.102 1 88.94 128 PRO B O 1
ATOM 3307 N N . ILE B 1 129 ? 2.361 -0.779 11.82 1 88.75 129 ILE B N 1
ATOM 3308 C CA . ILE B 1 129 ? 3.75 -0.544 12.203 1 88.75 129 ILE B CA 1
ATOM 3309 C C . ILE B 1 129 ? 4.57 -0.174 10.969 1 88.75 129 ILE B C 1
ATOM 3311 O O . ILE B 1 129 ? 5.328 0.798 10.992 1 88.75 129 ILE B O 1
ATOM 3315 N N . VAL B 1 130 ? 4.414 -0.91 9.945 1 91.44 130 VAL B N 1
ATOM 3316 C CA . VAL B 1 130 ? 5.148 -0.642 8.711 1 91.44 130 VAL B CA 1
ATOM 3317 C C . VAL B 1 130 ? 4.723 0.709 8.141 1 91.44 130 VAL B C 1
ATOM 3319 O O . VAL B 1 130 ? 5.562 1.489 7.688 1 91.44 130 VAL B O 1
ATOM 3322 N N . MET B 1 131 ? 3.43 1.004 8.219 1 89.81 131 MET B N 1
ATOM 3323 C CA . MET B 1 131 ? 2.898 2.244 7.66 1 89.81 131 MET B CA 1
ATOM 3324 C C . MET B 1 131 ? 3.486 3.457 8.375 1 89.81 131 MET B C 1
ATOM 3326 O O . MET B 1 131 ? 3.932 4.406 7.73 1 89.81 131 MET B O 1
ATOM 3330 N N . VAL B 1 132 ? 3.52 3.4 9.656 1 88.5 132 VAL B N 1
ATOM 3331 C CA . VAL B 1 132 ? 4.02 4.52 10.445 1 88.5 132 VAL B CA 1
ATOM 3332 C C . VAL B 1 132 ? 5.527 4.656 10.25 1 88.5 132 VAL B C 1
ATOM 3334 O O . VAL B 1 132 ? 6.043 5.77 10.102 1 88.5 132 VAL B O 1
ATOM 3337 N N . THR B 1 133 ? 6.207 3.551 10.273 1 90 133 THR B N 1
ATOM 3338 C CA . THR B 1 133 ? 7.656 3.568 10.109 1 90 133 THR B CA 1
ATOM 3339 C C . THR B 1 133 ? 8.039 4.133 8.742 1 90 133 THR B C 1
ATOM 3341 O O . THR B 1 133 ? 8.914 4.996 8.648 1 90 133 THR B O 1
ATOM 3344 N N . MET B 1 134 ? 7.332 3.719 7.723 1 92 134 MET B N 1
ATOM 3345 C CA . MET B 1 134 ? 7.68 4.168 6.379 1 92 134 MET B CA 1
ATOM 3346 C C . MET B 1 134 ? 7.262 5.617 6.164 1 92 134 MET B C 1
ATOM 3348 O O . MET B 1 134 ? 7.926 6.355 5.438 1 92 134 MET B O 1
ATOM 3352 N N . ASN B 1 135 ? 6.195 5.953 6.762 1 89.56 135 ASN B N 1
ATOM 3353 C CA . ASN B 1 135 ? 5.805 7.355 6.668 1 89.56 135 ASN B CA 1
ATOM 3354 C C . ASN B 1 135 ? 6.84 8.266 7.32 1 89.56 135 ASN B C 1
ATOM 3356 O O . ASN B 1 135 ? 7.152 9.336 6.793 1 89.56 135 ASN B O 1
ATOM 3360 N N . GLY B 1 136 ? 7.285 7.844 8.438 1 87.38 136 GLY B N 1
ATOM 3361 C CA . GLY B 1 136 ? 8.312 8.617 9.117 1 87.38 136 GLY B CA 1
ATOM 3362 C C . GLY B 1 136 ? 9.602 8.734 8.328 1 87.38 136 GLY B C 1
ATOM 3363 O O . GLY B 1 136 ? 10.156 9.828 8.188 1 87.38 136 GLY B O 1
ATOM 3364 N N . THR B 1 137 ? 10.039 7.707 7.793 1 90.19 137 THR B N 1
ATOM 3365 C CA . THR B 1 137 ? 11.25 7.719 6.988 1 90.19 137 THR B CA 1
ATOM 3366 C C . THR B 1 137 ? 11.039 8.5 5.695 1 90.19 137 THR B C 1
ATOM 3368 O O . THR B 1 137 ? 11.961 9.141 5.195 1 90.19 137 THR B O 1
ATOM 3371 N N . GLY B 1 138 ? 9.867 8.344 5.141 1 90.5 138 GLY B N 1
ATOM 3372 C CA . GLY B 1 138 ? 9.539 9.117 3.953 1 90.5 138 GLY B CA 1
ATOM 3373 C C . GLY B 1 138 ? 9.562 10.617 4.191 1 90.5 138 GLY B C 1
ATOM 3374 O O . GLY B 1 138 ? 10.047 11.375 3.35 1 90.5 138 GLY B O 1
ATOM 3375 N N . LYS B 1 139 ? 9.047 11.023 5.312 1 88.5 139 LYS B N 1
ATOM 3376 C CA . LYS B 1 139 ? 9.07 12.438 5.672 1 88.5 139 LYS B CA 1
ATOM 3377 C C . LYS B 1 139 ? 10.508 12.93 5.859 1 88.5 139 LYS B C 1
ATOM 3379 O O . LYS B 1 139 ? 10.836 14.047 5.461 1 88.5 139 LYS B O 1
ATOM 3384 N N . LEU B 1 140 ? 11.266 12.109 6.457 1 86.81 140 LEU B N 1
ATOM 3385 C CA . LEU B 1 140 ? 12.672 12.453 6.629 1 86.81 140 LEU B CA 1
ATOM 3386 C C . LEU B 1 140 ? 13.352 12.641 5.273 1 86.81 140 LEU B C 1
ATOM 3388 O O . LEU B 1 140 ? 14.078 13.617 5.07 1 86.81 140 LEU B O 1
ATOM 3392 N N . LEU B 1 141 ? 13.062 11.742 4.422 1 89.56 141 LEU B N 1
ATOM 3393 C CA . LEU B 1 141 ? 13.656 11.828 3.092 1 89.56 141 LEU B CA 1
ATOM 3394 C C . LEU B 1 141 ? 13.156 13.07 2.355 1 89.56 141 LEU B C 1
ATOM 3396 O O . LEU B 1 141 ? 13.922 13.719 1.647 1 89.56 141 LEU B O 1
ATOM 3400 N N . SER B 1 142 ? 11.906 13.297 2.516 1 89 142 SER B N 1
ATOM 3401 C CA . SER B 1 142 ? 11.336 14.492 1.896 1 89 142 SER B CA 1
ATOM 3402 C C . SER B 1 142 ? 12.023 15.758 2.396 1 89 142 SER B C 1
ATOM 3404 O O . SER B 1 142 ? 12.305 16.672 1.614 1 89 142 SER B O 1
ATOM 3406 N N . ASN B 1 143 ? 12.289 15.805 3.635 1 87.25 143 ASN B N 1
ATOM 3407 C CA . ASN B 1 143 ? 12.977 16.938 4.227 1 87.25 143 ASN B CA 1
ATOM 3408 C C . ASN B 1 143 ? 14.406 17.062 3.717 1 87.25 143 ASN B C 1
ATOM 3410 O O . ASN B 1 143 ? 14.883 18.172 3.438 1 87.25 143 ASN B O 1
ATOM 3414 N N . ILE B 1 144 ? 15.016 15.969 3.641 1 87.62 144 ILE B N 1
ATOM 3415 C CA . ILE B 1 144 ? 16.375 15.961 3.111 1 87.62 144 ILE B CA 1
ATOM 3416 C C . ILE B 1 144 ? 16.359 16.453 1.668 1 87.62 144 ILE B C 1
ATOM 3418 O O . ILE B 1 144 ? 17.219 17.266 1.279 1 87.62 144 ILE B O 1
ATOM 3422 N N . ASN B 1 145 ? 15.383 15.945 0.881 1 88.19 145 ASN B N 1
ATOM 3423 C CA . ASN B 1 145 ? 15.25 16.375 -0.507 1 88.19 145 ASN B CA 1
ATOM 3424 C C . ASN B 1 145 ? 15.031 17.875 -0.608 1 88.19 145 ASN B C 1
ATOM 3426 O O . ASN B 1 145 ? 15.617 18.547 -1.46 1 88.19 145 ASN B O 1
ATOM 3430 N N . MET B 1 146 ? 14.211 18.406 0.244 1 86.69 146 MET B N 1
ATOM 3431 C CA . MET B 1 146 ? 13.93 19.828 0.243 1 86.69 146 MET B CA 1
ATOM 3432 C C . MET B 1 146 ? 15.18 20.641 0.567 1 86.69 146 MET B C 1
ATOM 3434 O O . MET B 1 146 ? 15.477 21.625 -0.105 1 86.69 146 MET B O 1
ATOM 3438 N N . ARG B 1 147 ? 15.891 20.188 1.508 1 85.75 147 ARG B N 1
ATOM 3439 C CA . ARG B 1 147 ? 17.109 20.891 1.91 1 85.75 147 ARG B CA 1
ATOM 3440 C C . ARG B 1 147 ? 18.156 20.844 0.802 1 85.75 147 ARG B C 1
ATOM 3442 O O . ARG B 1 147 ? 18.859 21.828 0.572 1 85.75 147 ARG B O 1
ATOM 3449 N N . THR B 1 148 ? 18.219 19.734 0.228 1 86.31 148 THR B N 1
ATOM 3450 C CA . THR B 1 148 ? 19.172 19.578 -0.857 1 86.31 148 THR B CA 1
ATOM 3451 C C . THR B 1 148 ? 18.828 20.5 -2.027 1 86.31 148 THR B C 1
ATOM 3453 O O . THR B 1 148 ? 19.719 21.109 -2.617 1 86.31 148 THR B O 1
ATOM 3456 N N . ILE B 1 149 ? 17.562 20.594 -2.34 1 86.81 149 ILE B N 1
ATOM 3457 C CA . ILE B 1 149 ? 17.125 21.422 -3.453 1 86.81 149 ILE B CA 1
ATOM 3458 C C . ILE B 1 149 ? 17.391 22.891 -3.137 1 86.81 149 ILE B C 1
ATOM 3460 O O . ILE B 1 149 ? 17.875 23.641 -3.992 1 86.81 149 ILE B O 1
ATOM 3464 N N . ILE B 1 150 ? 17.109 23.281 -1.922 1 84.62 150 ILE B N 1
ATOM 3465 C CA . ILE B 1 150 ? 17.344 24.656 -1.5 1 84.62 150 ILE B CA 1
ATOM 3466 C C . ILE B 1 150 ? 18.828 24.984 -1.577 1 84.62 150 ILE B C 1
ATOM 3468 O O . ILE B 1 150 ? 19.219 26.062 -2.035 1 84.62 150 ILE B O 1
ATOM 3472 N N . ALA B 1 151 ? 19.625 24.047 -1.169 1 84.88 151 ALA B N 1
ATOM 3473 C CA . ALA B 1 151 ? 21.062 24.234 -1.197 1 84.88 151 ALA B CA 1
ATOM 3474 C C . ALA B 1 151 ? 21.578 24.391 -2.629 1 84.88 151 ALA B C 1
ATOM 3476 O O . ALA B 1 151 ? 22.453 25.219 -2.895 1 84.88 151 ALA B O 1
ATOM 3477 N N . ILE B 1 152 ? 21.031 23.656 -3.492 1 83.69 152 ILE B N 1
ATOM 3478 C CA . ILE B 1 152 ? 21.422 23.703 -4.895 1 83.69 152 ILE B CA 1
ATOM 3479 C C . ILE B 1 152 ? 20.984 25.031 -5.5 1 83.69 152 ILE B C 1
ATOM 3481 O O . ILE B 1 152 ? 21.719 25.656 -6.273 1 83.69 152 ILE B O 1
ATOM 3485 N N . GLU B 1 153 ? 19.766 25.406 -5.16 1 83.31 153 GLU B N 1
ATOM 3486 C CA . GLU B 1 153 ? 19.234 26.672 -5.68 1 83.31 153 GLU B CA 1
ATOM 3487 C C . GLU B 1 153 ? 20.031 27.859 -5.152 1 83.31 153 GLU B C 1
ATOM 3489 O O . GLU B 1 153 ? 20.234 28.844 -5.867 1 83.31 153 GLU B O 1
ATOM 3494 N N . LYS B 1 154 ? 20.359 27.844 -3.91 1 82.62 154 LYS B N 1
ATOM 3495 C CA . LYS B 1 154 ? 21.156 28.922 -3.322 1 82.62 154 LYS B CA 1
ATOM 3496 C C . LYS B 1 154 ? 22.516 29.016 -3.998 1 82.62 154 LYS B C 1
ATOM 3498 O O . LYS B 1 154 ? 23.031 30.125 -4.195 1 82.62 154 LYS B O 1
ATOM 3503 N N . ARG B 1 155 ? 22.984 27.938 -4.32 1 81.44 155 ARG B N 1
ATOM 3504 C CA . ARG B 1 155 ? 24.281 27.906 -4.98 1 81.44 155 ARG B CA 1
ATOM 3505 C C . ARG B 1 155 ? 24.188 28.438 -6.406 1 81.44 155 ARG B C 1
ATOM 3507 O O . ARG B 1 155 ? 25.125 29.062 -6.91 1 81.44 155 ARG B O 1
ATOM 3514 N N . LEU B 1 156 ? 23.047 28.078 -7.039 1 77.31 156 LEU B N 1
ATOM 3515 C CA . LEU B 1 156 ? 22.875 28.5 -8.43 1 77.31 156 LEU B CA 1
ATOM 3516 C C . LEU B 1 156 ? 22.297 29.906 -8.508 1 77.31 156 LEU B C 1
ATOM 3518 O O . LEU B 1 156 ? 22.047 30.406 -9.602 1 77.31 156 LEU B O 1
ATOM 3522 N N . LEU B 1 157 ? 22.219 30.75 -7.457 1 64.31 157 LEU B N 1
ATOM 3523 C CA . LEU B 1 157 ? 21.781 32.125 -7.348 1 64.31 157 LEU B CA 1
ATOM 3524 C C . LEU B 1 157 ? 20.375 32.312 -7.891 1 64.31 157 LEU B C 1
ATOM 3526 O O . LEU B 1 157 ? 20.062 33.312 -8.523 1 64.31 157 LEU B O 1
ATOM 3530 N N . LYS B 1 158 ? 19.703 31.297 -8.039 1 59.69 158 LYS B N 1
ATOM 3531 C CA . LYS B 1 158 ? 18.344 31.469 -8.562 1 59.69 158 LYS B CA 1
ATOM 3532 C C . LYS B 1 158 ? 17.375 31.906 -7.457 1 59.69 158 LYS B C 1
ATOM 3534 O O . LYS B 1 158 ? 17.547 31.516 -6.297 1 59.69 158 LYS B O 1
ATOM 3539 N N . LYS B 1 159 ? 16.906 33.094 -7.57 1 53.41 159 LYS B N 1
ATOM 3540 C CA . LYS B 1 159 ? 15.922 33.719 -6.703 1 53.41 159 LYS B CA 1
ATOM 3541 C C . LYS B 1 159 ? 14.828 32.75 -6.297 1 53.41 159 LYS B C 1
ATOM 3543 O O . LYS B 1 159 ? 14.203 32.125 -7.152 1 53.41 159 LYS B O 1
ATOM 3548 N N . GLU B 1 160 ? 14.789 32.188 -5.105 1 52.88 160 GLU B N 1
ATOM 3549 C CA . GLU B 1 160 ? 14.203 31.062 -4.352 1 52.88 160 GLU B CA 1
ATOM 3550 C C . GLU B 1 160 ? 12.68 31.109 -4.379 1 52.88 160 GLU B C 1
ATOM 3552 O O . GLU B 1 160 ? 12.062 31.75 -3.525 1 52.88 160 GLU B O 1
ATOM 3557 N N . GLU B 1 161 ? 12 31.484 -5.383 1 52.69 161 GLU B N 1
ATOM 3558 C CA . GLU B 1 161 ? 10.586 31.484 -5.012 1 52.69 161 GLU B CA 1
ATOM 3559 C C . GLU B 1 161 ? 10.141 30.094 -4.555 1 52.69 161 GLU B C 1
ATOM 3561 O O . GLU B 1 161 ? 10.391 29.109 -5.234 1 52.69 161 GLU B O 1
ATOM 3566 N N . HIS B 1 162 ? 10.078 29.844 -3.197 1 57.78 162 HIS B N 1
ATOM 3567 C CA . HIS B 1 162 ? 9.609 28.703 -2.418 1 57.78 162 HIS B CA 1
ATOM 3568 C C . HIS B 1 162 ? 8.344 28.109 -3.027 1 57.78 162 HIS B C 1
ATOM 3570 O O . HIS B 1 162 ? 7.887 27.047 -2.596 1 57.78 162 HIS B O 1
ATOM 3576 N N . VAL B 1 163 ? 7.828 28.688 -4.215 1 57.41 163 VAL B N 1
ATOM 3577 C CA . VAL B 1 163 ? 6.512 28.297 -4.703 1 57.41 163 VAL B CA 1
ATOM 3578 C C . VAL B 1 163 ? 6.602 26.938 -5.383 1 57.41 163 VAL B C 1
ATOM 3580 O O . VAL B 1 163 ? 5.688 26.109 -5.277 1 57.41 163 VAL B O 1
ATOM 3583 N N . TYR B 1 164 ? 7.812 26.531 -5.789 1 74.06 164 TYR B N 1
ATOM 3584 C CA . TYR B 1 164 ? 7.812 25.328 -6.609 1 74.06 164 TYR B CA 1
ATOM 3585 C C . TYR B 1 164 ? 8.648 24.234 -5.969 1 74.06 164 TYR B C 1
ATOM 3587 O O . TYR B 1 164 ? 9.031 23.266 -6.629 1 74.06 164 TYR B O 1
ATOM 3595 N N . LEU B 1 165 ? 8.812 24.516 -4.711 1 80.88 165 LEU B N 1
ATOM 3596 C CA . LEU B 1 165 ? 9.672 23.578 -4 1 80.88 165 LEU B CA 1
ATOM 3597 C C . LEU B 1 165 ? 9.023 22.203 -3.916 1 80.88 165 LEU B C 1
ATOM 3599 O O . LEU B 1 165 ? 9.695 21.188 -4.082 1 80.88 165 LEU B O 1
ATOM 3603 N N . ASN B 1 166 ? 7.719 22.234 -3.785 1 80.69 166 ASN B N 1
ATOM 3604 C CA . ASN B 1 166 ? 7.004 20.969 -3.656 1 80.69 166 ASN B CA 1
ATOM 3605 C C . ASN B 1 166 ? 7.016 20.188 -4.965 1 80.69 166 ASN B C 1
ATOM 3607 O O . ASN B 1 166 ? 7.141 18.953 -4.953 1 80.69 166 ASN B O 1
ATOM 3611 N N . ILE B 1 167 ? 6.973 20.906 -6.023 1 85.62 167 ILE B N 1
ATOM 3612 C CA . ILE B 1 167 ? 6.98 20.25 -7.328 1 85.62 167 ILE B CA 1
ATOM 3613 C C . ILE B 1 167 ? 8.375 19.719 -7.633 1 85.62 167 ILE B C 1
ATOM 3615 O O . ILE B 1 167 ? 8.523 18.641 -8.219 1 85.62 167 ILE B O 1
ATOM 3619 N N . LYS B 1 168 ? 9.367 20.547 -7.254 1 87.38 168 LYS B N 1
ATOM 3620 C CA . LYS B 1 168 ? 10.742 20.109 -7.469 1 87.38 168 LYS B CA 1
ATOM 3621 C C . LYS B 1 168 ? 11.062 18.875 -6.629 1 87.38 168 LYS B C 1
ATOM 3623 O O . LYS B 1 168 ? 11.711 17.938 -7.109 1 87.38 168 LYS B O 1
ATOM 3628 N N . CYS B 1 169 ? 10.578 18.828 -5.406 1 86.62 169 CYS B N 1
ATOM 3629 C CA . CYS B 1 169 ? 10.797 17.688 -4.523 1 86.62 169 CYS B CA 1
ATOM 3630 C C . CYS B 1 169 ? 10.086 16.438 -5.055 1 86.62 169 CYS B C 1
ATOM 3632 O O . CYS B 1 169 ? 10.633 15.344 -5 1 86.62 169 CYS B O 1
ATOM 3634 N N . TYR B 1 170 ? 8.867 16.672 -5.539 1 89.38 170 TYR B N 1
ATOM 3635 C CA . TYR B 1 170 ? 8.102 15.57 -6.113 1 89.38 170 TYR B CA 1
ATOM 3636 C C . TYR B 1 170 ? 8.828 14.969 -7.316 1 89.38 170 TYR B C 1
ATOM 3638 O O . TYR B 1 170 ? 8.953 13.75 -7.43 1 89.38 170 TYR B O 1
ATOM 3646 N N . THR B 1 171 ? 9.336 15.836 -8.188 1 89.19 171 THR B N 1
ATOM 3647 C CA . THR B 1 171 ? 10.055 15.383 -9.375 1 89.19 171 THR B CA 1
ATOM 3648 C C . THR B 1 171 ? 11.336 14.648 -8.992 1 89.19 171 THR B C 1
ATOM 3650 O O . THR B 1 171 ? 11.664 13.617 -9.578 1 89.19 171 THR B O 1
ATOM 3653 N N . PHE B 1 172 ? 11.961 15.188 -8 1 90.69 172 PHE B N 1
ATOM 3654 C CA . PHE B 1 172 ? 13.188 14.555 -7.523 1 90.69 172 PHE B CA 1
ATOM 3655 C C . PHE B 1 172 ? 12.891 13.164 -6.973 1 90.69 172 PHE B C 1
ATOM 3657 O O . PHE B 1 172 ? 13.664 12.227 -7.191 1 90.69 172 PHE B O 1
ATOM 3664 N N . SER B 1 173 ? 11.828 13.062 -6.223 1 91.25 173 SER B N 1
ATOM 3665 C CA . SER B 1 173 ? 11.438 11.773 -5.656 1 91.25 173 SER B CA 1
ATOM 3666 C C . SER B 1 173 ? 11.062 10.781 -6.75 1 91.25 173 SER B C 1
ATOM 3668 O O . SER B 1 173 ? 11.352 9.586 -6.645 1 91.25 173 SER B O 1
ATOM 3670 N N . LEU B 1 174 ? 10.43 11.242 -7.812 1 91.38 174 LEU B N 1
ATOM 3671 C CA . LEU B 1 174 ? 10.047 10.375 -8.922 1 91.38 174 LEU B CA 1
ATOM 3672 C C . LEU B 1 174 ? 11.273 9.859 -9.656 1 91.38 174 LEU B C 1
ATOM 3674 O O . LEU B 1 174 ? 11.336 8.68 -10.023 1 91.38 174 LEU B O 1
ATOM 3678 N N . VAL B 1 175 ? 12.25 10.727 -9.805 1 90.94 175 VAL B N 1
ATOM 3679 C CA . VAL B 1 175 ? 13.492 10.352 -10.484 1 90.94 175 VAL B CA 1
ATOM 3680 C C . VAL B 1 175 ? 14.242 9.32 -9.641 1 90.94 175 VAL B C 1
ATOM 3682 O O . VAL B 1 175 ? 14.742 8.32 -10.172 1 90.94 175 VAL B O 1
ATOM 3685 N N . SER B 1 176 ? 14.25 9.617 -8.352 1 92.06 176 SER B N 1
ATOM 3686 C CA . SER B 1 176 ? 14.898 8.664 -7.457 1 92.06 176 SER B CA 1
ATOM 3687 C C . SER B 1 176 ? 14.211 7.305 -7.492 1 92.06 176 SER B C 1
ATOM 3689 O O . SER B 1 176 ? 14.867 6.266 -7.395 1 92.06 176 SER B O 1
ATOM 3691 N N . PHE B 1 177 ? 12.938 7.305 -7.598 1 94.25 177 PHE B N 1
ATOM 3692 C CA . PHE B 1 177 ? 12.18 6.062 -7.652 1 94.25 177 PHE B CA 1
ATOM 3693 C C . PHE B 1 177 ? 12.492 5.293 -8.93 1 94.25 177 PHE B C 1
ATOM 3695 O O . PHE B 1 177 ? 12.719 4.078 -8.891 1 94.25 177 PHE B O 1
ATOM 3702 N N . VAL B 1 178 ? 12.562 5.988 -10.086 1 91.5 178 VAL B N 1
ATOM 3703 C CA . VAL B 1 178 ? 12.867 5.363 -11.367 1 91.5 178 VAL B CA 1
ATOM 3704 C C . VAL B 1 178 ? 14.289 4.812 -11.352 1 91.5 178 VAL B C 1
ATOM 3706 O O . VAL B 1 178 ? 14.539 3.703 -11.828 1 91.5 178 VAL B O 1
ATOM 3709 N N . THR B 1 179 ? 15.18 5.523 -10.742 1 91.56 179 THR B N 1
ATOM 3710 C CA . THR B 1 179 ? 16.562 5.074 -10.633 1 91.56 179 THR B CA 1
ATOM 3711 C C . THR B 1 179 ? 16.656 3.812 -9.773 1 91.56 179 THR B C 1
ATOM 3713 O O . THR B 1 179 ? 17.406 2.889 -10.102 1 91.56 179 THR B O 1
ATOM 3716 N N . SER B 1 180 ? 15.883 3.834 -8.703 1 92.31 180 SER B N 1
ATOM 3717 C CA . SER B 1 180 ? 15.875 2.648 -7.855 1 92.31 180 SER B CA 1
ATOM 3718 C C . SER B 1 180 ? 15.352 1.43 -8.602 1 92.31 180 SER B C 1
ATOM 3720 O O . SER B 1 180 ? 15.836 0.313 -8.398 1 92.31 180 SER B O 1
ATOM 3722 N N . ILE B 1 181 ? 14.367 1.626 -9.422 1 92.62 181 ILE B N 1
ATOM 3723 C CA . ILE B 1 181 ? 13.812 0.537 -10.219 1 92.62 181 ILE B CA 1
ATOM 3724 C C . ILE B 1 181 ? 14.867 0.017 -11.188 1 92.62 181 ILE B C 1
ATOM 3726 O O . ILE B 1 181 ? 15.031 -1.195 -11.352 1 92.62 181 ILE B O 1
ATOM 3730 N N . LEU B 1 182 ? 15.617 0.931 -11.828 1 89.69 182 LEU B N 1
ATOM 3731 C CA . LEU B 1 182 ? 16.641 0.552 -12.797 1 89.69 182 LEU B CA 1
ATOM 3732 C C . LEU B 1 182 ? 17.781 -0.207 -12.109 1 89.69 182 LEU B C 1
ATOM 3734 O O . LEU B 1 182 ? 18.25 -1.225 -12.625 1 89.69 182 LEU B O 1
ATOM 3738 N N . ILE B 1 183 ? 18.156 0.198 -10.945 1 89.31 183 ILE B N 1
ATOM 3739 C CA . ILE B 1 183 ? 19.25 -0.436 -10.203 1 89.31 183 ILE B CA 1
ATOM 3740 C C . ILE B 1 183 ? 18.812 -1.827 -9.75 1 89.31 183 ILE B C 1
ATOM 3742 O O . ILE B 1 183 ? 19.531 -2.809 -9.969 1 89.31 183 ILE B O 1
ATOM 3746 N N . THR B 1 184 ? 17.656 -1.868 -9.156 1 89.44 184 THR B N 1
ATOM 3747 C CA . THR B 1 184 ? 17.172 -3.158 -8.68 1 89.44 184 THR B CA 1
ATOM 3748 C C . THR B 1 184 ? 16.922 -4.105 -9.852 1 89.44 184 THR B C 1
ATOM 3750 O O . THR B 1 184 ? 17.125 -5.316 -9.734 1 89.44 184 THR B O 1
ATOM 3753 N N . GLY B 1 185 ? 16.391 -3.516 -10.922 1 88.56 185 GLY B N 1
ATOM 3754 C CA . GLY B 1 185 ? 16.203 -4.328 -12.117 1 88.56 185 GLY B CA 1
ATOM 3755 C C . GLY B 1 185 ? 17.5 -4.965 -12.609 1 88.56 185 GLY B C 1
ATOM 3756 O O . GLY B 1 185 ? 17.5 -6.125 -13.023 1 88.56 185 GLY B O 1
ATOM 3757 N N . ALA B 1 186 ? 18.594 -4.199 -12.57 1 86.38 186 ALA B N 1
ATOM 3758 C CA . ALA B 1 186 ? 19.906 -4.723 -12.977 1 86.38 186 ALA B CA 1
ATOM 3759 C C . ALA B 1 186 ? 20.375 -5.816 -12.023 1 86.38 186 ALA B C 1
ATOM 3761 O O . ALA B 1 186 ? 20.938 -6.824 -12.461 1 86.38 186 ALA B O 1
ATOM 3762 N N . VAL B 1 187 ? 20.125 -5.59 -10.781 1 83.56 187 VAL B N 1
ATOM 3763 C CA . VAL B 1 187 ? 20.516 -6.578 -9.781 1 83.56 187 VAL B CA 1
ATOM 3764 C C . VAL B 1 187 ? 19.719 -7.867 -9.992 1 83.56 187 VAL B C 1
ATOM 3766 O O . VAL B 1 187 ? 20.281 -8.961 -9.961 1 83.56 187 VAL B O 1
ATOM 3769 N N . PHE B 1 188 ? 18.391 -7.711 -10.234 1 83.5 188 PHE B N 1
ATOM 3770 C CA . PHE B 1 188 ? 17.547 -8.875 -10.477 1 83.5 188 PHE B CA 1
ATOM 3771 C C . PHE B 1 188 ? 17.969 -9.602 -11.75 1 83.5 188 PHE B C 1
ATOM 3773 O O . PHE B 1 188 ? 18.016 -10.836 -11.781 1 83.5 188 PHE B O 1
ATOM 3780 N N . ALA B 1 189 ? 18.266 -8.82 -12.758 1 81.75 189 ALA B N 1
ATOM 3781 C CA . ALA B 1 189 ? 18.656 -9.414 -14.031 1 81.75 189 ALA B CA 1
ATOM 3782 C C . ALA B 1 189 ? 19.953 -10.211 -13.875 1 81.75 189 ALA B C 1
ATOM 3784 O O . ALA B 1 189 ? 20.078 -11.312 -14.414 1 81.75 189 ALA B O 1
ATOM 3785 N N . HIS B 1 190 ? 20.906 -9.695 -13.148 1 79.75 190 HIS B N 1
ATOM 3786 C CA . HIS B 1 190 ? 22.203 -10.336 -12.961 1 79.75 190 HIS B CA 1
ATOM 3787 C C . HIS B 1 190 ? 22.094 -11.531 -12.016 1 79.75 190 HIS B C 1
ATOM 3789 O O . HIS B 1 190 ? 22.656 -12.594 -12.281 1 79.75 190 HIS B O 1
ATOM 3795 N N . THR B 1 191 ? 21.359 -11.398 -10.953 1 74 191 THR B N 1
ATOM 3796 C CA . THR B 1 191 ? 21.281 -12.445 -9.93 1 74 191 THR B CA 1
ATOM 3797 C C . THR B 1 191 ? 20.453 -13.625 -10.43 1 74 191 THR B C 1
ATOM 3799 O O . THR B 1 191 ? 20.734 -14.773 -10.07 1 74 191 THR B O 1
ATOM 3802 N N . HIS B 1 192 ? 19.469 -13.32 -11.211 1 75.75 192 HIS B N 1
ATOM 3803 C CA . HIS B 1 192 ? 18.562 -14.398 -11.625 1 75.75 192 HIS B CA 1
ATOM 3804 C C . HIS B 1 192 ? 18.781 -14.758 -13.094 1 75.75 192 HIS B C 1
ATOM 3806 O O . HIS B 1 192 ? 18.047 -15.57 -13.648 1 75.75 192 HIS B O 1
ATOM 3812 N N . GLU B 1 193 ? 19.75 -14.188 -13.68 1 76.5 193 GLU B N 1
ATOM 3813 C CA . GLU B 1 193 ? 20.156 -14.492 -15.047 1 76.5 193 GLU B CA 1
ATOM 3814 C C . GLU B 1 193 ? 18.969 -14.383 -16.016 1 76.5 193 GLU B C 1
ATOM 3816 O O . GLU B 1 193 ? 18.703 -15.305 -16.781 1 76.5 193 GLU B O 1
ATOM 3821 N N . VAL B 1 194 ? 18.219 -13.344 -15.891 1 75 194 VAL B N 1
ATOM 3822 C CA . VAL B 1 194 ? 17.109 -13.047 -16.797 1 75 194 VAL B CA 1
ATOM 3823 C C . VAL B 1 194 ? 17.422 -11.797 -17.609 1 75 194 VAL B C 1
ATOM 3825 O O . VAL B 1 194 ? 18.438 -11.125 -17.359 1 75 194 VAL B O 1
ATOM 3828 N N . SER B 1 195 ? 16.688 -11.578 -18.609 1 76 195 SER B N 1
ATOM 3829 C CA . SER B 1 195 ? 16.859 -10.367 -19.406 1 76 195 SER B CA 1
ATOM 3830 C C . SER B 1 195 ? 16.625 -9.117 -18.562 1 76 195 SER B C 1
ATOM 3832 O O . SER B 1 195 ? 15.914 -9.156 -17.562 1 76 195 SER B O 1
ATOM 3834 N N . TYR B 1 196 ? 17.328 -8.094 -18.938 1 80.88 196 TYR B N 1
ATOM 3835 C CA . TYR B 1 196 ? 17.188 -6.844 -18.203 1 80.88 196 TYR B CA 1
ATOM 3836 C C . TYR B 1 196 ? 15.75 -6.348 -18.203 1 80.88 196 TYR B C 1
ATOM 3838 O O . TYR B 1 196 ? 15.273 -5.793 -17.203 1 80.88 196 TYR B O 1
ATOM 3846 N N . ILE B 1 197 ? 15.047 -6.609 -19.25 1 80 197 ILE B N 1
ATOM 3847 C CA . ILE B 1 197 ? 13.664 -6.145 -19.328 1 80 197 ILE B CA 1
ATOM 3848 C C . ILE B 1 197 ? 12.805 -6.902 -18.328 1 80 197 ILE B C 1
ATOM 3850 O O . ILE B 1 197 ? 11.961 -6.312 -17.656 1 80 197 ILE B O 1
ATOM 3854 N N . THR B 1 198 ? 13.07 -8.133 -18.25 1 81.81 198 THR B N 1
ATOM 3855 C CA . THR B 1 198 ? 12.344 -8.938 -17.281 1 81.81 198 THR B CA 1
ATOM 3856 C C . THR B 1 198 ? 12.719 -8.539 -15.852 1 81.81 198 THR B C 1
ATOM 3858 O O . THR B 1 198 ? 11.867 -8.5 -14.961 1 81.81 198 THR B O 1
ATOM 3861 N N . GLY B 1 199 ? 13.984 -8.25 -15.75 1 84.62 199 GLY B N 1
ATOM 3862 C CA . GLY B 1 199 ? 14.422 -7.777 -14.453 1 84.62 199 GLY B CA 1
ATOM 3863 C C . GLY B 1 199 ? 13.812 -6.445 -14.062 1 84.62 199 GLY B C 1
ATOM 3864 O O . GLY B 1 199 ? 13.445 -6.242 -12.898 1 84.62 199 GLY B O 1
ATOM 3865 N N . LEU B 1 200 ? 13.695 -5.621 -15.086 1 87.12 200 LEU B N 1
ATOM 3866 C CA . LEU B 1 200 ? 13.102 -4.309 -14.852 1 87.12 200 LEU B CA 1
ATOM 3867 C C . LEU B 1 200 ? 11.625 -4.438 -14.484 1 87.12 200 LEU B C 1
ATOM 3869 O O . LEU B 1 200 ? 11.156 -3.781 -13.555 1 87.12 200 LEU B O 1
ATOM 3873 N N . TYR B 1 201 ? 10.969 -5.328 -15.172 1 88.56 201 TYR B N 1
ATOM 3874 C CA . TYR B 1 201 ? 9.562 -5.586 -14.891 1 88.56 201 TYR B CA 1
ATOM 3875 C C . TYR B 1 201 ? 9.383 -6.16 -13.484 1 88.56 201 TYR B C 1
ATOM 3877 O O . TYR B 1 201 ? 8.531 -5.703 -12.727 1 88.56 201 TYR B O 1
ATOM 3885 N N . ALA B 1 202 ? 10.211 -7.051 -13.203 1 88.56 202 ALA B N 1
ATOM 3886 C CA . ALA B 1 202 ? 10.141 -7.688 -11.891 1 88.56 202 ALA B CA 1
ATOM 3887 C C . ALA B 1 202 ? 10.461 -6.688 -10.781 1 88.56 202 ALA B C 1
ATOM 3889 O O . ALA B 1 202 ? 9.844 -6.719 -9.719 1 88.56 202 ALA B O 1
ATOM 3890 N N . SER B 1 203 ? 11.406 -5.887 -11.07 1 91.06 203 SER B N 1
ATOM 3891 C CA . SER B 1 203 ? 11.773 -4.871 -10.086 1 91.06 203 SER B CA 1
ATOM 3892 C C . SER B 1 203 ? 10.641 -3.879 -9.867 1 91.06 203 SER B C 1
ATOM 3894 O O . SER B 1 203 ? 10.328 -3.529 -8.727 1 91.06 203 SER B O 1
ATOM 3896 N N . PHE B 1 204 ? 10.039 -3.477 -10.922 1 93 204 PHE B N 1
ATOM 3897 C CA . PHE B 1 204 ? 8.93 -2.533 -10.82 1 93 204 PHE B CA 1
ATOM 3898 C C . PHE B 1 204 ? 7.781 -3.133 -10.016 1 93 204 PHE B C 1
ATOM 3900 O O . PHE B 1 204 ? 7.238 -2.484 -9.117 1 93 204 PHE B O 1
ATOM 3907 N N . VAL B 1 205 ? 7.418 -4.344 -10.328 1 92.12 205 VAL B N 1
ATOM 3908 C CA . VAL B 1 205 ? 6.305 -5.035 -9.688 1 92.12 205 VAL B CA 1
ATOM 3909 C C . VAL B 1 205 ? 6.602 -5.234 -8.203 1 92.12 205 VAL B C 1
ATOM 3911 O O . VAL B 1 205 ? 5.703 -5.133 -7.367 1 92.12 205 VAL B O 1
ATOM 3914 N N . THR B 1 206 ? 7.824 -5.398 -7.891 1 89.94 206 THR B N 1
ATOM 3915 C CA . THR B 1 206 ? 8.227 -5.637 -6.508 1 89.94 206 THR B CA 1
ATOM 3916 C C . THR B 1 206 ? 8.289 -4.328 -5.727 1 89.94 206 THR B C 1
ATOM 3918 O O . THR B 1 206 ? 7.723 -4.227 -4.637 1 89.94 206 THR B O 1
ATOM 3921 N N . LEU B 1 207 ? 8.875 -3.326 -6.309 1 91.94 207 LEU B N 1
ATOM 3922 C CA . LEU B 1 207 ? 9.141 -2.088 -5.582 1 91.94 207 LEU B CA 1
ATOM 3923 C C . LEU B 1 207 ? 7.859 -1.267 -5.43 1 91.94 207 LEU B C 1
ATOM 3925 O O . LEU B 1 207 ? 7.754 -0.442 -4.52 1 91.94 207 LEU B O 1
ATOM 3929 N N . THR B 1 208 ? 6.895 -1.472 -6.262 1 92.31 208 THR B N 1
ATOM 3930 C CA . THR B 1 208 ? 5.613 -0.787 -6.133 1 92.31 208 THR B CA 1
ATOM 3931 C C . THR B 1 208 ? 4.641 -1.607 -5.289 1 92.31 208 THR B C 1
ATOM 3933 O O . THR B 1 208 ? 3.52 -1.174 -5.027 1 92.31 208 THR B O 1
ATOM 3936 N N . THR B 1 209 ? 5.016 -2.801 -4.844 1 90.56 209 THR B N 1
ATOM 3937 C CA . THR B 1 209 ? 4.273 -3.732 -4 1 90.56 209 THR B CA 1
ATOM 3938 C C . THR B 1 209 ? 3.027 -4.242 -4.723 1 90.56 209 THR B C 1
ATOM 3940 O O . THR B 1 209 ? 2.057 -4.652 -4.086 1 90.56 209 THR B O 1
ATOM 3943 N N . ILE B 1 210 ? 2.986 -4.027 -6.105 1 93.19 210 ILE B N 1
ATOM 3944 C CA . ILE B 1 210 ? 1.943 -4.691 -6.875 1 93.19 210 ILE B CA 1
ATOM 3945 C C . ILE B 1 210 ? 2.033 -6.203 -6.672 1 93.19 210 ILE B C 1
ATOM 3947 O O . ILE B 1 210 ? 1.032 -6.855 -6.367 1 93.19 210 ILE B O 1
ATOM 3951 N N . GLY B 1 211 ? 3.18 -6.82 -6.836 1 90.88 211 GLY B N 1
ATOM 3952 C CA . GLY B 1 211 ? 3.521 -8.156 -6.383 1 90.88 211 GLY B CA 1
ATOM 3953 C C . GLY B 1 211 ? 2.754 -9.25 -7.109 1 90.88 211 GLY B C 1
ATOM 3954 O O . GLY B 1 211 ? 2.189 -10.141 -6.48 1 90.88 211 GLY B O 1
ATOM 3955 N N . PHE B 1 212 ? 2.73 -9.305 -8.414 1 88.25 212 PHE B N 1
ATOM 3956 C CA . PHE B 1 212 ? 2.037 -10.336 -9.18 1 88.25 212 PHE B CA 1
ATOM 3957 C C . PHE B 1 212 ? 2.619 -11.719 -8.883 1 88.25 212 PHE B C 1
ATOM 3959 O O . PHE B 1 212 ? 1.897 -12.711 -8.883 1 88.25 212 PHE B O 1
ATOM 3966 N N . GLY B 1 213 ? 3.879 -11.773 -8.672 1 80.94 213 GLY B N 1
ATOM 3967 C CA . GLY B 1 213 ? 4.543 -13.023 -8.344 1 80.94 213 GLY B CA 1
ATOM 3968 C C . GLY B 1 213 ? 4.812 -13.891 -9.562 1 80.94 213 GLY B C 1
ATOM 3969 O O . GLY B 1 213 ? 5.07 -15.086 -9.43 1 80.94 213 GLY B O 1
ATOM 3970 N N . ASP B 1 214 ? 4.617 -13.391 -10.766 1 76.81 214 ASP B N 1
ATOM 3971 C CA . ASP B 1 214 ? 4.824 -14.18 -11.977 1 76.81 214 ASP B CA 1
ATOM 3972 C C . ASP B 1 214 ? 6.312 -14.438 -12.211 1 76.81 214 ASP B C 1
ATOM 3974 O O . ASP B 1 214 ? 6.688 -15.508 -12.703 1 76.81 214 ASP B O 1
ATOM 3978 N N . PHE B 1 215 ? 7.082 -13.422 -11.977 1 64.81 215 PHE B N 1
ATOM 3979 C CA . PHE B 1 215 ? 8.516 -13.641 -12.125 1 64.81 215 PHE B CA 1
ATOM 3980 C C . PHE B 1 215 ? 9.188 -13.727 -10.758 1 64.81 215 PHE B C 1
ATOM 3982 O O . PHE B 1 215 ? 9.641 -12.719 -10.211 1 64.81 215 PHE B O 1
ATOM 3989 N N . ARG B 1 216 ? 8.578 -14.5 -9.891 1 60.25 216 ARG B N 1
ATOM 3990 C CA . ARG B 1 216 ? 9.18 -14.516 -8.562 1 60.25 216 ARG B CA 1
ATOM 3991 C C . ARG B 1 216 ? 10.562 -15.156 -8.594 1 60.25 216 ARG B C 1
ATOM 3993 O O . ARG B 1 216 ? 10.719 -16.297 -9.031 1 60.25 216 ARG B O 1
ATOM 4000 N N . PHE B 1 217 ? 11.523 -14.195 -8.609 1 55.34 217 PHE B N 1
ATOM 4001 C CA . PHE B 1 217 ? 12.93 -14.578 -8.461 1 55.34 217 PHE B CA 1
ATOM 4002 C C . PHE B 1 217 ? 13.188 -15.188 -7.09 1 55.34 217 PHE B C 1
ATOM 4004 O O . PHE B 1 217 ? 12.961 -14.547 -6.066 1 55.34 217 PHE B O 1
ATOM 4011 N N . ARG B 1 218 ? 12.625 -16.516 -7.043 1 50.41 218 ARG B N 1
ATOM 4012 C CA . ARG B 1 218 ? 12.852 -17.266 -5.816 1 50.41 218 ARG B CA 1
ATOM 4013 C C . ARG B 1 218 ? 14.32 -17.203 -5.402 1 50.41 218 ARG B C 1
ATOM 4015 O O . ARG B 1 218 ? 15.203 -17.156 -6.254 1 50.41 218 ARG B O 1
ATOM 4022 N N . ALA B 1 219 ? 14.422 -16.594 -4.188 1 45.16 219 ALA B N 1
ATOM 4023 C CA . ALA B 1 219 ? 15.758 -16.875 -3.689 1 45.16 219 ALA B CA 1
ATOM 4024 C C . ALA B 1 219 ? 16.188 -18.297 -4.055 1 45.16 219 ALA B C 1
ATOM 4026 O O . ALA B 1 219 ? 15.414 -19.25 -3.928 1 45.16 219 ALA B O 1
ATOM 4027 N N . PRO B 1 220 ? 16.938 -18.406 -4.988 1 43.38 220 PRO B N 1
ATOM 4028 C CA . PRO B 1 220 ? 17.344 -19.812 -5.105 1 43.38 220 PRO B CA 1
ATOM 4029 C C . PRO B 1 220 ? 17.188 -20.578 -3.795 1 43.38 220 PRO B C 1
ATOM 4031 O O . PRO B 1 220 ? 16.969 -19.984 -2.742 1 43.38 220 PRO B O 1
ATOM 4034 N N . SER B 1 221 ? 17.703 -21.844 -3.699 1 42.62 221 SER B N 1
ATOM 4035 C CA . SER B 1 221 ? 17.688 -22.734 -2.545 1 42.62 221 SER B CA 1
ATOM 4036 C C . SER B 1 221 ? 17.641 -21.953 -1.239 1 42.62 221 SER B C 1
ATOM 4038 O O . SER B 1 221 ? 16.75 -21.141 -1.027 1 42.62 221 SER B O 1
ATOM 4040 N N . ASP B 1 222 ? 18.469 -22.312 -0.265 1 42.66 222 ASP B N 1
ATOM 4041 C CA . ASP B 1 222 ? 18.859 -22.062 1.119 1 42.66 222 ASP B CA 1
ATOM 4042 C C . ASP B 1 222 ? 19.281 -20.594 1.308 1 42.66 222 ASP B C 1
ATOM 4044 O O . ASP B 1 222 ? 19.875 -20.25 2.324 1 42.66 222 ASP B O 1
ATOM 4048 N N . SER B 1 223 ? 19.234 -19.578 0.338 1 49.47 223 SER B N 1
ATOM 4049 C CA . SER B 1 223 ? 20.266 -18.578 0.572 1 49.47 223 SER B CA 1
ATOM 4050 C C . SER B 1 223 ? 19.688 -17.297 1.155 1 49.47 223 SER B C 1
ATOM 4052 O O . SER B 1 223 ? 18.609 -16.859 0.743 1 49.47 223 SER B O 1
ATOM 4054 N N . SER B 1 224 ? 20.078 -16.891 2.307 1 55 224 SER B N 1
ATOM 4055 C CA . SER B 1 224 ? 20.109 -15.664 3.08 1 55 224 SER B CA 1
ATOM 4056 C C . SER B 1 224 ? 20.328 -14.453 2.176 1 55 224 SER B C 1
ATOM 4058 O O . SER B 1 224 ? 20.109 -13.312 2.592 1 55 224 SER B O 1
ATOM 4060 N N . ALA B 1 225 ? 20.688 -14.758 0.904 1 57.53 225 ALA B N 1
ATOM 4061 C CA . ALA B 1 225 ? 21.094 -13.633 0.062 1 57.53 225 ALA B CA 1
ATOM 4062 C C . ALA B 1 225 ? 19.891 -12.758 -0.307 1 57.53 225 ALA B C 1
ATOM 4064 O O . ALA B 1 225 ? 20 -11.531 -0.344 1 57.53 225 ALA B O 1
ATOM 4065 N N . PHE B 1 226 ? 18.766 -13.367 -0.495 1 58.59 226 PHE B N 1
ATOM 4066 C CA . PHE B 1 226 ? 17.594 -12.578 -0.822 1 58.59 226 PHE B CA 1
ATOM 4067 C C . PHE B 1 226 ? 17.219 -11.648 0.326 1 58.59 226 PHE B C 1
ATOM 4069 O O . PHE B 1 2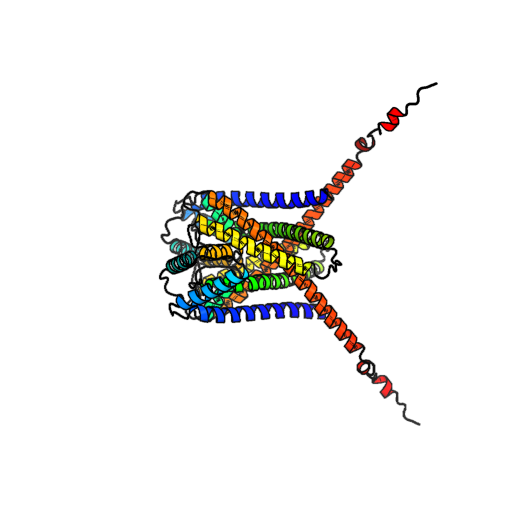26 ? 16.938 -10.469 0.108 1 58.59 226 PHE B O 1
ATOM 4076 N N . ALA B 1 227 ? 17.344 -12.312 1.442 1 62.62 227 ALA B N 1
ATOM 4077 C CA . ALA B 1 227 ? 16.969 -11.531 2.621 1 62.62 227 ALA B CA 1
ATOM 4078 C C . ALA B 1 227 ? 17.906 -10.344 2.809 1 62.62 227 ALA B C 1
ATOM 4080 O O . ALA B 1 227 ? 17.469 -9.25 3.168 1 62.62 227 ALA B O 1
ATOM 4081 N N . VAL B 1 228 ? 19.078 -10.578 2.326 1 64.56 228 VAL B N 1
ATOM 4082 C CA . VAL B 1 228 ? 20.078 -9.562 2.637 1 64.56 228 VAL B CA 1
ATOM 4083 C C . VAL B 1 228 ? 20.094 -8.484 1.551 1 64.56 228 VAL B C 1
ATOM 4085 O O . VAL B 1 228 ? 20.328 -7.312 1.834 1 64.56 228 VAL B O 1
ATOM 4088 N N . THR B 1 229 ? 19.734 -8.844 0.338 1 73.62 229 THR B N 1
ATOM 4089 C CA . THR B 1 229 ? 19.844 -7.844 -0.719 1 73.62 229 THR B CA 1
ATOM 4090 C C . THR B 1 229 ? 18.469 -7.266 -1.062 1 73.62 229 THR B C 1
ATOM 4092 O O . THR B 1 229 ? 18.312 -6.051 -1.205 1 73.62 229 THR B O 1
ATOM 4095 N N . GLU B 1 230 ? 17.469 -8.109 -1.02 1 77 230 GLU B N 1
ATOM 4096 C CA . GLU B 1 230 ? 16.156 -7.668 -1.507 1 77 230 GLU B CA 1
ATOM 4097 C C . GLU B 1 230 ? 15.414 -6.875 -0.44 1 77 230 GLU B C 1
ATOM 4099 O O . GLU B 1 230 ? 14.695 -5.922 -0.756 1 77 230 GLU B O 1
ATOM 4104 N N . VAL B 1 231 ? 15.656 -7.258 0.841 1 84.06 231 VAL B N 1
ATOM 4105 C CA . VAL B 1 231 ? 14.906 -6.617 1.915 1 84.06 231 VAL B CA 1
ATOM 4106 C C . VAL B 1 231 ? 15.336 -5.156 2.045 1 84.06 231 VAL B C 1
ATOM 4108 O O . VAL B 1 231 ? 14.492 -4.254 2.014 1 84.06 231 VAL B O 1
ATOM 4111 N N . PRO B 1 232 ? 16.656 -4.891 2.037 1 83.81 232 PRO B N 1
ATOM 4112 C CA . PRO B 1 232 ? 17.047 -3.484 2.129 1 83.81 232 PRO B CA 1
ATOM 4113 C C . PRO B 1 232 ? 16.641 -2.674 0.899 1 83.81 232 PRO B C 1
ATOM 4115 O O . PRO B 1 232 ? 16.266 -1.507 1.021 1 83.81 232 PRO B O 1
ATOM 4118 N N . LEU B 1 233 ? 16.719 -3.271 -0.256 1 85.94 233 LEU B N 1
ATOM 4119 C CA . LEU B 1 233 ? 16.344 -2.566 -1.478 1 85.94 233 LEU B CA 1
ATOM 4120 C C . LEU B 1 233 ? 14.859 -2.24 -1.484 1 85.94 233 LEU B C 1
ATOM 4122 O O . LEU B 1 233 ? 14.453 -1.157 -1.917 1 85.94 233 LEU B O 1
ATOM 4126 N N . THR B 1 234 ? 14.102 -3.168 -0.985 1 87.75 234 THR B N 1
ATOM 4127 C CA . THR B 1 234 ? 12.656 -2.959 -0.927 1 87.75 234 THR B CA 1
ATOM 4128 C C . THR B 1 234 ? 12.305 -1.907 0.121 1 87.75 234 THR B C 1
ATOM 4130 O O . THR B 1 234 ? 11.445 -1.057 -0.111 1 87.75 234 THR B O 1
ATOM 4133 N N . LEU B 1 235 ? 12.953 -1.928 1.247 1 88.44 235 LEU B N 1
ATOM 4134 C CA . LEU B 1 235 ? 12.695 -0.934 2.283 1 88.44 235 LEU B CA 1
ATOM 4135 C C . LEU B 1 235 ? 13.078 0.463 1.803 1 88.44 235 LEU B C 1
ATOM 4137 O O . LEU B 1 235 ? 12.375 1.436 2.09 1 88.44 235 LEU B O 1
ATOM 4141 N N . LEU B 1 236 ? 14.141 0.506 1.048 1 88.69 236 LEU B N 1
ATOM 4142 C CA . LEU B 1 236 ? 14.555 1.783 0.479 1 88.69 236 LEU B CA 1
ATOM 4143 C C . LEU B 1 236 ? 13.523 2.299 -0.515 1 88.69 236 LEU B C 1
ATOM 4145 O O . LEU B 1 236 ? 13.188 3.486 -0.507 1 88.69 236 LEU B O 1
ATOM 4149 N N . SER B 1 237 ? 13.07 1.438 -1.277 1 90.38 237 SER B N 1
ATOM 4150 C CA . SER B 1 237 ? 12.07 1.822 -2.268 1 90.38 237 SER B CA 1
ATOM 4151 C C . SER B 1 237 ? 10.773 2.279 -1.6 1 90.38 237 SER B C 1
ATOM 4153 O O . SER B 1 237 ? 10.164 3.258 -2.029 1 90.38 237 SER B O 1
ATOM 4155 N N . LEU B 1 238 ? 10.398 1.548 -0.561 1 90.62 238 LEU B N 1
ATOM 4156 C CA . LEU B 1 238 ? 9.195 1.926 0.168 1 90.62 238 LEU B CA 1
ATOM 4157 C C . LEU B 1 238 ? 9.344 3.311 0.79 1 90.62 238 LEU B C 1
ATOM 4159 O O . LEU B 1 238 ? 8.375 4.066 0.873 1 90.62 238 LEU B O 1
ATOM 4163 N N . THR B 1 239 ? 10.531 3.576 1.165 1 91.12 239 THR B N 1
ATOM 4164 C CA . THR B 1 239 ? 10.82 4.906 1.691 1 91.12 239 THR B CA 1
ATOM 4165 C C . THR B 1 239 ? 10.641 5.965 0.606 1 91.12 239 THR B C 1
ATOM 4167 O O . THR B 1 239 ? 10.023 7.008 0.842 1 91.12 239 THR B O 1
ATOM 4170 N N . ILE B 1 240 ? 11.109 5.684 -0.517 1 93.19 240 ILE B N 1
ATOM 4171 C CA . ILE B 1 240 ? 11.016 6.617 -1.632 1 93.19 240 ILE B CA 1
ATOM 4172 C C . ILE B 1 240 ? 9.555 6.797 -2.033 1 93.19 240 ILE B C 1
ATOM 4174 O O . ILE B 1 240 ? 9.109 7.918 -2.295 1 93.19 240 ILE B O 1
ATOM 4178 N N . VAL B 1 241 ? 8.852 5.688 -2.066 1 92.5 241 VAL B N 1
ATOM 4179 C CA . VAL B 1 241 ? 7.434 5.746 -2.398 1 92.5 241 VAL B CA 1
ATOM 4180 C C . VAL B 1 241 ? 6.691 6.582 -1.355 1 92.5 241 VAL B C 1
ATOM 4182 O O . VAL B 1 241 ? 5.805 7.367 -1.696 1 92.5 241 VAL B O 1
ATOM 4185 N N . SER B 1 242 ? 7.043 6.379 -0.133 1 91.62 242 SER B N 1
ATOM 4186 C CA . SER B 1 242 ? 6.445 7.18 0.934 1 91.62 242 SER B CA 1
ATOM 4187 C C . SER B 1 242 ? 6.762 8.656 0.758 1 91.62 242 SER B C 1
ATOM 4189 O O . SER B 1 242 ? 5.938 9.516 1.084 1 91.62 242 SER B O 1
ATOM 4191 N N . CYS B 1 243 ? 7.922 8.922 0.3 1 91.31 243 CYS B N 1
ATOM 4192 C CA . CYS B 1 243 ? 8.297 10.305 0.001 1 91.31 243 CYS B CA 1
ATOM 4193 C C . CYS B 1 243 ? 7.422 10.875 -1.107 1 91.31 243 CYS B C 1
ATOM 4195 O O . CYS B 1 243 ? 6.945 12.008 -1.004 1 91.31 243 CYS B O 1
ATOM 4197 N N . ILE B 1 244 ? 7.246 10.109 -2.086 1 91.56 244 ILE B N 1
ATOM 4198 C CA . ILE B 1 244 ? 6.391 10.523 -3.191 1 91.56 244 ILE B CA 1
ATOM 4199 C C . ILE B 1 244 ? 4.969 10.75 -2.686 1 91.56 244 ILE B C 1
ATOM 4201 O O . ILE B 1 244 ? 4.316 11.727 -3.064 1 91.56 244 ILE B O 1
ATOM 4205 N N . PHE B 1 245 ? 4.559 9.883 -1.808 1 90.06 245 PHE B N 1
ATOM 4206 C CA . PHE B 1 245 ? 3.23 10.008 -1.221 1 90.06 245 PHE B CA 1
ATOM 4207 C C . PHE B 1 245 ? 3.086 11.32 -0.469 1 90.06 245 PHE B C 1
ATOM 4209 O O . PHE B 1 245 ? 2.135 12.07 -0.696 1 90.06 245 PHE B O 1
ATOM 4216 N N . ASN B 1 246 ? 4.008 11.602 0.336 1 86.88 246 ASN B N 1
ATOM 4217 C CA . ASN B 1 246 ? 3.957 12.812 1.151 1 86.88 246 ASN B CA 1
ATOM 4218 C C . ASN B 1 246 ? 3.998 14.07 0.29 1 86.88 246 ASN B C 1
ATOM 4220 O O . ASN B 1 246 ? 3.234 15.016 0.519 1 86.88 246 ASN B O 1
ATOM 4224 N N . THR B 1 247 ? 4.824 14.016 -0.638 1 87.38 247 THR B N 1
ATOM 4225 C CA . THR B 1 247 ? 4.945 15.18 -1.503 1 87.38 247 THR B CA 1
ATOM 4226 C C . THR B 1 247 ? 3.713 15.32 -2.391 1 87.38 247 THR B C 1
ATOM 4228 O O . THR B 1 247 ? 3.283 16.438 -2.691 1 87.38 247 THR B O 1
ATOM 4231 N N . SER B 1 248 ? 3.131 14.203 -2.791 1 87.31 248 SER B N 1
ATOM 4232 C CA . SER B 1 248 ? 1.915 14.234 -3.598 1 87.31 248 SER B CA 1
ATOM 4233 C C . SER B 1 248 ? 0.752 14.836 -2.814 1 87.31 248 SER B C 1
ATOM 4235 O O . SER B 1 248 ? -0.053 15.586 -3.367 1 87.31 248 SER B O 1
ATOM 4237 N N . VAL B 1 249 ? 0.642 14.484 -1.611 1 84.88 249 VAL B N 1
ATOM 4238 C CA . VAL B 1 249 ? -0.427 14.992 -0.758 1 84.88 249 VAL B CA 1
ATOM 4239 C C . VAL B 1 249 ? -0.259 16.5 -0.557 1 84.88 249 VAL B C 1
ATOM 4241 O O . VAL B 1 249 ? -1.236 17.25 -0.604 1 84.88 249 VAL B O 1
ATOM 4244 N N . GLU B 1 250 ? 0.939 16.875 -0.355 1 83.44 250 GLU B N 1
ATOM 4245 C CA . GLU B 1 250 ? 1.208 18.297 -0.195 1 83.44 250 GLU B CA 1
ATOM 4246 C C . GLU B 1 250 ? 0.879 19.062 -1.47 1 83.44 250 GLU B C 1
ATOM 4248 O O . GLU B 1 250 ? 0.301 20.156 -1.413 1 83.44 250 GLU B O 1
ATOM 4253 N N . LEU B 1 251 ? 1.241 18.531 -2.551 1 82.5 251 LEU B N 1
ATOM 4254 C CA . LEU B 1 251 ? 0.959 19.172 -3.834 1 82.5 251 LEU B CA 1
ATOM 4255 C C . LEU B 1 251 ? -0.544 19.266 -4.078 1 82.5 251 LEU B C 1
ATOM 4257 O O . LEU B 1 251 ? -1.04 20.281 -4.551 1 82.5 251 LEU B O 1
ATOM 4261 N N . ALA B 1 252 ? -1.203 18.203 -3.812 1 79.5 252 ALA B N 1
ATOM 4262 C CA . ALA B 1 252 ? -2.656 18.203 -3.961 1 79.5 252 ALA B CA 1
ATOM 4263 C C . ALA B 1 252 ? -3.303 19.25 -3.055 1 79.5 252 ALA B C 1
ATOM 4265 O O . ALA B 1 252 ? -4.277 19.891 -3.441 1 79.5 252 ALA B O 1
ATOM 4266 N N . GLY B 1 253 ? -2.758 19.375 -1.889 1 78.56 253 GLY B N 1
ATOM 4267 C CA . GLY B 1 253 ? -3.238 20.406 -0.981 1 78.56 253 GLY B CA 1
ATOM 4268 C C . GLY B 1 253 ? -3.02 21.812 -1.505 1 78.56 253 GLY B C 1
ATOM 4269 O O . GLY B 1 253 ? -3.904 22.656 -1.398 1 78.56 253 GLY B O 1
ATOM 4270 N N . GLN B 1 254 ? -1.915 22.031 -2.021 1 78 254 GLN B N 1
ATOM 4271 C CA . GLN B 1 254 ? -1.603 23.328 -2.586 1 78 254 GLN B CA 1
ATOM 4272 C C . GLN B 1 254 ? -2.516 23.656 -3.766 1 78 254 GLN B C 1
ATOM 4274 O O . GLN B 1 254 ? -2.992 24.781 -3.898 1 78 254 GLN B O 1
ATOM 4279 N N . MET B 1 255 ? -2.656 22.703 -4.543 1 73.62 255 MET B N 1
ATOM 4280 C CA . MET B 1 255 ? -3.529 22.875 -5.699 1 73.62 255 MET B CA 1
ATOM 4281 C C . MET B 1 255 ? -4.957 23.188 -5.258 1 73.62 255 MET B C 1
ATOM 4283 O O . MET B 1 255 ? -5.621 24.047 -5.848 1 73.62 255 MET B O 1
ATOM 4287 N N . HIS B 1 256 ? -5.309 22.516 -4.266 1 72.75 256 HIS B N 1
ATOM 4288 C CA . HIS B 1 256 ? -6.645 22.75 -3.727 1 72.7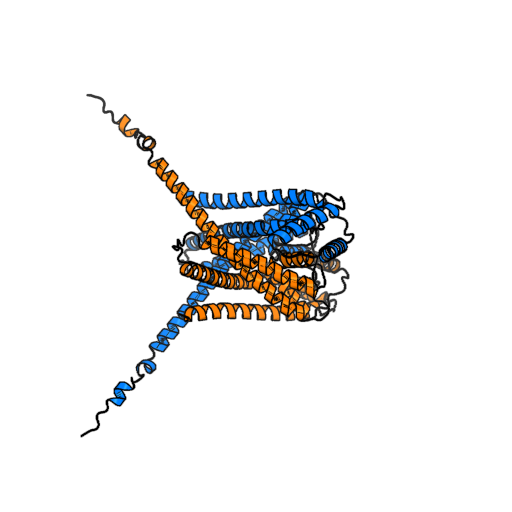5 256 HIS B CA 1
ATOM 4289 C C . HIS B 1 256 ? -6.785 24.172 -3.184 1 72.75 256 HIS B C 1
ATOM 4291 O O . HIS B 1 256 ? -7.797 24.828 -3.416 1 72.75 256 HIS B O 1
ATOM 4297 N N . ASN B 1 257 ? -5.824 24.578 -2.574 1 73.25 257 ASN B N 1
ATOM 4298 C CA . ASN B 1 257 ? -5.848 25.922 -2.016 1 73.25 257 ASN B CA 1
ATOM 4299 C C . ASN B 1 257 ? -5.836 26.984 -3.111 1 73.25 257 ASN B C 1
ATOM 4301 O O . ASN B 1 257 ? -6.5 28.016 -2.988 1 73.25 257 ASN B O 1
ATOM 4305 N N . GLN B 1 258 ? -5.16 26.719 -4.098 1 69.56 258 GLN B N 1
ATOM 4306 C CA . GLN B 1 258 ? -5.125 27.656 -5.219 1 69.56 258 GLN B CA 1
ATOM 4307 C C . GLN B 1 258 ? -6.477 27.719 -5.926 1 69.56 258 GLN B C 1
ATOM 4309 O O . GLN B 1 258 ? -6.938 28.797 -6.297 1 69.56 258 GLN B O 1
ATOM 4314 N N . ILE B 1 259 ? -7.059 26.547 -6.074 1 65.12 259 ILE B N 1
ATOM 4315 C CA . ILE B 1 259 ? -8.367 26.484 -6.715 1 65.12 259 ILE B CA 1
ATOM 4316 C C . ILE B 1 259 ? -9.406 27.172 -5.832 1 65.12 259 ILE B C 1
ATOM 4318 O O . ILE B 1 259 ? -10.25 27.938 -6.324 1 65.12 259 ILE B O 1
ATOM 4322 N N . LYS B 1 260 ? -9.266 26.922 -4.586 1 68 260 LYS B N 1
ATOM 4323 C CA . LYS B 1 260 ? -10.164 27.562 -3.643 1 68 260 LYS B CA 1
ATOM 4324 C C . LYS B 1 260 ? -9.977 29.078 -3.658 1 68 260 LYS B C 1
ATOM 4326 O O . LYS B 1 260 ? -10.953 29.828 -3.631 1 68 260 LYS B O 1
ATOM 4331 N N . ALA B 1 261 ? -8.828 29.453 -3.645 1 67.62 261 ALA B N 1
ATOM 4332 C CA . ALA B 1 261 ? -8.523 30.875 -3.693 1 67.62 261 ALA B CA 1
ATOM 4333 C C . ALA B 1 261 ? -9.055 31.5 -4.98 1 67.62 261 ALA B C 1
ATOM 4335 O O . ALA B 1 261 ? -9.555 32.625 -4.969 1 67.62 261 ALA B O 1
ATOM 4336 N N . GLY B 1 262 ? -8.898 30.719 -5.965 1 61.75 262 GLY B N 1
ATOM 4337 C CA . GLY B 1 262 ? -9.43 31.203 -7.227 1 61.75 262 GLY B CA 1
ATOM 4338 C C . GLY B 1 262 ? -10.938 31.312 -7.234 1 61.75 262 GLY B C 1
ATOM 4339 O O . GLY B 1 262 ? -11.5 32.281 -7.758 1 61.75 262 GLY B O 1
ATOM 4340 N N . CYS B 1 263 ? -11.555 30.297 -6.633 1 59.75 263 CYS B N 1
ATOM 4341 C CA . CYS B 1 263 ? -13.008 30.297 -6.551 1 59.75 263 CYS B CA 1
ATOM 4342 C C . CYS B 1 263 ? -13.5 31.438 -5.645 1 59.75 263 CYS B C 1
ATOM 4344 O O . CYS B 1 263 ? -14.484 32.094 -5.953 1 59.75 263 CYS B O 1
ATOM 4346 N N . ASP B 1 264 ? -12.812 31.578 -4.539 1 65.19 264 ASP B N 1
ATOM 4347 C CA . ASP B 1 264 ? -13.164 32.656 -3.625 1 65.19 264 ASP B CA 1
ATOM 4348 C C . ASP B 1 264 ? -12.969 34.031 -4.289 1 65.19 264 ASP B C 1
ATOM 4350 O O . ASP B 1 264 ? -13.781 34.938 -4.094 1 65.19 264 ASP B O 1
ATOM 4354 N N . ALA B 1 265 ? -11.953 34.094 -5.02 1 66 265 ALA B N 1
ATOM 4355 C CA . ALA B 1 265 ? -11.695 35.312 -5.742 1 66 265 ALA B CA 1
ATOM 4356 C C . ALA B 1 265 ? -12.781 35.594 -6.789 1 66 265 ALA B C 1
ATOM 4358 O O . ALA B 1 265 ? -13.227 36.719 -6.961 1 66 265 ALA B O 1
ATOM 4359 N N . GLN B 1 266 ? -13.172 34.594 -7.398 1 60.62 266 GLN B N 1
ATOM 4360 C CA . GLN B 1 266 ? -14.234 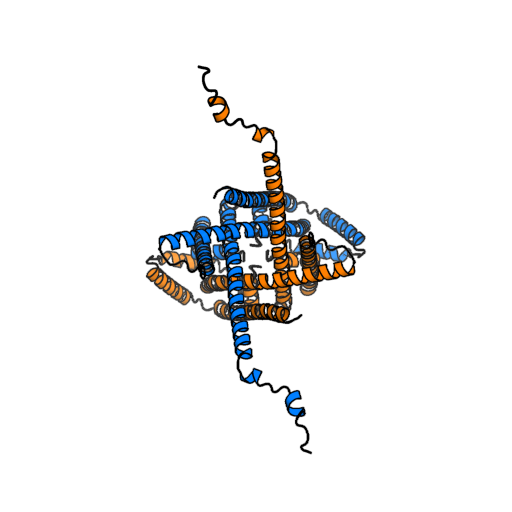34.719 -8.391 1 60.62 266 GLN B CA 1
ATOM 4361 C C . GLN B 1 266 ? -15.562 35.094 -7.73 1 60.62 266 GLN B C 1
ATOM 4363 O O . GLN B 1 266 ? -16.312 35.906 -8.258 1 60.62 266 GLN B O 1
ATOM 4368 N N . HIS B 1 267 ? -15.758 34.375 -6.594 1 61.44 267 HIS B N 1
ATOM 4369 C CA . HIS B 1 267 ? -16.969 34.688 -5.848 1 61.44 267 HIS B CA 1
ATOM 4370 C C . HIS B 1 267 ? -16.984 36.125 -5.363 1 61.44 267 HIS B C 1
ATOM 4372 O O . HIS B 1 267 ? -18 36.812 -5.434 1 61.44 267 HIS B O 1
ATOM 4378 N N . ASN B 1 268 ? -15.844 36.469 -4.906 1 65.56 268 ASN B N 1
ATOM 4379 C CA . ASN B 1 268 ? -15.719 37.875 -4.465 1 65.56 268 ASN B CA 1
ATOM 4380 C C . ASN B 1 268 ? -15.867 38.844 -5.629 1 65.56 268 ASN B C 1
ATOM 4382 O O . ASN B 1 268 ? -16.438 39.906 -5.473 1 65.56 268 ASN B O 1
ATOM 4386 N N . ARG B 1 269 ? -15.344 38.531 -6.703 1 60.06 269 ARG B N 1
ATOM 4387 C CA . ARG B 1 269 ? -15.492 39.375 -7.891 1 60.06 269 ARG B CA 1
ATOM 4388 C C . ARG B 1 269 ? -16.953 39.406 -8.352 1 60.06 269 ARG B C 1
ATOM 4390 O O . ARG B 1 269 ? -17.438 40.469 -8.781 1 60.06 269 ARG B O 1
ATOM 4397 N N . GLU B 1 270 ? -17.594 38.281 -8.273 1 57.41 270 GLU B N 1
ATOM 4398 C CA . GLU B 1 270 ? -19 38.25 -8.648 1 57.41 270 GLU B CA 1
ATOM 4399 C C . GLU B 1 270 ? -19.859 39.031 -7.668 1 57.41 270 GLU B C 1
ATOM 4401 O O . GLU B 1 270 ? -20.859 39.656 -8.062 1 57.41 270 GLU B O 1
ATOM 4406 N N . GLU B 1 271 ? -19.469 38.906 -6.398 1 57.59 271 GLU B N 1
ATOM 4407 C CA . GLU B 1 271 ? -20.188 39.719 -5.402 1 57.59 271 GLU B CA 1
ATOM 4408 C C . GLU B 1 271 ? -19.906 41.219 -5.586 1 57.59 271 GLU B C 1
ATOM 4410 O O . GLU B 1 271 ? -20.766 42.031 -5.309 1 57.59 271 GLU B O 1
ATOM 4415 N N . ASP B 1 272 ? -18.688 41.562 -6.02 1 54.25 272 ASP B N 1
ATOM 4416 C CA . ASP B 1 272 ? -18.344 42.969 -6.234 1 54.25 272 ASP B CA 1
ATOM 4417 C C . ASP B 1 272 ? -18.891 43.469 -7.562 1 54.25 272 ASP B C 1
ATOM 4419 O O . ASP B 1 272 ? -18.703 44.656 -7.918 1 54.25 272 ASP B O 1
ATOM 4423 N N . THR B 1 273 ? -19.438 42.656 -8.344 1 50.16 273 THR B N 1
ATOM 4424 C CA . THR B 1 273 ? -20.062 43.156 -9.555 1 50.16 273 THR B CA 1
ATOM 4425 C C . THR B 1 273 ? -21.297 44 -9.219 1 50.16 273 THR B C 1
ATOM 4427 O O . THR B 1 273 ? -22.125 43.594 -8.398 1 50.16 273 THR B O 1
ATOM 4430 N N . PRO B 1 274 ? -21.344 45.312 -9.516 1 51.47 274 PRO B N 1
ATOM 4431 C CA . PRO B 1 274 ? -22.359 46.312 -9.219 1 51.47 274 PRO B CA 1
ATOM 4432 C C . PRO B 1 274 ? -23.781 45.781 -9.43 1 51.47 274 PRO B C 1
ATOM 4434 O O . PRO B 1 274 ? -24.734 46.312 -8.844 1 51.47 274 PRO B O 1
ATOM 4437 N N . ALA B 1 275 ? -24 44.875 -10.359 1 47.44 275 ALA B N 1
ATOM 4438 C CA . ALA B 1 275 ? -25.391 44.5 -10.648 1 47.44 275 ALA B CA 1
ATOM 4439 C C . ALA B 1 275 ? -26.047 43.812 -9.461 1 47.44 275 ALA B C 1
ATOM 4441 O O . ALA B 1 275 ? -27.266 43.906 -9.273 1 47.44 275 ALA B O 1
ATOM 4442 N N . THR B 1 276 ? -25.203 43.094 -8.633 1 44.06 276 THR B N 1
ATOM 4443 C CA . THR B 1 276 ? -25.828 42.469 -7.473 1 44.06 276 THR B CA 1
ATOM 4444 C C . THR B 1 276 ? -26.016 43.5 -6.352 1 44.06 276 THR B C 1
ATOM 4446 O O . THR B 1 276 ? -26.734 43.219 -5.387 1 44.06 276 THR B O 1
ATOM 4449 N N . ARG B 1 277 ? -25.188 44.531 -6.281 1 40.25 277 ARG B N 1
ATOM 4450 C CA . ARG B 1 277 ? -25.484 45.594 -5.336 1 40.25 277 ARG B CA 1
ATOM 4451 C C . ARG B 1 277 ? -26.828 46.25 -5.641 1 40.25 277 ARG B C 1
ATOM 4453 O O . ARG B 1 277 ? -27.438 46.844 -4.762 1 40.25 277 ARG B O 1
ATOM 4460 N N . ASN B 1 278 ? -27.094 46.281 -6.957 1 38.94 278 ASN B N 1
ATOM 4461 C CA . ASN B 1 278 ? -28.344 46.969 -7.219 1 38.94 278 ASN B CA 1
ATOM 4462 C C . ASN B 1 278 ? -29.547 46.125 -6.836 1 38.94 278 ASN B C 1
ATOM 4464 O O . ASN B 1 278 ? -30.656 46.344 -7.297 1 38.94 278 ASN B O 1
ATOM 4468 N N . GLU B 1 279 ? -29.344 44.938 -6.301 1 36.66 279 GLU B N 1
ATOM 4469 C CA . GLU B 1 279 ? -30.609 44.375 -5.824 1 36.66 279 GLU B CA 1
ATOM 4470 C C . GLU B 1 279 ? -31.312 45.344 -4.871 1 36.66 279 GLU B C 1
ATOM 4472 O O . GLU B 1 279 ? -30.781 45.688 -3.816 1 36.66 279 GLU B O 1
ATOM 4477 N N . LEU B 1 280 ? -32.156 46.25 -5.414 1 34.5 280 LEU B N 1
ATOM 4478 C CA . LEU B 1 280 ? -33.188 47.125 -4.871 1 34.5 280 LEU B CA 1
ATOM 4479 C C . LEU B 1 280 ? -33.906 46.438 -3.713 1 34.5 280 LEU B C 1
ATOM 4481 O O . LEU B 1 280 ? -34.406 45.312 -3.855 1 34.5 280 LEU B O 1
ATOM 4485 N N . THR B 1 281 ? -33.438 46.562 -2.545 1 34.66 281 THR B N 1
ATOM 4486 C CA . THR B 1 281 ? -34.25 46.156 -1.39 1 34.66 281 THR B CA 1
ATOM 4487 C C . THR B 1 281 ? -35.719 46.594 -1.581 1 34.66 281 THR B C 1
ATOM 4489 O O . THR B 1 281 ? -35.969 47.719 -1.982 1 34.66 281 THR B O 1
ATOM 4492 N N . LEU B 1 282 ? -36.562 45.688 -2.055 1 35.19 282 LEU B N 1
ATOM 4493 C CA . LEU B 1 282 ? -38 45.875 -2.154 1 35.19 282 LEU B CA 1
ATOM 4494 C C . LEU B 1 282 ? -38.5 46.781 -1.024 1 35.19 282 LEU B C 1
ATOM 4496 O O . LEU B 1 282 ? -39.531 47.438 -1.164 1 35.19 282 LEU B O 1
ATOM 4500 N N . GLU B 1 283 ? -37.844 46.75 0.14 1 34.84 283 GLU B N 1
ATOM 4501 C CA . GLU B 1 283 ? -38.406 47.594 1.189 1 34.84 283 GLU B CA 1
ATOM 4502 C C . GLU B 1 283 ? -38.344 49.062 0.808 1 34.84 283 GLU B C 1
ATOM 4504 O O . GLU B 1 283 ? -39.125 49.875 1.303 1 34.84 283 GLU B O 1
ATOM 4509 N N . ASP B 1 284 ? -37.281 49.375 0.018 1 36.12 284 ASP B N 1
ATOM 4510 C CA . ASP B 1 284 ? -37.281 50.812 -0.324 1 36.12 284 ASP B CA 1
ATOM 4511 C C . ASP B 1 284 ? -38.406 51.125 -1.281 1 36.12 284 ASP B C 1
ATOM 4513 O O . ASP B 1 284 ? -38.719 52.312 -1.506 1 36.12 284 ASP B O 1
ATOM 4517 N N . VAL B 1 285 ? -38.781 50.125 -2.16 1 36.53 285 VAL B N 1
ATOM 4518 C CA . VAL B 1 285 ? -39.906 50.469 -3.029 1 36.53 285 VAL B CA 1
ATOM 4519 C C . VAL B 1 285 ? -41.188 50.625 -2.195 1 36.53 285 VAL B C 1
ATOM 4521 O O . VAL B 1 285 ? -42.094 51.344 -2.596 1 36.53 285 VAL B O 1
ATOM 4524 N N . ILE B 1 286 ? -41.344 49.781 -1.139 1 34.94 286 ILE B N 1
ATOM 4525 C CA . ILE B 1 286 ? -42.656 49.844 -0.527 1 34.94 286 ILE B CA 1
ATOM 4526 C C . ILE B 1 286 ? -42.812 51.156 0.251 1 34.94 286 ILE B C 1
ATOM 4528 O O . ILE B 1 286 ? -43.938 51.469 0.685 1 34.94 286 ILE B O 1
ATOM 4532 N N . SER B 1 287 ? -41.625 51.656 0.72 1 30.66 287 SER B N 1
ATOM 4533 C CA . SER B 1 287 ? -41.875 52.781 1.623 1 30.66 287 SER B CA 1
ATOM 4534 C C . SER B 1 287 ? -42.344 54.031 0.862 1 30.66 287 SER B C 1
ATOM 4536 O O . SER B 1 287 ? -42.094 55.156 1.278 1 30.66 287 SER B O 1
ATOM 4538 N N . VAL B 1 288 ? -42.656 53.844 -0.401 1 33.97 288 VAL B N 1
ATOM 4539 C CA . VAL B 1 288 ? -43.281 55 -1 1 33.97 288 VAL B CA 1
ATOM 4540 C C . VAL B 1 288 ? -44.531 55.406 -0.214 1 33.97 288 VAL B C 1
ATOM 4542 O O . VAL B 1 288 ? -45.5 54.625 -0.14 1 33.97 288 VAL B O 1
ATOM 4545 N N . LYS B 1 289 ? -44.406 56.125 0.87 1 34.75 289 LYS B N 1
ATOM 4546 C CA . LYS B 1 289 ? -45.438 56.812 1.641 1 34.75 289 LYS B CA 1
ATOM 4547 C C . LYS B 1 289 ? -46.469 57.469 0.721 1 34.75 289 LYS B C 1
ATOM 4549 O O . LYS B 1 289 ? -46.094 58.156 -0.246 1 34.75 289 LYS B O 1
ATOM 4554 N N . PRO B 1 290 ? -47.781 57.062 0.803 1 29.83 290 PRO B N 1
ATOM 4555 C CA . PRO B 1 290 ? -48.844 57.812 0.118 1 29.83 290 PRO B CA 1
ATOM 4556 C C . PRO B 1 290 ? -48.812 59.312 0.395 1 29.83 290 PRO B C 1
ATOM 4558 O O . PRO B 1 290 ? -48.438 59.719 1.485 1 29.83 290 PRO B O 1
ATOM 4561 N N . ALA B 1 291 ? -48.531 60.188 -0.563 1 31.75 291 ALA B N 1
ATOM 4562 C CA . ALA B 1 291 ? -48.781 61.625 -0.478 1 31.75 291 ALA B CA 1
ATOM 4563 C C . ALA B 1 291 ? -50.156 61.906 0.124 1 31.75 291 ALA B C 1
ATOM 4565 O O . ALA B 1 291 ? -51.188 61.469 -0.413 1 31.75 291 ALA B O 1
ATOM 4566 N N . THR B 1 292 ? -50.312 62.062 1.507 1 24.67 292 THR B N 1
ATOM 4567 C CA . THR B 1 292 ? -51.344 63 1.907 1 24.67 292 THR B CA 1
ATOM 4568 C C . THR B 1 292 ? -51 64.438 1.5 1 24.67 292 THR B C 1
ATOM 4570 O O . THR B 1 292 ? -49.844 64.875 1.682 1 24.67 292 THR B O 1
#

Solvent-accessible surface area (backbone atoms only — not comparable to full-atom values): 30401 Å² total; per-residue (Å²): 134,61,65,63,53,48,49,50,52,48,48,50,49,52,43,50,50,49,49,51,51,51,40,53,52,45,7,54,51,47,19,58,62,66,49,58,69,71,80,48,58,61,51,47,48,44,49,47,48,46,46,46,48,48,43,22,66,71,67,68,46,87,77,60,69,63,56,49,51,47,23,49,47,47,45,48,58,72,46,53,87,58,80,71,74,76,49,41,59,65,51,20,32,50,41,43,50,31,46,48,65,16,19,10,40,40,84,70,66,70,66,45,71,62,44,46,51,48,46,52,56,52,40,68,55,41,37,59,51,49,51,45,43,32,44,52,45,3,51,52,48,42,50,51,46,47,51,49,50,51,53,51,36,61,71,66,69,50,80,74,65,75,81,50,48,56,59,51,39,35,50,51,35,51,50,51,47,53,48,49,30,52,53,47,3,49,50,44,10,65,76,65,70,46,23,55,59,55,13,33,51,41,26,43,32,48,51,67,17,17,10,32,40,79,72,59,78,62,55,60,94,84,50,65,58,41,60,61,54,50,48,58,52,42,52,50,36,41,24,39,51,32,23,36,50,53,34,46,46,51,47,53,50,51,51,47,50,50,50,48,49,48,49,50,48,48,50,50,49,56,61,63,36,64,73,64,66,58,60,69,58,63,68,69,64,64,63,64,69,78,85,125,137,61,62,62,56,48,49,51,52,47,49,47,48,52,43,52,50,50,48,51,50,52,40,54,52,45,7,54,52,48,20,56,60,65,49,57,71,68,82,49,58,62,52,46,48,44,49,45,48,48,46,45,47,48,44,21,65,70,67,66,46,86,78,59,69,62,58,50,50,46,23,49,48,45,46,49,58,72,45,54,86,58,81,70,74,77,48,42,59,65,51,20,32,50,41,44,48,32,46,50,66,16,18,10,40,38,84,72,65,70,64,44,72,62,44,47,52,48,45,54,56,51,40,66,55,41,36,58,52,49,50,43,45,32,45,52,44,4,50,51,49,43,50,51,45,47,50,51,49,51,53,52,35,60,70,67,66,49,82,74,66,75,82,48,48,55,57,51,41,34,51,50,33,51,51,51,45,53,49,49,30,54,52,45,3,49,51,44,9,63,74,64,71,45,22,55,62,56,13,34,50,41,25,43,34,49,52,67,17,17,11,34,41,76,70,59,77,59,54,57,88,92,53,64,57,42,62,63,53,50,46,56,53,42,53,50,37,42,24,39,51,32,23,36,49,55,36,46,45,52,47,52,49,50,51,48,50,50,51,47,50,49,49,50,48,48,48,50,49,56,62,64,34,64,74,64,65,58,60,68,57,62,66,68,65,62,63,63,67,78,86,126

InterPro domains:
  IPR003280 Two pore domain potassium channel [PR01333] (98-126)
  IPR003280 Two pore domain potassium channel [PR01333] (208-217)
  IPR003280 Two pore domain potassium channel [PTHR11003] (17-272)
  IPR013099 Potassium channel domain [PF07885] (80-142)
  IPR013099 Potassium channel domain [PF07885] (178-241)

Radius of gyration: 29.27 Å; Cα contacts (8 Å, |Δi|>4): 594; chains: 2; bounding box: 102×97×86 Å

Organism: Exaiptasia diaphana (NCBI:txid2652724)

Secondary structure (DSSP, 8-state):
-HHHHHHHHHHHHHHHHHHHHHHHHHHHHHHHHHH--S-THHHHHHHHHHHHHHHHHHH-----HHHHHHHHHHHHHHS---------HHHHHHHHHHHHTT----SS---SHHHHHHHHHHHHHHHHHHHHHHHHHHHHHHHHHHHHHHHHHHHTT----GGGHHHHHHHHHHHHHHHHHHHHHHHHHHHTT--HHHHHHHHHHHHTT----TT-----TT-THHHHHHHHHHHHHHHHHHHHHHHHHHHHHHHHHHHHHHHHHHHHHHHSSHHHHT---HHHHHT-----/--HHHHHHHHHHHHHHHHHHHHHHHHHHHHHHHHH--S-THHHHHHHHHHHHHHHHHHH-----HHHHHHHHHHHHHHS---------HHHHHHHHHHHHTT----SS---SHHHHHHHHHHHHHHHHHHHHHHHHHHHHHHHHHHHHHHHHHHHTT----GGGHHHHHHHHHHHHHHHHHHHHHHHHHHHTT--HHHHHHHHHHHHTT----TT-----TT-THHHHHHHHHHHHHHHHHHHHHHHHHHHHHHHHHHHHHHHHHHHHHHHSSHHHHT---HHHHHT-----

pLDDT: mean 70.31, std 20.43, range [24.67, 94.31]

Nearest PDB structures (foldseek):
  9g9w-assembly1_B  TM=6.211E-01  e=1.057E-07  Homo sapiens
  4xdj-assembly1_A  TM=6.272E-01  e=4.498E-07  Homo sapiens
  6rv2-assembly1_B  TM=5.713E-01  e=4.096E-07  Homo sapiens
  6w83-assembly1_B  TM=5.194E-01  e=4.938E-07  Mus musculus
  6w82-assembly1_B  TM=5.498E-01  e=1.588E-06  Mus musculus